Protein 3KXQ (pdb70)

InterPro domains:
  IPR000652 Triosephosphate isomerase [PF00121] (7-249)
  IPR000652 Triosephosphate isomerase [PS51440] (6-250)
  IPR000652 Triosephosphate isomerase [PTHR21139] (6-249)
  IPR000652 Triosephosphate isomerase [TIGR00419] (8-241)
  IPR000652 Triosephosphate isomerase [cd00311] (7-249)
  IPR013785 Aldolase-type TIM barrel [G3DSA:3.20.20.70] (1-253)
  IPR020861 Triosephosphate isomerase, active site [PS00171] (167-177)
  IPR022896 Triosephosphate isomerase, bacterial/eukaryotic [MF_00147_B] (5-250)
  IPR035990 Triosephosphate isomerase superfamily [SSF51351] (5-251)

Structure (mmCIF, N/CA/C/O backbone):
data_3KXQ
#
_entry.id   3KXQ
#
_cell.length_a   44.900
_cell.length_b   141.050
_cell.length_c   44.930
_cell.angle_alpha   90.00
_cell.angle_beta   109.68
_cell.angle_gamma   90.00
#
_symmetry.space_group_name_H-M   'P 1 21 1'
#
loop_
_entity.id
_entity.type
_entity.pdbx_description
1 polymer 'Triosephosphate isomerase'
2 non-polymer 'NITRATE ION'
3 non-polymer 1,2-ETHANEDIOL
4 water water
#
loop_
_atom_site.group_PDB
_atom_site.id
_atom_site.type_symbol
_atom_site.label_atom_id
_atom_site.label_alt_id
_atom_site.label_comp_id
_atom_site.label_asym_id
_atom_site.label_entity_id
_atom_site.label_seq_id
_atom_site.pdbx_PDB_ins_code
_atom_site.Cartn_x
_atom_site.Cartn_y
_atom_site.Cartn_z
_atom_site.occupancy
_atom_site.B_iso_or_equiv
_atom_site.auth_seq_id
_atom_site.auth_comp_id
_atom_site.auth_asym_id
_atom_site.auth_atom_id
_atom_site.pdbx_PDB_model_num
ATOM 1 N N . ILE A 1 26 ? 6.407 10.708 23.694 1.00 25.65 5 ILE A N 1
ATOM 2 C CA . ILE A 1 26 ? 6.723 11.957 24.472 1.00 24.49 5 ILE A CA 1
ATOM 3 C C . ILE A 1 26 ? 8.179 11.912 24.949 1.00 24.09 5 ILE A C 1
ATOM 4 O O . ILE A 1 26 ? 8.587 10.957 25.633 1.00 24.15 5 ILE A O 1
ATOM 9 N N . ARG A 1 27 ? 8.968 12.929 24.610 1.00 23.10 6 ARG A N 1
ATOM 10 C CA . ARG A 1 27 ? 10.371 12.929 25.058 1.00 22.75 6 ARG A CA 1
ATOM 11 C C . ARG A 1 27 ? 10.511 13.272 26.557 1.00 20.33 6 ARG A C 1
ATOM 12 O O . ARG A 1 27 ? 9.985 14.306 26.987 1.00 19.81 6 ARG A O 1
ATOM 20 N N . PRO A 1 28 ? 11.250 12.430 27.332 1.00 18.59 7 PRO A N 1
ATOM 21 C CA . PRO A 1 28 ? 11.367 12.671 28.764 1.00 17.00 7 PRO A CA 1
ATOM 22 C C . PRO A 1 28 ? 12.252 13.865 29.079 1.00 15.91 7 PRO A C 1
ATOM 23 O O . PRO A 1 28 ? 13.097 14.240 28.287 1.00 15.57 7 PRO A O 1
ATOM 27 N N . PHE A 1 29 ? 12.015 14.431 30.247 1.00 14.15 8 PHE A N 1
ATOM 28 C CA . PHE A 1 29 ? 12.570 15.716 30.610 1.00 13.09 8 PHE A CA 1
ATOM 29 C C . PHE A 1 29 ? 13.002 15.655 32.068 1.00 12.33 8 PHE A C 1
ATOM 30 O O . PHE A 1 29 ? 12.171 15.442 32.987 1.00 12.03 8 PHE A O 1
ATOM 38 N N . ILE A 1 30 ? 14.302 15.862 32.304 1.00 11.65 9 ILE A N 1
ATOM 39 C CA . ILE A 1 30 ? 14.856 15.862 33.638 1.00 11.72 9 ILE A CA 1
ATOM 40 C C . ILE A 1 30 ? 15.329 17.288 33.995 1.00 12.33 9 ILE A C 1
ATOM 41 O O . ILE A 1 30 ? 16.274 17.809 33.398 1.00 12.17 9 ILE A O 1
ATOM 46 N N . ALA A 1 31 ? 14.622 17.886 34.941 1.00 11.46 10 ALA A N 1
ATOM 47 C CA . ALA A 1 31 ? 14.857 19.273 35.394 1.00 11.58 10 ALA A CA 1
ATOM 48 C C . ALA A 1 31 ? 15.490 19.242 36.811 1.00 12.25 10 ALA A C 1
ATOM 49 O O . ALA A 1 31 ? 14.964 18.605 37.732 1.00 13.93 10 ALA A O 1
ATOM 51 N N . GLY A 1 32 ? 16.592 19.972 36.966 1.00 10.63 11 GLY A N 1
ATOM 52 C CA . GLY A 1 32 ? 17.193 20.237 38.234 1.00 10.69 11 GLY A CA 1
ATOM 53 C C . GLY A 1 32 ? 16.964 21.644 38.691 1.00 10.99 11 GLY A C 1
ATOM 54 O O . GLY A 1 32 ? 17.097 22.583 37.901 1.00 12.67 11 GLY A O 1
ATOM 55 N N . ASN A 1 33 ? 16.570 21.765 39.944 1.00 9.73 12 ASN A N 1
ATOM 56 C CA . ASN A 1 33 ? 16.317 23.049 40.571 1.00 9.86 12 ASN A CA 1
ATOM 57 C C . ASN A 1 33 ? 17.343 23.208 41.683 1.00 9.98 12 ASN A C 1
ATOM 58 O O . ASN A 1 33 ? 17.220 22.582 42.776 1.00 10.24 12 ASN A O 1
ATOM 63 N N . TRP A 1 34 ? 18.345 24.072 41.451 1.00 10.63 13 TRP A N 1
ATOM 64 C CA . TRP A 1 34 ? 19.397 24.325 42.427 1.00 9.25 13 TRP A CA 1
ATOM 65 C C . TRP A 1 34 ? 18.890 25.118 43.650 1.00 9.64 13 TRP A C 1
ATOM 66 O O . TRP A 1 34 ? 19.569 25.221 44.654 1.00 9.70 13 TRP A O 1
ATOM 77 N N . LYS A 1 35 ? 17.725 25.716 43.527 1.00 9.30 14 LYS A N 1
ATOM 78 C CA . LYS A 1 35 ? 17.145 26.581 44.562 1.00 9.54 14 LYS A CA 1
ATOM 79 C C . LYS A 1 35 ? 18.167 27.656 44.895 1.00 9.25 14 LYS A C 1
ATOM 80 O O . LYS A 1 35 ? 18.842 28.194 43.998 1.00 8.91 14 LYS A O 1
ATOM 86 N N . MET A 1 36 ? 18.285 28.020 46.171 1.00 9.60 15 MET A N 1
ATOM 87 C CA . MET A 1 36 ? 19.196 29.088 46.581 1.00 9.13 15 MET A CA 1
ATOM 88 C C . MET A 1 36 ? 20.573 28.487 46.926 1.00 9.27 15 MET A C 1
ATOM 89 O O . MET A 1 36 ? 21.063 28.565 48.047 1.00 10.09 15 MET A O 1
ATOM 94 N N . ASN A 1 37 ? 21.176 27.932 45.871 1.00 9.29 16 ASN A N 1
ATOM 95 C CA . ASN A 1 37 ? 22.537 27.404 45.874 1.00 8.29 16 ASN A CA 1
ATOM 96 C C . ASN A 1 37 ? 23.183 27.725 44.538 1.00 9.25 16 ASN A C 1
ATOM 97 O O . ASN A 1 37 ? 22.545 27.560 43.490 1.00 10.59 16 ASN A O 1
ATOM 102 N N . GLY A 1 38 ? 24.443 28.145 44.573 1.00 10.05 17 GLY A N 1
ATOM 103 C CA . GLY A 1 38 ? 25.220 28.292 43.346 1.00 10.32 17 GLY A CA 1
ATOM 104 C C . GLY A 1 38 ? 25.798 29.668 43.224 1.00 10.19 17 GLY A C 1
ATOM 105 O O . GLY A 1 38 ? 25.070 30.657 43.270 1.00 10.95 17 GLY A O 1
ATOM 106 N N . THR A 1 39 ? 27.121 29.710 43.067 1.00 10.13 18 THR A N 1
ATOM 107 C CA . THR A 1 39 ? 27.856 30.924 42.757 1.00 10.86 18 THR A CA 1
ATOM 108 C C . THR A 1 39 ? 28.830 30.644 41.615 1.00 10.10 18 THR A C 1
ATOM 109 O O . THR A 1 39 ? 28.852 29.543 41.075 1.00 8.92 18 THR A O 1
ATOM 113 N N . GLY A 1 40 ? 29.675 31.612 41.264 1.00 10.30 19 GLY A N 1
ATOM 114 C CA . GLY A 1 40 ? 30.754 31.356 40.288 1.00 10.54 19 GLY A CA 1
ATOM 115 C C . GLY A 1 40 ? 31.603 30.108 40.590 1.00 10.35 19 GLY A C 1
ATOM 116 O O . GLY A 1 40 ? 32.088 29.459 39.665 1.00 10.27 19 GLY A O 1
ATOM 117 N N . GLU A 1 41 ? 31.800 29.804 41.880 1.00 11.27 20 GLU A N 1
ATOM 118 C CA . GLU A 1 41 ? 32.562 28.636 42.301 1.00 11.94 20 GLU A CA 1
ATOM 119 C C . GLU A 1 41 ? 31.917 27.352 41.886 1.00 10.18 20 GLU A C 1
ATOM 120 O O . GLU A 1 41 ? 32.593 26.318 41.816 1.00 11.50 20 GLU A O 1
ATOM 126 N N . SER A 1 42 ? 30.626 27.409 41.548 1.00 8.81 21 SER A N 1
ATOM 127 C CA . SER A 1 42 ? 29.834 26.240 41.172 1.00 9.71 21 SER A CA 1
ATOM 128 C C . SER A 1 42 ? 29.818 25.926 39.671 1.00 9.05 21 SER A C 1
ATOM 129 O O . SER A 1 42 ? 29.256 24.943 39.232 1.00 8.63 21 SER A O 1
ATOM 132 N N . LEU A 1 43 ? 30.474 26.750 38.884 1.00 8.54 22 LEU A N 1
ATOM 133 C CA . LEU A 1 43 ? 30.443 26.587 37.443 1.00 9.42 22 LEU A CA 1
ATOM 134 C C . LEU A 1 43 ? 31.105 25.295 36.991 1.00 8.84 22 LEU A C 1
ATOM 135 O O . LEU A 1 43 ? 30.664 24.668 36.022 1.00 10.54 22 LEU A O 1
ATOM 140 N N . GLY A 1 44 ? 32.176 24.851 37.671 1.00 7.15 23 GLY A N 1
ATOM 141 C CA . GLY A 1 44 ? 32.734 23.539 37.381 1.00 7.76 23 GLY A CA 1
ATOM 142 C C . GLY A 1 44 ? 31.735 22.406 37.538 1.00 6.96 23 GLY A C 1
ATOM 143 O O . GLY A 1 44 ? 31.596 21.524 36.690 1.00 7.02 23 GLY A O 1
ATOM 144 N N . GLU A 1 45 ? 30.959 22.422 38.609 1.00 8.20 24 GLU A N 1
ATOM 145 C CA . GLU A 1 45 ? 30.008 21.349 38.798 1.00 8.45 24 GLU A CA 1
ATOM 146 C C . GLU A 1 45 ? 28.902 21.402 37.701 1.00 9.71 24 GLU A C 1
ATOM 147 O O . GLU A 1 45 ? 28.451 20.373 37.210 1.00 10.22 24 GLU A O 1
ATOM 153 N N . LEU A 1 46 ? 28.491 22.620 37.335 1.00 9.39 25 LEU A N 1
ATOM 154 C CA . LEU A 1 46 ? 27.485 22.793 36.276 1.00 9.67 25 LEU A CA 1
ATOM 155 C C . LEU A 1 46 ? 28.043 22.228 34.964 1.00 9.23 25 LEU A C 1
ATOM 156 O O . LEU A 1 46 ? 27.341 21.533 34.241 1.00 10.25 25 LEU A O 1
ATOM 161 N N . ARG A 1 47 ? 29.275 22.549 34.633 1.00 8.78 26 ARG A N 1
ATOM 162 C CA . ARG A 1 47 ? 29.894 21.953 33.467 1.00 8.14 26 ARG A CA 1
ATOM 163 C C . ARG A 1 47 ? 29.888 20.440 33.492 1.00 8.91 26 ARG A C 1
ATOM 164 O O . ARG A 1 47 ? 29.702 19.813 32.454 1.00 9.50 26 ARG A O 1
ATOM 172 N N . ALA A 1 48 ? 30.093 19.862 34.674 1.00 9.85 27 ALA A N 1
ATOM 173 C CA . ALA A 1 48 ? 30.179 18.397 34.829 1.00 9.89 27 ALA A CA 1
ATOM 174 C C . ALA A 1 48 ? 28.803 17.804 34.525 1.00 10.57 27 ALA A C 1
ATOM 175 O O . ALA A 1 48 ? 28.690 16.717 33.937 1.00 11.16 27 ALA A O 1
ATOM 177 N N . ILE A 1 49 ? 27.751 18.522 34.908 1.00 10.00 28 ILE A N 1
ATOM 178 C CA . ILE A 1 49 ? 26.387 18.066 34.568 1.00 10.92 28 ILE A CA 1
ATOM 179 C C . ILE A 1 49 ? 26.202 18.097 33.068 1.00 11.83 28 ILE A C 1
ATOM 180 O O . ILE A 1 49 ? 25.776 17.090 32.475 1.00 12.26 28 ILE A O 1
ATOM 185 N N . ALA A 1 50 ? 26.537 19.223 32.438 1.00 12.12 29 ALA A N 1
ATOM 186 C CA . ALA A 1 50 ? 26.413 19.376 30.988 1.00 12.59 29 ALA A CA 1
ATOM 187 C C . ALA A 1 50 ? 27.222 18.328 30.231 1.00 13.13 29 ALA A C 1
ATOM 188 O O . ALA A 1 50 ? 26.804 17.759 29.234 1.00 14.34 29 ALA A O 1
ATOM 190 N N . ALA A 1 51 ? 28.437 18.035 30.683 1.00 12.89 30 ALA A N 1
ATOM 191 C CA . ALA A 1 51 ? 29.276 17.096 29.958 1.00 14.47 30 ALA A CA 1
ATOM 192 C C . ALA A 1 51 ? 28.753 15.676 30.060 1.00 16.05 30 ALA A C 1
ATOM 193 O O . ALA A 1 51 ? 28.979 14.857 29.169 1.00 17.08 30 ALA A O 1
ATOM 195 N N . GLY A 1 52 ? 28.068 15.379 31.154 1.00 17.29 31 GLY A N 1
ATOM 196 C CA . GLY A 1 52 ? 27.522 14.044 31.374 1.00 20.19 31 GLY A CA 1
ATOM 197 C C . GLY A 1 52 ? 26.343 13.758 30.455 1.00 22.59 31 GLY A C 1
ATOM 198 O O . GLY A 1 52 ? 26.088 12.589 30.139 1.00 24.64 31 GLY A O 1
ATOM 199 N N . ILE A 1 53 ? 25.639 14.814 30.038 1.00 25.33 32 ILE A N 1
ATOM 200 C CA . ILE A 1 53 ? 24.482 14.750 29.113 1.00 27.86 32 ILE A CA 1
ATOM 201 C C . ILE A 1 53 ? 24.975 14.812 27.668 1.00 29.29 32 ILE A C 1
ATOM 202 O O . ILE A 1 53 ? 24.408 14.194 26.768 1.00 30.17 32 ILE A O 1
ATOM 207 N N . SER A 1 54 ? 26.037 15.577 27.472 1.00 30.77 33 SER A N 1
ATOM 208 C CA . SER A 1 54 ? 26.640 15.818 26.173 1.00 32.30 33 SER A CA 1
ATOM 209 C C . SER A 1 54 ? 27.228 14.550 25.577 1.00 32.63 33 SER A C 1
ATOM 210 O O . SER A 1 54 ? 27.027 14.270 24.394 1.00 33.98 33 SER A O 1
ATOM 213 N N . ARG A 1 59 ? 20.709 11.442 24.942 1.00 32.99 38 ARG A N 1
ATOM 214 C CA . ARG A 1 59 ? 20.123 11.092 23.640 1.00 32.22 38 ARG A CA 1
ATOM 215 C C . ARG A 1 59 ? 18.605 10.923 23.698 1.00 31.39 38 ARG A C 1
ATOM 216 O O . ARG A 1 59 ? 17.897 11.514 22.875 1.00 32.23 38 ARG A O 1
ATOM 218 N N . LEU A 1 60 ? 18.099 10.156 24.671 1.00 29.67 39 LEU A N 1
ATOM 219 C CA . LEU A 1 60 ? 16.664 9.849 24.740 1.00 28.05 39 LEU A CA 1
ATOM 220 C C . LEU A 1 60 ? 15.845 10.838 25.592 1.00 26.48 39 LEU A C 1
ATOM 221 O O . LEU A 1 60 ? 14.619 10.774 25.592 1.00 27.60 39 LEU A O 1
ATOM 223 N N . PHE A 1 61 ? 16.510 11.767 26.275 1.00 22.69 40 PHE A N 1
ATOM 224 C CA . PHE A 1 61 ? 15.831 12.696 27.198 1.00 20.20 40 PHE A CA 1
ATOM 225 C C . PHE A 1 61 ? 16.428 14.099 27.021 1.00 19.08 40 PHE A C 1
ATOM 226 O O . PHE A 1 61 ? 17.458 14.245 26.383 1.00 17.69 40 PHE A O 1
ATOM 234 N N . GLU A 1 62 ? 15.760 15.104 27.561 1.00 16.62 41 GLU A N 1
ATOM 235 C CA . GLU A 1 62 ? 16.268 16.462 27.647 1.00 16.25 41 GLU A CA 1
ATOM 236 C C . GLU A 1 62 ? 16.595 16.700 29.101 1.00 14.61 41 GLU A C 1
ATOM 237 O O . GLU A 1 62 ? 15.962 16.138 29.999 1.00 13.72 41 GLU A O 1
ATOM 243 N N . ALA A 1 63 ? 17.581 17.549 29.323 1.00 13.51 42 ALA A N 1
ATOM 244 C CA . ALA A 1 63 ? 17.960 17.939 30.677 1.00 12.53 42 ALA A CA 1
ATOM 245 C C . ALA A 1 63 ? 17.970 19.470 30.821 1.00 12.30 42 ALA A C 1
ATOM 246 O O . ALA A 1 63 ? 18.403 20.154 29.955 1.00 13.87 42 ALA A O 1
ATOM 248 N N . LEU A 1 64 ? 17.515 19.962 31.970 1.00 10.35 43 LEU A N 1
ATOM 249 C CA . LEU A 1 64 ? 17.484 21.386 32.289 1.00 9.90 43 LEU A CA 1
ATOM 250 C C . LEU A 1 64 ? 18.015 21.599 33.699 1.00 10.60 43 LEU A C 1
ATOM 251 O O . LEU A 1 64 ? 17.719 20.823 34.615 1.00 11.24 43 LEU A O 1
ATOM 256 N N . ILE A 1 65 ? 18.830 22.638 33.884 1.00 10.51 44 ILE A N 1
ATOM 257 C CA . ILE A 1 65 ? 19.252 23.071 35.217 1.00 9.72 44 ILE A CA 1
ATOM 258 C C . ILE A 1 65 ? 18.807 24.514 35.382 1.00 9.32 44 ILE A C 1
ATOM 259 O O . ILE A 1 65 ? 19.119 25.377 34.549 1.00 10.16 44 ILE A O 1
ATOM 264 N N . CYS A 1 66 ? 18.056 24.749 36.462 1.00 9.43 45 CYS A N 1
ATOM 265 C CA . CYS A 1 66 ? 17.567 26.096 36.837 1.00 10.17 45 CYS A CA 1
ATOM 266 C C . CYS A 1 66 ? 18.447 26.659 37.966 1.00 10.46 45 CYS A C 1
ATOM 267 O O . CYS A 1 66 ? 18.390 26.225 39.145 1.00 11.04 45 CYS A O 1
ATOM 270 N N . VAL A 1 67 ? 19.292 27.621 37.588 1.00 11.40 46 VAL A N 1
ATOM 271 C CA . VAL A 1 67 ? 20.289 28.214 38.508 1.00 10.23 46 VAL A CA 1
ATOM 272 C C . VAL A 1 67 ? 19.780 29.526 39.108 1.00 9.53 46 VAL A C 1
ATOM 273 O O . VAL A 1 67 ? 18.802 30.073 38.631 1.00 10.38 46 VAL A O 1
ATOM 277 N N . PRO A 1 68 ? 20.408 30.005 40.206 1.00 10.94 47 PRO A N 1
ATOM 278 C CA . PRO A 1 68 ? 19.977 31.324 40.696 1.00 11.68 47 PRO A CA 1
ATOM 279 C C . PRO A 1 68 ? 20.180 32.414 39.665 1.00 11.02 47 PRO A C 1
ATOM 280 O O . PRO A 1 68 ? 21.113 32.334 38.849 1.00 9.93 47 PRO A O 1
ATOM 284 N N . ALA A 1 69 ? 19.337 33.435 39.729 1.00 10.67 48 ALA A N 1
ATOM 285 C CA . ALA A 1 69 ? 19.353 34.498 38.731 1.00 10.19 48 ALA A CA 1
ATOM 286 C C . ALA A 1 69 ? 20.704 35.191 38.655 1.00 9.83 48 ALA A C 1
ATOM 287 O O . ALA A 1 69 ? 21.084 35.646 37.582 1.00 10.18 48 ALA A O 1
ATOM 289 N N . THR A 1 70 ? 21.413 35.282 39.777 1.00 9.95 49 THR A N 1
ATOM 290 C CA . THR A 1 70 ? 22.744 35.866 39.801 1.00 10.37 49 THR A CA 1
ATOM 291 C C . THR A 1 70 ? 23.774 35.127 38.925 1.00 9.79 49 THR A C 1
ATOM 292 O O . THR A 1 70 ? 24.744 35.731 38.513 1.00 10.61 49 THR A O 1
ATOM 296 N N . LEU A 1 71 ? 23.559 33.830 38.722 1.00 9.27 50 LEU A N 1
ATOM 297 C CA . LEU A 1 71 ? 24.498 32.946 38.030 1.00 9.57 50 LEU A CA 1
ATOM 298 C C . LEU A 1 71 ? 24.134 32.703 36.597 1.00 9.47 50 LEU A C 1
ATOM 299 O O . LEU A 1 71 ? 24.952 32.197 35.806 1.00 9.95 50 LEU A O 1
ATOM 304 N N . LEU A 1 72 ? 22.917 33.072 36.195 1.00 10.11 51 LEU A N 1
ATOM 305 C CA . LEU A 1 72 ? 22.422 32.688 34.878 1.00 10.37 51 LEU A CA 1
ATOM 306 C C . LEU A 1 72 ? 23.298 33.108 33.691 1.00 9.88 51 LEU A C 1
ATOM 307 O O . LEU A 1 72 ? 23.594 32.299 32.819 1.00 8.80 51 LEU A O 1
ATOM 312 N N . SER A 1 73 ? 23.713 34.374 33.649 1.00 9.70 52 SER A N 1
ATOM 313 C CA A SER A 1 73 ? 24.530 34.832 32.498 0.50 9.35 52 SER A CA 1
ATOM 314 C CA B SER A 1 73 ? 24.549 34.861 32.524 0.50 9.95 52 SER A CA 1
ATOM 315 C C . SER A 1 73 ? 25.864 34.099 32.393 1.00 9.93 52 SER A C 1
ATOM 316 O O . SER A 1 73 ? 26.281 33.765 31.297 1.00 9.42 52 SER A O 1
ATOM 321 N N . ARG A 1 74 ? 26.514 33.832 33.527 1.00 10.93 53 ARG A N 1
ATOM 322 C CA . ARG A 1 74 ? 27.786 33.122 33.541 1.00 10.09 53 ARG A CA 1
ATOM 323 C C . ARG A 1 74 ? 27.604 31.651 33.177 1.00 9.96 53 ARG A C 1
ATOM 324 O O . ARG A 1 74 ? 28.459 31.079 32.490 1.00 11.07 53 ARG A O 1
ATOM 332 N N . ALA A 1 75 ? 26.482 31.077 33.614 1.00 10.91 54 ALA A N 1
ATOM 333 C CA . ALA A 1 75 ? 26.100 29.728 33.191 1.00 10.99 54 ALA A CA 1
ATOM 334 C C . ALA A 1 75 ? 25.927 29.677 31.668 1.00 12.42 54 ALA A C 1
ATOM 335 O O . ALA A 1 75 ? 26.423 28.744 31.020 1.00 12.44 54 ALA A O 1
ATOM 337 N N . PHE A 1 76 ? 25.270 30.673 31.082 1.00 11.53 55 PHE A N 1
ATOM 338 C CA . PHE A 1 76 ? 25.060 30.683 29.640 1.00 12.94 55 PHE A CA 1
ATOM 339 C C . PHE A 1 76 ? 26.378 30.833 28.909 1.00 13.33 55 PHE A C 1
ATOM 340 O O . PHE A 1 76 ? 26.591 30.214 27.835 1.00 14.33 55 PHE A O 1
ATOM 348 N N . ASP A 1 77 ? 27.270 31.655 29.464 1.00 13.91 56 ASP A N 1
ATOM 349 C CA . ASP A 1 77 ? 28.601 31.892 28.857 1.00 16.36 56 ASP A CA 1
ATOM 350 C C . ASP A 1 77 ? 29.400 30.588 28.678 1.00 17.93 56 ASP A C 1
ATOM 351 O O . ASP A 1 77 ? 30.163 30.442 27.673 1.00 18.38 56 ASP A O 1
ATOM 356 N N . ILE A 1 78 ? 29.272 29.646 29.616 1.00 18.61 57 ILE A N 1
ATOM 357 C CA . ILE A 1 78 ? 30.007 28.395 29.531 1.00 21.82 57 ILE A CA 1
ATOM 358 C C . ILE A 1 78 ? 29.239 27.291 28.857 1.00 22.84 57 ILE A C 1
ATOM 359 O O . ILE A 1 78 ? 29.853 26.432 28.237 1.00 24.54 57 ILE A O 1
ATOM 364 N N . LEU A 1 79 ? 27.915 27.303 28.941 1.00 23.47 58 LEU A N 1
ATOM 365 C CA . LEU A 1 79 ? 27.077 26.172 28.485 1.00 25.60 58 LEU A CA 1
ATOM 366 C C . LEU A 1 79 ? 26.183 26.497 27.297 1.00 26.74 58 LEU A C 1
ATOM 367 O O . LEU A 1 79 ? 25.553 25.576 26.738 1.00 27.51 58 LEU A O 1
ATOM 372 N N . GLY A 1 80 ? 26.109 27.778 26.912 1.00 27.33 59 GLY A N 1
ATOM 373 C CA . GLY A 1 80 ? 25.108 28.267 25.959 1.00 28.53 59 GLY A CA 1
ATOM 374 C C . GLY A 1 80 ? 25.093 27.500 24.647 1.00 29.94 59 GLY A C 1
ATOM 375 O O . GLY A 1 80 ? 24.015 27.303 24.060 1.00 30.75 59 GLY A O 1
ATOM 376 N N . GLY A 1 81 ? 26.274 27.050 24.208 1.00 30.92 60 GLY A N 1
ATOM 377 C CA . GLY A 1 81 ? 26.412 26.210 22.999 1.00 32.28 60 GLY A CA 1
ATOM 378 C C . GLY A 1 81 ? 26.316 24.701 23.213 1.00 32.90 60 GLY A C 1
ATOM 379 O O . GLY A 1 81 ? 26.567 23.917 22.271 1.00 33.91 60 GLY A O 1
ATOM 380 N N . GLU A 1 82 ? 25.942 24.276 24.429 1.00 32.65 61 GLU A N 1
ATOM 381 C CA . GLU A 1 82 ? 25.877 22.839 24.777 1.00 31.90 61 GLU A CA 1
ATOM 382 C C . GLU A 1 82 ? 24.434 22.300 24.744 1.00 30.95 61 GLU A C 1
ATOM 383 O O . GLU A 1 82 ? 23.481 23.034 24.450 1.00 32.09 61 GLU A O 1
ATOM 385 N N . ASN A 1 83 ? 24.292 21.015 25.068 1.00 29.34 62 ASN A N 1
ATOM 386 C CA . ASN A 1 83 ? 23.022 20.318 25.004 1.00 27.92 62 ASN A CA 1
ATOM 387 C C . ASN A 1 83 ? 22.085 20.662 26.170 1.00 25.89 62 ASN A C 1
ATOM 388 O O . ASN A 1 83 ? 20.876 20.780 25.985 1.00 26.92 62 ASN A O 1
ATOM 393 N N . ILE A 1 84 ? 22.652 20.822 27.359 1.00 22.93 63 ILE A N 1
ATOM 394 C CA . ILE A 1 84 ? 21.890 21.201 28.555 1.00 21.04 63 ILE A CA 1
ATOM 395 C C . ILE A 1 84 ? 21.014 22.434 28.285 1.00 18.40 63 ILE A C 1
ATOM 396 O O . ILE A 1 84 ? 21.437 23.380 27.623 1.00 17.32 63 ILE A O 1
ATOM 401 N N . LEU A 1 85 ? 19.812 22.433 28.847 1.00 15.27 64 LEU A N 1
ATOM 402 C CA . LEU A 1 85 ? 18.965 23.621 28.860 1.00 14.12 64 LEU A CA 1
ATOM 403 C C . LEU A 1 85 ? 19.211 24.385 30.168 1.00 12.82 64 LEU A C 1
ATOM 404 O O . LEU A 1 85 ? 19.510 23.787 31.213 1.00 10.71 64 LEU A O 1
ATOM 409 N N . LEU A 1 86 ? 19.067 25.702 30.111 1.00 11.72 65 LEU A N 1
ATOM 410 C CA . LEU A 1 86 ? 19.266 26.550 31.279 1.00 12.93 65 LEU A CA 1
ATOM 411 C C . LEU A 1 86 ? 17.972 27.249 31.629 1.00 11.94 65 LEU A C 1
ATOM 412 O O . LEU A 1 86 ? 17.253 27.705 30.743 1.00 11.77 65 LEU A O 1
ATOM 417 N N . GLY A 1 87 ? 17.660 27.357 32.924 1.00 11.89 66 GLY A N 1
ATOM 418 C CA . GLY A 1 87 ? 16.444 28.004 33.368 1.00 12.89 66 GLY A CA 1
ATOM 419 C C . GLY A 1 87 ? 16.566 28.882 34.592 1.00 12.01 66 GLY A C 1
ATOM 420 O O . GLY A 1 87 ? 17.589 28.893 35.306 1.00 12.89 66 GLY A O 1
ATOM 421 N N . GLY A 1 88 ? 15.523 29.674 34.774 1.00 11.76 67 GLY A N 1
ATOM 422 C CA . GLY A 1 88 ? 15.342 30.429 35.972 1.00 10.52 67 GLY A CA 1
ATOM 423 C C . GLY A 1 88 ? 14.359 29.765 36.918 1.00 10.13 67 GLY A C 1
ATOM 424 O O . GLY A 1 88 ? 13.758 28.724 36.617 1.00 10.33 67 GLY A O 1
ATOM 425 N N . GLN A 1 89 ? 14.216 30.354 38.094 1.00 10.22 68 GLN A N 1
ATOM 426 C CA . GLN A 1 89 ? 13.435 29.749 39.208 1.00 9.95 68 GLN A CA 1
ATOM 427 C C . GLN A 1 89 ? 12.094 30.416 39.576 1.00 11.53 68 GLN A C 1
ATOM 428 O O . GLN A 1 89 ? 11.380 29.950 40.491 1.00 12.29 68 GLN A O 1
ATOM 434 N N . ASN A 1 90 ? 11.811 31.541 38.934 1.00 10.71 69 ASN A N 1
ATOM 435 C CA . ASN A 1 90 ? 10.628 32.370 39.148 1.00 10.75 69 ASN A CA 1
ATOM 436 C C . ASN A 1 90 ? 10.741 33.582 38.219 1.00 11.47 69 ASN A C 1
ATOM 437 O O . ASN A 1 90 ? 11.838 33.900 37.747 1.00 10.83 69 ASN A O 1
ATOM 442 N N . CYS A 1 91 ? 9.602 34.193 37.890 1.00 10.56 70 CYS A N 1
ATOM 443 C CA . CYS A 1 91 ? 9.615 35.494 37.218 1.00 9.29 70 CYS A CA 1
ATOM 444 C C . CYS A 1 91 ? 8.392 36.306 37.657 1.00 10.26 70 CYS A C 1
ATOM 445 O O . CYS A 1 91 ? 7.476 35.788 38.283 1.00 10.70 70 CYS A O 1
ATOM 448 N N . HIS A 1 92 ? 8.429 37.581 37.334 1.00 9.63 71 HIS A N 1
ATOM 449 C CA . HIS A 1 92 ? 7.359 38.508 37.697 1.00 10.37 71 HIS A CA 1
ATOM 450 C C . HIS A 1 92 ? 6.249 38.432 36.638 1.00 9.89 71 HIS A C 1
ATOM 451 O O . HIS A 1 92 ? 6.446 37.827 35.558 1.00 11.59 71 HIS A O 1
ATOM 458 N N . PHE A 1 93 ? 5.107 39.043 36.932 1.00 10.70 72 PHE A N 1
ATOM 459 C CA . PHE A 1 93 ? 3.988 39.139 35.971 1.00 11.04 72 PHE A CA 1
ATOM 460 C C . PHE A 1 93 ? 4.137 40.233 34.916 1.00 10.67 72 PHE A C 1
ATOM 461 O O . PHE A 1 93 ? 3.476 40.147 33.867 1.00 10.59 72 PHE A O 1
ATOM 469 N N . ASP A 1 94 ? 4.952 41.255 35.177 1.00 10.55 73 ASP A N 1
ATOM 470 C CA A ASP A 1 94 ? 5.077 42.418 34.275 0.50 10.19 73 ASP A CA 1
ATOM 471 C CA B ASP A 1 94 ? 5.062 42.393 34.234 0.50 11.09 73 ASP A CA 1
ATOM 472 C C . ASP A 1 94 ? 6.333 42.300 33.407 1.00 11.85 73 ASP A C 1
ATOM 473 O O . ASP A 1 94 ? 7.286 41.544 33.758 1.00 11.12 73 ASP A O 1
ATOM 482 N N . ASP A 1 95 ? 6.363 43.075 32.313 1.00 11.85 74 ASP A N 1
ATOM 483 C CA . ASP A 1 95 ? 7.517 43.094 31.434 1.00 12.62 74 ASP A CA 1
ATOM 484 C C . ASP A 1 95 ? 8.736 43.797 32.035 1.00 11.77 74 ASP A C 1
ATOM 485 O O . ASP A 1 95 ? 9.886 43.403 31.777 1.00 12.70 74 ASP A O 1
ATOM 490 N N . TYR A 1 96 ? 8.468 44.841 32.834 1.00 11.44 75 TYR A N 1
ATOM 491 C CA . TYR A 1 96 ? 9.475 45.689 33.463 1.00 11.01 75 TYR A CA 1
ATOM 492 C C . TYR A 1 96 ? 8.673 46.519 34.428 1.00 9.76 75 TYR A C 1
ATOM 493 O O . TYR A 1 96 ? 7.422 46.530 34.404 1.00 10.88 75 TYR A O 1
ATOM 502 N N . GLY A 1 97 ? 9.326 47.189 35.322 1.00 8.34 76 GLY A N 1
ATOM 503 C CA . GLY A 1 97 ? 8.623 48.180 36.113 1.00 9.15 76 GLY A CA 1
ATOM 504 C C . GLY A 1 97 ? 9.094 48.306 37.549 1.00 9.33 76 GLY A C 1
ATOM 505 O O . GLY A 1 97 ? 10.167 47.807 37.891 1.00 9.64 76 GLY A O 1
ATOM 506 N N . PRO A 1 98 ? 8.296 49.013 38.379 1.00 9.43 77 PRO A N 1
ATOM 507 C CA . PRO A 1 98 ? 8.707 49.388 39.731 1.00 8.82 77 PRO A CA 1
ATOM 508 C C . PRO A 1 98 ? 8.448 48.281 40.729 1.00 8.42 77 PRO A C 1
ATOM 509 O O . PRO A 1 98 ? 7.614 48.380 41.632 1.00 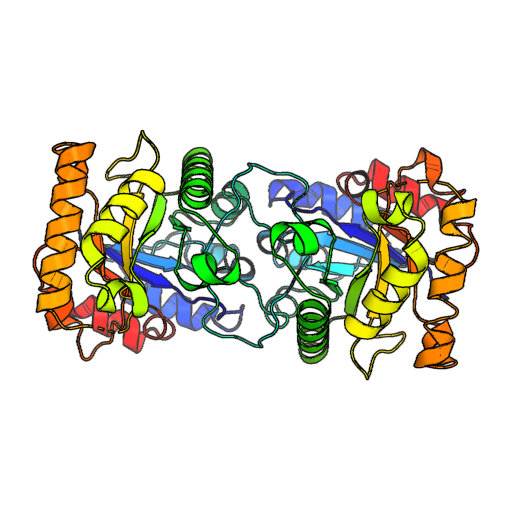8.19 77 PRO A O 1
ATOM 513 N N . TYR A 1 99 ? 9.262 47.244 40.566 1.00 8.30 78 TYR A N 1
ATOM 514 C CA . TYR A 1 99 ? 9.166 46.027 41.357 1.00 7.30 78 TYR A CA 1
ATOM 515 C C . TYR A 1 99 ? 10.516 45.614 41.922 1.00 7.75 78 TYR A C 1
ATOM 516 O O . TYR A 1 99 ? 11.184 44.723 41.414 1.00 8.23 78 TYR A O 1
ATOM 525 N N . THR A 1 100 ? 10.918 46.344 42.963 1.00 6.50 79 THR A N 1
ATOM 526 C CA . THR A 1 100 ? 12.228 46.143 43.610 1.00 6.07 79 THR A CA 1
ATOM 527 C C . THR A 1 100 ? 12.474 44.693 43.988 1.00 6.64 79 THR A C 1
ATOM 528 O O . THR A 1 100 ? 11.642 44.043 44.668 1.00 8.22 79 THR A O 1
ATOM 532 N N . GLY A 1 101 ? 13.625 44.174 43.577 1.00 8.23 80 GLY A N 1
ATOM 533 C CA . GLY A 1 101 ? 13.979 42.797 43.819 1.00 8.21 80 GLY A CA 1
ATOM 534 C C . GLY A 1 101 ? 13.335 41.729 42.972 1.00 9.51 80 GLY A C 1
ATOM 535 O O . GLY A 1 101 ? 13.611 40.554 43.183 1.00 10.90 80 GLY A O 1
ATOM 536 N N . ASP A 1 102 ? 12.536 42.095 41.972 1.00 8.78 81 ASP A N 1
ATOM 537 C CA . ASP A 1 102 ? 11.935 41.117 41.094 1.00 7.54 81 ASP A CA 1
ATOM 538 C C . ASP A 1 102 ? 12.635 41.089 39.733 1.00 8.17 81 ASP A C 1
ATOM 539 O O . ASP A 1 102 ? 13.198 42.083 39.290 1.00 9.06 81 ASP A O 1
ATOM 544 N N . ILE A 1 103 ? 12.511 39.936 39.097 1.00 8.51 82 ILE A N 1
ATOM 545 C CA . ILE A 1 103 ? 13.169 39.642 37.803 1.00 8.85 82 ILE A CA 1
ATOM 546 C C . ILE A 1 103 ? 12.072 39.362 36.801 1.00 9.67 82 ILE A C 1
ATOM 547 O O . ILE A 1 103 ? 11.177 38.535 37.042 1.00 9.97 82 ILE A O 1
ATOM 552 N N . SER A 1 104 ? 12.179 40.002 35.639 1.00 10.19 83 SER A N 1
ATOM 553 C CA . SER A 1 104 ? 11.229 39.796 34.585 1.00 9.21 83 SER A CA 1
ATOM 554 C C . SER A 1 104 ? 11.606 38.579 33.725 1.00 9.00 83 SER A C 1
ATOM 555 O O . SER A 1 104 ? 12.761 38.121 33.688 1.00 9.10 83 SER A O 1
ATOM 558 N N . ALA A 1 105 ? 10.608 38.052 33.037 1.00 8.23 84 ALA A N 1
ATOM 559 C CA . ALA A 1 105 ? 10.867 36.950 32.096 1.00 8.20 84 ALA A CA 1
ATOM 560 C C . ALA A 1 105 ? 11.812 37.368 30.975 1.00 8.62 84 ALA A C 1
ATOM 561 O O . ALA A 1 105 ? 12.607 36.576 30.498 1.00 9.40 84 ALA A O 1
ATOM 563 N N . PHE A 1 106 ? 11.750 38.641 30.589 1.00 8.71 85 PHE A N 1
ATOM 564 C CA . PHE A 1 106 ? 12.648 39.162 29.534 1.00 10.07 85 PHE A CA 1
ATOM 565 C C . PHE A 1 106 ? 14.086 39.189 30.047 1.00 8.89 85 PHE A C 1
ATOM 566 O O . PHE A 1 106 ? 15.003 38.985 29.319 1.00 10.99 85 PHE A O 1
ATOM 574 N N . MET A 1 107 ? 14.296 39.529 31.318 1.00 8.85 86 MET A N 1
ATOM 575 C CA . MET A 1 107 ? 15.626 39.466 31.891 1.00 8.23 86 MET A CA 1
ATOM 576 C C . MET A 1 107 ? 16.176 38.042 31.890 1.00 8.35 86 MET A C 1
ATOM 577 O O . MET A 1 107 ? 17.356 37.801 31.648 1.00 9.70 86 MET A O 1
ATOM 582 N N . LEU A 1 108 ? 15.341 37.092 32.246 1.00 9.05 87 LEU A N 1
ATOM 583 C CA . LEU A 1 108 ? 15.795 35.681 32.229 1.00 9.28 87 LEU A CA 1
ATOM 584 C C . LEU A 1 108 ? 16.187 35.296 30.809 1.00 10.62 87 LEU A C 1
ATOM 585 O O . LEU A 1 108 ? 17.231 34.699 30.585 1.00 9.82 87 LEU A O 1
ATOM 590 N N . LYS A 1 109 ? 15.316 35.560 29.837 1.00 9.11 88 LYS A N 1
ATOM 591 C CA A LYS A 1 109 ? 15.585 35.187 28.462 0.33 9.34 88 LYS A CA 1
ATOM 592 C CA B LYS A 1 109 ? 15.580 35.190 28.460 0.33 9.52 88 LYS A CA 1
ATOM 593 C CA C LYS A 1 109 ? 15.582 35.190 28.463 0.34 9.46 88 LYS A CA 1
ATOM 594 C C . LYS A 1 109 ? 16.878 35.838 27.981 1.00 9.03 88 LYS A C 1
ATOM 595 O O . LYS A 1 109 ? 17.737 35.187 27.335 1.00 9.95 88 LYS A O 1
ATOM 611 N N . GLU A 1 110 ? 17.029 37.116 28.240 1.00 9.02 89 GLU A N 1
ATOM 612 C CA . GLU A 1 110 ? 18.232 37.807 27.719 1.00 8.15 89 GLU A CA 1
ATOM 613 C C . GLU A 1 110 ? 19.524 37.351 28.386 1.00 9.13 89 GLU A C 1
ATOM 614 O O . GLU A 1 110 ? 20.586 37.412 27.757 1.00 10.59 89 GLU A O 1
ATOM 620 N N . ALA A 1 111 ? 19.440 36.859 29.611 1.00 8.84 90 ALA A N 1
ATOM 621 C CA . ALA A 1 111 ? 20.588 36.309 30.326 1.00 9.41 90 ALA A CA 1
ATOM 622 C C . ALA A 1 111 ? 20.914 34.883 29.876 1.00 10.72 90 ALA A C 1
ATOM 623 O O . ALA A 1 111 ? 22.032 34.414 30.150 1.00 13.69 90 ALA A O 1
ATOM 625 N N . GLY A 1 112 ? 19.968 34.243 29.172 1.00 10.04 91 GLY A N 1
ATOM 626 C CA . GLY A 1 112 ? 20.206 32.923 28.552 1.00 10.01 91 GLY A CA 1
ATOM 627 C C . GLY A 1 112 ? 19.333 31.773 28.958 1.00 10.78 91 GLY A C 1
ATOM 628 O O . GLY A 1 112 ? 19.539 30.639 28.509 1.00 12.02 91 GLY A O 1
ATOM 629 N N . ALA A 1 113 ? 18.304 32.052 29.759 1.00 10.59 92 ALA A N 1
ATOM 630 C CA . ALA A 1 113 ? 17.305 31.020 30.088 1.00 10.86 92 ALA A CA 1
ATOM 631 C C . ALA A 1 113 ? 16.376 30.732 28.957 1.00 11.06 92 ALA A C 1
ATOM 632 O O . ALA A 1 113 ? 16.005 31.627 28.209 1.00 11.35 92 ALA A O 1
ATOM 634 N N . SER A 1 114 ? 15.995 29.452 28.830 1.00 9.66 93 SER A N 1
ATOM 635 C CA . SER A 1 114 ? 14.890 29.037 27.958 1.00 9.49 93 SER A CA 1
ATOM 636 C C . SER A 1 114 ? 13.643 28.573 28.693 1.00 8.99 93 SER A C 1
ATOM 637 O O . SER A 1 114 ? 12.575 28.504 28.069 1.00 10.64 93 SER A O 1
ATOM 640 N N . HIS A 1 115 ? 13.758 28.332 29.986 1.00 10.45 94 HIS A N 1
ATOM 641 C CA . HIS A 1 115 ? 12.730 27.794 30.833 1.00 9.50 94 HIS A CA 1
ATOM 642 C C . HIS A 1 115 ? 12.703 28.572 32.140 1.00 10.47 94 HIS A C 1
ATOM 643 O O . HIS A 1 115 ? 13.728 29.144 32.534 1.00 9.19 94 HIS A O 1
ATOM 650 N N . VAL A 1 116 ? 11.553 28.540 32.811 1.00 9.86 95 VAL A N 1
ATOM 651 C CA . VAL A 1 116 ? 11.432 29.121 34.151 1.00 10.18 95 VAL A CA 1
ATOM 652 C C . VAL A 1 116 ? 10.447 28.315 34.984 1.00 10.61 95 VAL A C 1
ATOM 653 O O . VAL A 1 116 ? 9.340 27.954 34.521 1.00 9.29 95 VAL A O 1
ATOM 657 N N . ILE A 1 117 ? 10.875 27.961 36.182 1.00 10.48 96 ILE A N 1
ATOM 658 C CA . ILE A 1 117 ? 10.022 27.368 37.186 1.00 9.91 96 ILE A CA 1
ATOM 659 C C . ILE A 1 117 ? 9.079 28.437 37.768 1.00 9.45 96 ILE A C 1
ATOM 660 O O . ILE A 1 117 ? 9.490 29.533 38.143 1.00 10.64 96 ILE A O 1
ATOM 665 N N . ILE A 1 118 ? 7.792 28.119 37.791 1.00 10.41 97 ILE A N 1
ATOM 666 C CA . ILE A 1 118 ? 6.768 29.016 38.311 1.00 10.80 97 ILE A CA 1
ATOM 667 C C . ILE A 1 118 ? 5.816 28.265 39.243 1.00 9.81 97 ILE A C 1
ATOM 668 O O . ILE A 1 118 ? 5.416 27.147 38.971 1.00 10.01 97 ILE A O 1
ATOM 673 N N . GLY A 1 119 ? 5.501 28.858 40.380 1.00 9.82 98 GLY A N 1
ATOM 674 C CA . GLY A 1 119 ? 4.584 28.285 41.333 1.00 9.24 98 GLY A CA 1
ATOM 675 C C . GLY A 1 119 ? 5.128 27.160 42.159 1.00 8.67 98 GLY A C 1
ATOM 676 O O . GLY A 1 119 ? 4.358 26.357 42.734 1.00 9.61 98 GLY A O 1
ATOM 677 N N . HIS A 1 120 ? 6.440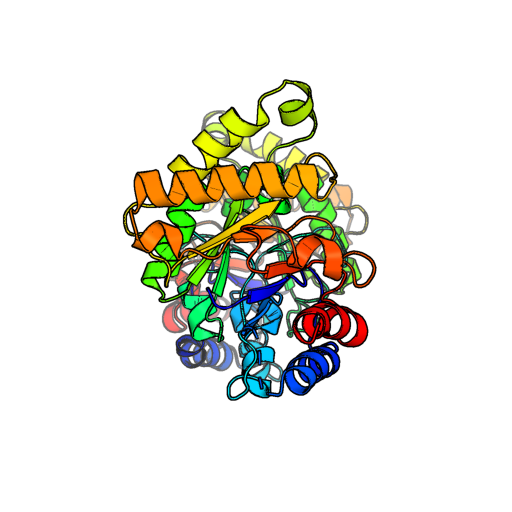 27.152 42.379 1.00 9.39 99 HIS A N 1
ATOM 678 C CA . HIS A 1 120 ? 7.018 26.163 43.264 1.00 9.30 99 HIS A CA 1
ATOM 679 C C . HIS A 1 120 ? 6.399 26.311 44.672 1.00 9.06 99 HIS A C 1
ATOM 680 O O . HIS A 1 120 ? 6.089 27.399 45.113 1.00 9.34 99 HIS A O 1
ATOM 687 N N . SER A 1 121 ? 6.184 25.181 45.330 1.00 9.28 100 SER A N 1
ATOM 688 C CA . SER A 1 121 ? 5.582 25.167 46.674 1.00 10.82 100 SER A CA 1
ATOM 689 C C . SER A 1 121 ? 6.317 26.074 47.678 1.00 10.89 100 SER A C 1
ATOM 690 O O . SER A 1 121 ? 5.689 26.613 48.591 1.00 10.93 100 SER A O 1
ATOM 693 N N . GLU A 1 122 ? 7.627 26.270 47.506 1.00 10.99 101 GLU A N 1
ATOM 694 C CA . GLU A 1 122 ? 8.388 27.133 48.420 1.00 11.18 101 GLU A CA 1
ATOM 695 C C . GLU A 1 122 ? 7.949 28.570 48.298 1.00 11.60 101 GLU A C 1
ATOM 696 O O . GLU A 1 122 ? 8.113 29.352 49.252 1.00 12.82 101 GLU A O 1
ATOM 702 N N . ARG A 1 123 ? 7.385 28.938 47.150 1.00 10.76 102 ARG A N 1
ATOM 703 C CA . ARG A 1 123 ? 6.936 30.307 46.928 1.00 10.15 102 ARG A CA 1
ATOM 704 C C . ARG A 1 123 ? 5.418 30.449 47.112 1.00 12.12 102 ARG A C 1
ATOM 705 O O . ARG A 1 123 ? 4.942 31.485 47.542 1.00 11.30 102 ARG A O 1
ATOM 713 N N . ARG A 1 124 ? 4.641 29.434 46.757 1.00 11.78 103 ARG A N 1
ATOM 714 C CA . ARG A 1 124 ? 3.191 29.543 46.907 1.00 13.04 103 ARG A CA 1
ATOM 715 C C . ARG A 1 124 ? 2.849 29.770 48.367 1.00 14.54 103 ARG A C 1
ATOM 716 O O . ARG A 1 124 ? 1.983 30.577 48.616 1.00 16.33 103 ARG A O 1
ATOM 724 N N . THR A 1 125 ? 3.548 29.056 49.258 1.00 16.98 104 THR A N 1
ATOM 725 C CA . THR A 1 125 ? 3.418 29.132 50.724 1.00 19.22 104 THR A CA 1
ATOM 726 C C . THR A 1 125 ? 3.976 30.480 51.243 1.00 18.84 104 THR A C 1
ATOM 727 O O . THR A 1 125 ? 3.250 31.383 51.628 1.00 21.42 104 THR A O 1
ATOM 731 N N . VAL A 1 126 ? 5.275 30.666 51.133 1.00 17.20 105 VAL A N 1
ATOM 732 C CA . VAL A 1 126 ? 5.901 31.835 51.736 1.00 15.38 105 VAL A CA 1
ATOM 733 C C . VAL A 1 126 ? 5.476 33.189 51.145 1.00 14.35 105 VAL A C 1
ATOM 734 O O . VAL A 1 126 ? 5.379 34.172 51.891 1.00 17.99 105 VAL A O 1
ATOM 738 N N . TYR A 1 127 ? 5.288 33.283 49.826 1.00 13.54 106 TYR A N 1
ATOM 739 C CA . TYR A 1 127 ? 4.953 34.531 49.126 1.00 12.67 106 TYR A CA 1
ATOM 740 C C . TYR A 1 127 ? 3.455 34.604 48.739 1.00 13.76 106 TYR A C 1
ATOM 741 O O . TYR A 1 127 ? 3.094 35.490 48.024 1.00 16.07 106 TYR A O 1
ATOM 750 N N . GLN A 1 128 ? 2.662 33.629 49.164 1.00 15.12 107 GLN A N 1
ATOM 751 C CA . GLN A 1 128 ? 1.193 33.612 48.887 1.00 15.83 107 GLN A CA 1
ATOM 752 C C . GLN A 1 128 ? 0.932 33.804 47.388 1.00 15.44 107 GLN A C 1
ATOM 753 O O . GLN A 1 128 ? 0.110 34.606 46.928 1.00 17.18 107 GLN A O 1
ATOM 759 N N . GLU A 1 129 ? 1.658 33.022 46.602 1.00 12.34 108 GLU A N 1
ATOM 760 C CA . GLU A 1 129 ? 1.427 33.031 45.171 1.00 12.13 108 GLU A CA 1
ATOM 761 C C . GLU A 1 129 ? 0.175 32.201 44.894 1.00 11.75 108 GLU A C 1
ATOM 762 O O . GLU A 1 129 ? 0.218 30.969 44.943 1.00 14.57 108 GLU A O 1
ATOM 768 N N . SER A 1 130 ? -0.924 32.866 44.624 1.00 11.10 109 SER A N 1
ATOM 769 C CA . SER A 1 130 ? -2.160 32.226 44.238 1.00 11.25 109 SER A CA 1
ATOM 770 C C . SER A 1 130 ? -2.101 31.611 42.848 1.00 10.62 109 SER A C 1
ATOM 771 O O . SER A 1 130 ? -1.212 31.904 42.088 1.00 10.08 109 SER A O 1
ATOM 774 N N . ASP A 1 131 ? -3.111 30.808 42.518 1.00 10.48 110 ASP A N 1
ATOM 775 C CA . ASP A 1 131 ? -3.215 30.319 41.144 1.00 11.52 110 ASP A CA 1
ATOM 776 C C . ASP A 1 131 ? -3.308 31.477 40.122 1.00 9.64 110 ASP A C 1
ATOM 777 O O . ASP A 1 131 ? -2.733 31.375 39.025 1.00 9.32 110 ASP A O 1
ATOM 782 N N . ALA A 1 132 ? -3.984 32.578 40.469 1.00 9.69 111 ALA A N 1
ATOM 783 C CA . ALA A 1 132 ? -4.120 33.723 39.587 1.00 10.26 111 ALA A CA 1
ATOM 784 C C . ALA A 1 132 ? -2.764 34.400 39.358 1.00 10.25 111 ALA A C 1
ATOM 785 O O . ALA A 1 132 ? -2.416 34.749 38.218 1.00 10.74 111 ALA A O 1
ATOM 787 N N . ILE A 1 133 ? -2.004 34.509 40.443 1.00 10.36 112 ILE A N 1
ATOM 788 C CA . ILE A 1 133 ? -0.614 35.065 40.411 1.00 10.35 112 ILE A CA 1
ATOM 789 C C . ILE A 1 133 ? 0.271 34.161 39.546 1.00 10.65 112 ILE A C 1
ATOM 790 O O . ILE A 1 133 ? 1.037 34.631 38.694 1.00 10.75 112 ILE A O 1
ATOM 795 N N . VAL A 1 134 ? 0.175 32.851 39.752 1.00 9.47 113 VAL A N 1
ATOM 796 C CA . VAL A 1 134 ? 0.930 31.914 38.904 1.00 9.41 113 VAL A CA 1
ATOM 797 C C . VAL A 1 134 ? 0.550 32.042 37.420 1.00 9.48 113 VAL A C 1
ATOM 798 O O . VAL A 1 134 ? 1.366 32.119 36.524 1.00 9.84 113 VAL A O 1
ATOM 802 N N . ARG A 1 135 ? -0.747 32.086 37.129 1.00 10.61 114 ARG A N 1
ATOM 803 C CA . ARG A 1 135 ? -1.171 32.271 35.746 1.00 9.98 114 ARG A CA 1
ATOM 804 C C . ARG A 1 135 ? -0.536 33.510 35.106 1.00 8.98 114 ARG A C 1
ATOM 805 O O . ARG A 1 135 ? -0.072 33.448 33.951 1.00 10.58 114 ARG A O 1
ATOM 813 N N . ALA A 1 136 ? -0.537 34.635 35.824 1.00 9.21 115 ALA A N 1
ATOM 814 C CA . ALA A 1 136 ? -0.001 35.881 35.273 1.00 10.26 115 ALA A CA 1
ATOM 815 C C . ALA A 1 136 ? 1.507 35.776 35.005 1.00 10.42 115 ALA A C 1
ATOM 816 O O . ALA A 1 136 ? 2.013 36.288 34.001 1.00 11.51 115 ALA A O 1
ATOM 818 N N . LYS A 1 137 ? 2.221 35.064 35.886 1.00 10.93 116 LYS A N 1
ATOM 819 C CA . LYS A 1 137 ? 3.635 34.787 35.684 1.00 10.58 116 LYS A CA 1
ATOM 820 C C . LYS A 1 137 ? 3.861 33.915 34.433 1.00 9.10 116 LYS A C 1
ATOM 821 O O . LYS A 1 137 ? 4.784 34.165 33.657 1.00 10.86 116 LYS A O 1
ATOM 827 N N . VAL A 1 138 ? 3.081 32.870 34.267 1.00 9.21 117 VAL A N 1
ATOM 828 C CA . VAL A 1 138 ? 3.189 32.024 33.061 1.00 9.51 117 VAL A CA 1
ATOM 829 C C . VAL A 1 138 ? 3.010 32.862 31.795 1.00 9.35 117 VAL A C 1
ATOM 830 O O . VAL A 1 138 ? 3.739 32.738 30.778 1.00 9.75 117 VAL A O 1
ATOM 834 N N . GLN A 1 139 ? 1.954 33.697 31.823 1.00 9.19 118 GLN A N 1
ATOM 835 C CA . GLN A 1 139 ? 1.709 34.609 30.699 1.00 9.92 118 GLN A CA 1
ATOM 836 C C . GLN A 1 139 ? 2.913 35.491 30.389 1.00 9.51 118 GLN A C 1
ATOM 837 O O . GLN A 1 139 ? 3.240 35.666 29.207 1.00 9.96 118 GLN A O 1
ATOM 843 N N . ALA A 1 140 ? 3.584 36.037 31.405 1.00 9.91 119 ALA A N 1
ATOM 844 C CA . ALA A 1 140 ? 4.830 36.826 31.184 1.00 8.77 119 ALA A CA 1
ATOM 845 C C . ALA A 1 140 ? 5.947 35.978 30.575 1.00 8.84 119 ALA A C 1
ATOM 846 O O . ALA A 1 140 ? 6.621 36.401 29.643 1.00 10.43 119 ALA A O 1
ATOM 848 N N . ALA A 1 141 ? 6.083 34.764 31.049 1.00 9.19 120 ALA A N 1
ATOM 849 C CA . ALA A 1 141 ? 7.073 33.835 30.534 1.00 10.42 120 ALA A CA 1
ATOM 850 C C . ALA A 1 141 ? 6.851 33.630 29.049 1.00 10.56 120 ALA A C 1
ATOM 851 O O . ALA A 1 141 ? 7.791 33.729 28.248 1.00 10.91 120 ALA A O 1
ATOM 853 N N . TRP A 1 142 ? 5.596 33.428 28.636 1.00 9.81 121 TRP A N 1
ATOM 854 C CA . TRP A 1 142 ? 5.340 33.245 27.202 1.00 9.68 121 TRP A CA 1
ATOM 855 C C . TRP A 1 142 ? 5.636 34.487 26.373 1.00 8.99 121 TRP A C 1
ATOM 856 O O . TRP A 1 142 ? 6.136 34.384 25.243 1.00 11.29 121 TRP A O 1
ATOM 867 N N . ARG A 1 143 ? 5.356 35.656 26.913 1.00 9.78 122 ARG A N 1
ATOM 868 C CA . ARG A 1 143 ? 5.617 36.878 26.181 1.00 9.08 122 ARG A CA 1
ATOM 869 C C . ARG A 1 143 ? 7.111 37.000 25.852 1.00 10.46 122 ARG A C 1
ATOM 870 O O . ARG A 1 143 ? 7.491 37.534 24.795 1.00 11.40 122 ARG A O 1
ATOM 878 N N . ALA A 1 144 ? 7.944 36.540 26.762 1.00 10.16 123 ALA A N 1
ATOM 879 C CA . ALA A 1 144 ? 9.386 36.571 26.618 1.00 10.21 123 ALA A CA 1
ATOM 880 C C . ALA A 1 144 ? 9.949 35.355 25.886 1.00 11.03 123 ALA A C 1
ATOM 881 O O . ALA A 1 144 ? 11.175 35.248 25.677 1.00 12.72 123 ALA A O 1
ATOM 883 N N . GLY A 1 145 ? 9.090 34.420 25.511 1.00 11.08 124 GLY A N 1
ATOM 884 C CA . GLY A 1 145 ? 9.529 33.236 24.787 1.00 12.42 124 GLY A CA 1
ATOM 885 C C . GLY A 1 145 ? 10.153 32.122 25.622 1.00 11.67 124 GLY A C 1
ATOM 886 O O . GLY A 1 145 ? 10.915 31.310 25.100 1.00 13.18 124 GLY A O 1
ATOM 887 N N . LEU A 1 146 ? 9.801 32.095 26.888 1.00 10.84 125 LEU A N 1
ATOM 888 C CA . LEU A 1 146 ? 10.207 31.063 27.846 1.00 10.87 125 LEU A CA 1
ATOM 889 C C . LEU A 1 146 ? 9.182 29.947 27.932 1.00 10.91 125 LEU A C 1
ATOM 890 O O . LEU A 1 146 ? 7.974 30.225 27.785 1.00 11.47 125 LEU A O 1
ATOM 895 N N . VAL A 1 147 ? 9.659 28.712 28.156 1.00 10.25 126 VAL A N 1
ATOM 896 C CA . VAL A 1 147 ? 8.785 27.610 28.534 1.00 10.57 126 VAL A CA 1
ATOM 897 C C . VAL A 1 147 ? 8.559 27.676 30.038 1.00 9.73 126 VAL A C 1
ATOM 898 O O . VAL A 1 147 ? 9.532 27.780 30.769 1.00 10.13 126 VAL A O 1
ATOM 902 N N . ALA A 1 148 ? 7.295 27.662 30.484 1.00 8.69 127 ALA A N 1
ATOM 903 C CA . ALA A 1 148 ? 6.928 27.719 31.903 1.00 9.41 127 ALA A CA 1
ATOM 904 C C . ALA A 1 148 ? 6.852 26.286 32.497 1.00 10.07 127 ALA A C 1
ATOM 905 O O . ALA A 1 148 ? 6.145 25.427 31.939 1.00 11.76 127 ALA A O 1
ATOM 907 N N . LEU A 1 149 ? 7.608 26.006 33.539 1.00 10.32 128 LEU A N 1
ATOM 908 C CA . LEU A 1 149 ? 7.586 24.712 34.227 1.00 10.20 128 LEU A CA 1
ATOM 909 C C . LEU A 1 149 ? 6.763 25.009 35.505 1.00 10.19 128 LEU A C 1
ATOM 910 O O . LEU A 1 149 ? 7.250 25.606 36.496 1.00 11.45 128 LEU A O 1
ATOM 915 N N . ILE A 1 150 ? 5.481 24.695 35.396 1.00 9.99 129 ILE A N 1
ATOM 916 C CA . ILE A 1 150 ? 4.467 25.050 36.384 1.00 9.06 129 ILE A CA 1
ATOM 917 C C . ILE A 1 150 ? 4.359 23.961 37.421 1.00 9.55 129 ILE A C 1
ATOM 918 O O . ILE A 1 150 ? 4.083 22.793 37.084 1.00 9.83 129 ILE A O 1
ATOM 923 N N . CYS A 1 151 ? 4.472 24.327 38.682 1.00 9.74 130 CYS A N 1
ATOM 924 C CA . CYS A 1 151 ? 4.353 23.366 39.770 1.00 10.36 130 CYS A CA 1
ATOM 925 C C . CYS A 1 151 ? 2.976 23.428 40.418 1.00 10.36 130 CYS A C 1
ATOM 926 O O . CYS A 1 151 ? 2.448 24.510 40.675 1.00 9.84 130 CYS A O 1
ATOM 929 N N . VAL A 1 152 ? 2.408 22.244 40.698 1.00 10.42 131 VAL A N 1
ATOM 930 C CA . VAL A 1 152 ? 1.199 22.085 41.469 1.00 10.44 131 VAL A CA 1
ATOM 931 C C . VAL A 1 152 ? 1.389 21.027 42.515 1.00 10.61 131 VAL A C 1
ATOM 932 O O . VAL A 1 152 ? 2.303 20.210 42.434 1.00 12.57 131 VAL A O 1
ATOM 936 N N . GLY A 1 153 ? 0.555 21.040 43.541 1.00 11.09 132 GLY A N 1
ATOM 937 C CA . GLY A 1 153 ? 0.633 19.986 44.553 1.00 10.68 132 GLY A CA 1
ATOM 938 C C . GLY A 1 153 ? -0.085 20.359 45.833 1.00 11.82 132 GLY A C 1
ATOM 939 O O . GLY A 1 153 ? -0.243 21.552 46.161 1.00 11.93 132 GLY A O 1
ATOM 940 N N . GLU A 1 154 ? -0.511 19.332 46.565 1.00 12.55 133 GLU A N 1
ATOM 941 C CA . GLU A 1 154 ? -1.313 19.513 47.782 1.00 13.46 133 GLU A CA 1
ATOM 942 C C . GLU A 1 154 ? -0.482 19.466 49.042 1.00 15.39 133 GLU A C 1
ATOM 943 O O . GLU A 1 154 ? 0.566 18.833 49.070 1.00 17.03 133 GLU A O 1
ATOM 949 N N . THR A 1 155 ? -0.981 20.115 50.092 1.00 15.53 134 THR A N 1
ATOM 950 C CA . THR A 1 155 ? -0.293 20.151 51.382 1.00 16.46 134 THR A CA 1
ATOM 951 C C . THR A 1 155 ? -0.565 18.828 52.136 1.00 17.31 134 THR A C 1
ATOM 952 O O . THR A 1 155 ? -1.401 18.001 51.729 1.00 18.01 134 THR A O 1
ATOM 956 N N . LEU A 1 156 ? 0.164 18.609 53.229 1.00 20.07 135 LEU A N 1
ATOM 957 C CA . LEU A 1 156 ? -0.105 17.455 54.097 1.00 21.38 135 LEU A CA 1
ATOM 958 C C . LEU A 1 156 ? -1.536 17.472 54.611 1.00 21.96 135 LEU A C 1
ATOM 959 O O . LEU A 1 156 ? -2.211 16.432 54.587 1.00 23.35 135 LEU A O 1
ATOM 964 N N . GLU A 1 157 ? -1.989 18.649 55.055 1.00 22.42 136 GLU A N 1
ATOM 965 C CA . GLU A 1 157 ? -3.338 18.812 55.599 1.00 21.98 136 GLU A CA 1
ATOM 966 C C . GLU A 1 157 ? -4.374 18.474 54.512 1.00 21.87 136 GLU A C 1
ATOM 967 O O . GLU A 1 157 ? -5.375 17.815 54.777 1.00 23.00 136 GLU A O 1
ATOM 969 N N . GLU A 1 158 ? -4.106 18.893 53.272 1.00 20.79 137 GLU A N 1
ATOM 970 C CA . GLU A 1 158 ? -5.000 18.580 52.164 1.00 20.08 137 GLU A CA 1
ATOM 971 C C . GLU A 1 158 ? -5.054 17.086 51.842 1.00 20.99 137 GLU A C 1
ATOM 972 O O . GLU A 1 158 ? -6.136 16.556 51.565 1.00 22.62 137 GLU A O 1
ATOM 978 N N . ARG A 1 159 ? -3.903 16.420 51.879 1.00 22.47 138 ARG A N 1
ATOM 979 C CA . ARG A 1 159 ? -3.795 14.968 51.663 1.00 23.92 138 ARG A CA 1
ATOM 980 C C . ARG A 1 159 ? -4.503 14.211 52.806 1.00 24.99 138 ARG A C 1
ATOM 981 O O . ARG A 1 159 ? -5.330 13.332 52.547 1.00 25.44 138 ARG A O 1
ATOM 989 N N . LYS A 1 160 ? -4.231 14.611 54.048 1.00 26.30 139 LYS A N 1
ATOM 990 C CA . LYS A 1 160 ? -4.887 14.015 55.242 1.00 27.00 139 LYS A CA 1
ATOM 991 C C . LYS A 1 160 ? -6.411 14.129 55.167 1.00 27.74 139 LYS A C 1
ATOM 992 O O . LYS A 1 160 ? -7.120 13.223 55.605 1.00 28.71 139 LYS A O 1
ATOM 994 N N . SER A 1 161 ? -6.904 15.227 54.593 1.00 27.73 140 SER A N 1
ATOM 995 C CA . SER A 1 161 ? -8.329 15.465 54.415 1.00 27.41 140 SER A CA 1
ATOM 996 C C . SER A 1 161 ? -8.925 14.821 53.154 1.00 26.68 140 SER A C 1
ATOM 997 O O . SER A 1 161 ? -10.086 15.087 52.851 1.00 27.34 140 SER A O 1
ATOM 1000 N N . ASN A 1 162 ? -8.158 14.009 52.424 1.00 25.81 141 ASN A N 1
ATOM 1001 C CA . ASN A 1 162 ? -8.616 13.381 51.162 1.00 26.02 141 ASN A CA 1
ATOM 1002 C C . ASN A 1 162 ? -9.075 14.386 50.090 1.00 24.45 141 ASN A C 1
ATOM 1003 O O . ASN A 1 162 ? -10.035 14.127 49.350 1.00 25.10 141 ASN A O 1
ATOM 1008 N N . LYS A 1 163 ? -8.385 15.528 50.017 1.00 21.95 142 LYS A N 1
ATOM 1009 C CA . LYS A 1 163 ? -8.709 16.598 49.061 1.00 20.51 142 LYS A CA 1
ATOM 1010 C C . LYS A 1 163 ? -7.715 16.713 47.904 1.00 18.95 142 LYS A C 1
ATOM 1011 O O . LYS A 1 163 ? -7.708 17.727 47.222 1.00 18.63 142 LYS A O 1
ATOM 1013 N N . VAL A 1 164 ? -6.855 15.725 47.692 1.00 18.46 143 VAL A N 1
ATOM 1014 C CA . VAL A 1 164 ? -5.791 15.850 46.676 1.00 18.44 143 VAL A CA 1
ATOM 1015 C C . VAL A 1 164 ? -6.320 16.190 45.290 1.00 17.30 143 VAL A C 1
ATOM 1016 O O . VAL A 1 164 ? -5.822 17.122 44.629 1.00 16.26 143 VAL A O 1
ATOM 1020 N N . LEU A 1 165 ? -7.364 15.473 44.877 1.00 17.79 144 LEU A N 1
ATOM 1021 C CA . LEU A 1 165 ? -7.908 15.643 43.539 1.00 17.74 144 LEU A CA 1
ATOM 1022 C C . LEU A 1 165 ? -8.645 16.949 43.418 1.00 16.14 144 LEU A C 1
ATOM 1023 O O . LEU A 1 165 ? -8.518 17.602 42.382 1.00 15.84 144 LEU A O 1
ATOM 1028 N N . ASP A 1 166 ? -9.348 17.354 44.468 1.00 14.84 145 ASP A N 1
ATOM 1029 C CA . ASP A 1 166 ? -10.032 18.659 44.482 1.00 15.96 145 ASP A CA 1
ATOM 1030 C C . ASP A 1 166 ? -9.009 19.808 44.355 1.00 14.44 145 ASP A C 1
ATOM 1031 O O . ASP A 1 166 ? -9.218 20.758 43.598 1.00 14.53 145 ASP A O 1
ATOM 1036 N N . VAL A 1 167 ? -7.903 19.713 45.092 1.00 12.58 146 VAL A N 1
ATOM 1037 C CA . VAL A 1 167 ? -6.884 20.750 45.060 1.00 12.48 146 VAL A CA 1
ATOM 1038 C C . VAL A 1 167 ? -6.259 20.798 43.674 1.00 10.94 146 VAL A C 1
ATOM 1039 O O . VAL A 1 167 ? -6.100 21.864 43.103 1.00 12.62 146 VAL A O 1
ATOM 1043 N N . LEU A 1 168 ? -5.865 19.647 43.142 1.00 10.33 147 LEU A N 1
ATOM 1044 C CA . LEU A 1 168 ? -5.258 19.636 41.803 1.00 10.11 147 LEU A CA 1
ATOM 1045 C C . LEU A 1 168 ? -6.229 20.167 40.716 1.00 10.62 147 LEU A C 1
ATOM 1046 O O . LEU A 1 168 ? -5.822 20.857 39.777 1.00 11.07 147 LEU A O 1
ATOM 1051 N N . THR A 1 169 ? -7.505 19.803 40.819 1.00 10.34 148 THR A N 1
ATOM 1052 C CA . THR A 1 169 ? -8.505 20.373 39.906 1.00 10.34 148 THR A CA 1
ATOM 1053 C C . THR A 1 169 ? -8.503 21.896 39.870 1.00 9.58 148 THR A C 1
ATOM 1054 O O . THR A 1 169 ? -8.463 22.493 38.806 1.00 9.72 148 THR A O 1
ATOM 1058 N N . ARG A 1 170 ? -8.508 22.505 41.038 1.00 10.28 149 ARG A N 1
ATOM 1059 C CA . ARG A 1 170 ? -8.471 23.941 41.168 1.00 10.39 149 ARG A CA 1
ATOM 1060 C C . ARG A 1 170 ? -7.143 24.496 40.698 1.00 10.76 149 ARG A C 1
ATOM 1061 O O . ARG A 1 170 ? -7.095 25.444 39.891 1.00 11.75 149 ARG A O 1
ATOM 1069 N N . GLN A 1 171 ? -6.042 23.939 41.190 1.00 9.89 150 GLN A N 1
ATOM 1070 C CA . GLN A 1 171 ? -4.739 24.487 40.821 1.00 8.25 150 GLN A CA 1
ATOM 1071 C C . GLN A 1 171 ? -4.461 24.385 39.337 1.00 9.19 150 GLN A C 1
ATOM 1072 O O . GLN A 1 171 ? -3.917 25.299 38.689 1.00 10.06 150 GLN A O 1
ATOM 1078 N N . LEU A 1 172 ? -4.766 23.236 38.767 1.00 8.65 151 LEU A N 1
ATOM 1079 C CA . LEU A 1 172 ? -4.500 23.056 37.323 1.00 8.60 151 LEU A CA 1
ATOM 1080 C C . LEU A 1 172 ? -5.348 24.033 36.459 1.00 9.90 151 LEU A C 1
ATOM 1081 O O . LEU A 1 172 ? -4.853 24.620 35.498 1.00 10.38 151 LEU A O 1
ATOM 1086 N N . GLU A 1 173 ? -6.615 24.215 36.812 1.00 9.43 152 GLU A N 1
ATOM 1087 C CA . GLU A 1 173 ? -7.479 25.135 36.071 1.00 9.03 152 GLU A CA 1
ATOM 1088 C C . GLU A 1 173 ? -6.920 26.562 36.222 1.00 10.32 152 GLU A C 1
ATOM 1089 O O . GLU A 1 173 ? -6.708 27.274 35.231 1.00 10.58 152 GLU A O 1
ATOM 1095 N N . GLY A 1 174 ? -6.702 26.980 37.452 1.00 9.86 153 GLY A N 1
ATOM 1096 C CA . GLY A 1 174 ? -6.392 28.377 37.709 1.00 10.54 153 GLY A CA 1
ATOM 1097 C C . GLY A 1 174 ? -4.993 28.795 37.303 1.00 9.78 153 GLY A C 1
ATOM 1098 O O . GLY A 1 174 ? -4.793 29.931 36.868 1.00 9.62 153 GLY A O 1
ATOM 1099 N N . SER A 1 175 ? -4.027 27.888 37.415 1.00 10.38 154 SER A N 1
ATOM 1100 C CA . SER A 1 175 ? -2.632 28.213 37.225 1.00 9.89 154 SER A CA 1
ATOM 1101 C C . SER A 1 175 ? -2.270 28.262 35.755 1.00 10.63 154 SER A C 1
ATOM 1102 O O . SER A 1 175 ? -1.320 28.924 35.403 1.00 11.21 154 SER A O 1
ATOM 1105 N N . LEU A 1 176 ? -2.989 27.508 34.908 1.00 9.65 155 LEU A N 1
ATOM 1106 C CA . LEU A 1 176 ? -2.662 27.422 33.484 1.00 8.87 155 LEU A CA 1
ATOM 1107 C C . LEU A 1 176 ? -3.479 28.439 32.699 1.00 10.39 155 LEU A C 1
ATOM 1108 O O . LEU A 1 176 ? -4.708 28.428 32.779 1.00 10.69 155 LEU A O 1
ATOM 1113 N N . PRO A 1 177 ? -2.829 29.332 31.980 1.00 10.39 156 PRO A N 1
ATOM 1114 C CA . PRO A 1 177 ? -3.615 30.233 31.118 1.00 10.44 156 PRO A CA 1
ATOM 1115 C C . PRO A 1 177 ? -4.206 29.509 29.893 1.00 12.29 156 PRO A C 1
ATOM 1116 O O . PRO A 1 177 ? -3.720 28.452 29.482 1.00 10.63 156 PRO A O 1
ATOM 1120 N N . ASP A 1 178 ? -5.243 30.084 29.308 1.00 13.07 157 ASP A N 1
ATOM 1121 C CA . ASP A 1 178 ? -5.677 29.702 28.023 1.00 13.81 157 ASP A CA 1
ATOM 1122 C C . ASP A 1 178 ? -4.471 29.929 27.115 1.00 13.90 157 ASP A C 1
ATOM 1123 O O . ASP A 1 178 ? -3.705 30.863 27.281 1.00 16.47 157 ASP A O 1
ATOM 1128 N N . GLY A 1 179 ? -4.335 29.087 26.147 1.00 14.51 158 GLY A N 1
ATOM 1129 C CA . GLY A 1 179 ? -3.186 29.224 25.248 1.00 12.50 158 GLY A CA 1
ATOM 1130 C C . GLY A 1 179 ? -2.043 28.296 25.552 1.00 13.39 158 GLY A C 1
ATOM 1131 O O . GLY A 1 179 ? -1.069 28.236 24.770 1.00 12.46 158 GLY A O 1
ATOM 1132 N N . ALA A 1 180 ? -2.168 27.471 26.579 1.00 11.01 159 ALA A N 1
ATOM 1133 C CA . ALA A 1 180 ? -1.107 26.517 26.890 1.00 11.36 159 ALA A CA 1
ATOM 1134 C C . ALA A 1 180 ? -1.007 25.469 25.801 1.00 11.96 159 ALA A C 1
ATOM 1135 O O . ALA A 1 180 ? -2.026 25.031 25.191 1.00 12.44 159 ALA A O 1
ATOM 1137 N N . THR A 1 181 ? 0.227 25.053 25.561 1.00 11.71 160 THR A N 1
ATOM 1138 C CA . THR A 1 181 ? 0.538 24.034 24.571 1.00 11.73 160 THR A CA 1
ATOM 1139 C C . THR A 1 181 ? 1.572 23.076 25.122 1.00 11.44 160 THR A C 1
ATOM 1140 O O . THR A 1 181 ? 2.236 23.377 26.162 1.00 12.71 160 THR A O 1
ATOM 1144 N N . ALA A 1 182 ? 1.839 21.978 24.387 1.00 11.66 161 ALA A N 1
ATOM 1145 C CA . ALA A 1 182 ? 2.889 21.061 24.824 1.00 12.08 161 ALA A CA 1
ATOM 1146 C C . ALA A 1 182 ? 4.293 21.651 24.684 1.00 12.05 161 ALA A C 1
ATOM 1147 O O . ALA A 1 182 ? 5.250 21.127 25.278 1.00 13.44 161 ALA A O 1
ATOM 1149 N N . GLU A 1 183 ? 4.404 22.750 23.918 1.00 12.72 162 GLU A N 1
ATOM 1150 C CA . GLU A 1 183 ? 5.656 23.442 23.683 1.00 14.33 162 GLU A CA 1
ATOM 1151 C C . GLU A 1 183 ? 5.933 24.524 24.713 1.00 13.37 162 GLU A C 1
ATOM 1152 O O . GLU A 1 183 ? 7.122 24.726 25.070 1.00 15.36 162 GLU A O 1
ATOM 1158 N N . ASN A 1 184 ? 4.883 25.154 25.274 1.00 10.93 163 ASN A N 1
ATOM 1159 C CA . ASN A 1 184 ? 5.106 26.325 26.108 1.00 10.25 163 ASN A CA 1
ATOM 1160 C C . ASN A 1 184 ? 4.911 26.130 27.617 1.00 9.06 163 ASN A C 1
ATOM 1161 O O . ASN A 1 184 ? 5.189 27.039 28.410 1.00 8.87 163 ASN A O 1
ATOM 1166 N N . ILE A 1 185 ? 4.475 24.934 28.011 1.00 9.87 164 ILE A N 1
ATOM 1167 C CA . ILE A 1 185 ? 4.424 24.533 29.423 1.00 9.37 164 ILE A CA 1
ATOM 1168 C C . ILE A 1 185 ? 4.926 23.089 29.629 1.00 10.14 164 ILE A C 1
ATOM 1169 O O . ILE A 1 185 ? 4.832 22.257 28.728 1.00 11.32 164 ILE A O 1
ATOM 1174 N N . ILE A 1 186 ? 5.357 22.834 30.873 1.00 10.24 165 ILE A N 1
ATOM 1175 C CA . ILE A 1 186 ? 5.662 21.526 31.444 1.00 8.71 165 ILE A CA 1
ATOM 1176 C C . ILE A 1 186 ? 5.040 21.618 32.823 1.00 8.78 165 ILE A C 1
ATOM 1177 O O . ILE A 1 186 ? 5.058 22.709 33.420 1.00 10.87 165 ILE A O 1
ATOM 1182 N N . ILE A 1 187 ? 4.453 20.542 33.296 1.00 8.51 166 ILE A N 1
ATOM 1183 C CA . ILE A 1 187 ? 3.833 20.526 34.650 1.00 10.18 166 ILE A CA 1
ATOM 1184 C C . ILE A 1 187 ? 4.682 19.651 35.555 1.00 10.10 166 ILE A C 1
ATOM 1185 O O . ILE A 1 187 ? 5.023 18.540 35.162 1.00 11.29 166 ILE A O 1
ATOM 1190 N N . ALA A 1 188 ? 4.937 20.104 36.784 1.00 10.79 167 ALA A N 1
ATOM 1191 C CA . ALA A 1 188 ? 5.550 19.276 37.820 1.00 9.28 167 ALA A CA 1
ATOM 1192 C C . ALA A 1 188 ? 4.579 19.110 38.988 1.00 9.43 167 ALA A C 1
ATOM 1193 O O . ALA A 1 188 ? 4.040 20.083 39.504 1.00 9.71 167 ALA A O 1
ATOM 1195 N N . TYR A 1 189 ? 4.321 17.864 39.352 1.00 9.80 168 TYR A N 1
ATOM 1196 C CA . TYR A 1 189 ? 3.536 17.529 40.529 1.00 11.03 168 TYR A CA 1
ATOM 1197 C C . TYR A 1 189 ? 4.472 17.397 41.730 1.00 12.47 168 TYR A C 1
ATOM 1198 O O . TYR A 1 189 ? 5.357 16.510 41.728 1.00 12.14 168 TYR A O 1
ATOM 1207 N N . GLU A 1 190 ? 4.251 18.260 42.734 1.00 14.09 169 GLU A N 1
ATOM 1208 C CA . GLU A 1 190 ? 4.918 18.234 44.068 1.00 16.10 169 GLU A CA 1
ATOM 1209 C C . GLU A 1 190 ? 4.059 17.663 45.192 1.00 18.15 169 GLU A C 1
ATOM 1210 O O . GLU A 1 190 ? 3.181 18.324 45.726 1.00 21.86 169 GLU A O 1
ATOM 1216 N N . PRO A 1 191 ? 4.303 16.451 45.597 1.00 22.69 170 PRO A N 1
ATOM 1217 C CA . PRO A 1 191 ? 3.577 16.093 46.815 1.00 24.83 170 PRO A CA 1
ATOM 1218 C C . PRO A 1 191 ? 4.193 16.912 48.005 1.00 27.85 170 PRO A C 1
ATOM 1219 O O . PRO A 1 191 ? 5.118 16.444 48.672 1.00 28.71 170 PRO A O 1
ATOM 1223 N N . VAL A 1 192 ? 3.706 18.149 48.214 1.00 29.51 171 VAL A N 1
ATOM 1224 C CA . VAL A 1 192 ? 4.162 19.009 49.334 1.00 31.14 171 VAL A CA 1
ATOM 1225 C C . VAL A 1 192 ? 4.020 18.164 50.614 1.00 32.33 171 VAL A C 1
ATOM 1226 O O . VAL A 1 192 ? 4.957 18.035 51.396 1.00 33.11 171 VAL A O 1
ATOM 1230 N N . TRP A 1 193 ? 2.862 17.540 50.807 1.00 34.01 172 TRP A N 1
ATOM 1231 C CA . TRP A 1 193 ? 2.723 16.639 51.945 1.00 35.44 172 TRP A CA 1
ATOM 1232 C C . TRP A 1 193 ? 4.026 15.859 52.139 1.00 35.56 172 TRP A C 1
ATOM 1233 O O . TRP A 1 193 ? 4.424 15.568 53.265 1.00 37.17 172 TRP A O 1
ATOM 1244 N N . THR A 1 202 ? 4.557 7.270 47.180 1.00 30.28 181 THR A N 1
ATOM 1245 C CA . THR A 1 202 ? 4.653 5.928 46.587 1.00 30.25 181 THR A CA 1
ATOM 1246 C C . THR A 1 202 ? 4.353 5.924 45.088 1.00 29.73 181 THR A C 1
ATOM 1247 O O . THR A 1 202 ? 3.717 6.826 44.568 1.00 29.14 181 THR A O 1
ATOM 1251 N N . SER A 1 203 ? 4.775 4.862 44.408 1.00 29.04 182 SER A N 1
ATOM 1252 C CA . SER A 1 203 ? 4.480 4.698 42.973 1.00 28.28 182 SER A CA 1
ATOM 1253 C C . SER A 1 203 ? 2.972 4.642 42.665 1.00 26.72 182 SER A C 1
ATOM 1254 O O . SER A 1 203 ? 2.546 5.052 41.571 1.00 25.66 182 SER A O 1
ATOM 1257 N N . ALA A 1 204 ? 2.169 4.087 43.587 1.00 25.33 183 ALA A N 1
ATOM 1258 C CA . ALA A 1 204 ? 0.717 4.039 43.410 1.00 23.99 183 ALA A CA 1
ATOM 1259 C C . ALA A 1 204 ? 0.118 5.439 43.522 1.00 23.41 183 ALA A C 1
ATOM 1260 O O . ALA A 1 204 ? -0.723 5.811 42.687 1.00 22.93 183 ALA A O 1
ATOM 1262 N N . ASP A 1 205 ? 0.528 6.191 44.547 1.00 22.01 184 ASP A N 1
ATOM 1263 C CA . ASP A 1 205 ? 0.146 7.618 44.654 1.00 21.44 184 ASP A CA 1
ATOM 1264 C C . ASP A 1 205 ? 0.477 8.354 43.339 1.00 19.55 184 ASP A C 1
ATOM 1265 O O . ASP A 1 205 ? -0.330 9.086 42.789 1.00 18.29 184 ASP A O 1
ATOM 1270 N N . VAL A 1 206 ? 1.699 8.180 42.866 1.00 16.80 185 VAL A N 1
ATOM 1271 C CA . VAL A 1 206 ? 2.176 8.916 41.702 1.00 16.66 185 VAL A CA 1
ATOM 1272 C C . VAL A 1 206 ? 1.433 8.498 40.441 1.00 15.25 185 VAL A C 1
ATOM 1273 O O . VAL A 1 206 ? 1.029 9.326 39.643 1.00 14.01 185 VAL A O 1
ATOM 1277 N N . ALA A 1 207 ? 1.215 7.195 40.247 1.00 13.67 186 ALA A N 1
ATOM 1278 C CA . ALA A 1 207 ? 0.493 6.758 39.046 1.00 12.47 186 ALA A CA 1
ATOM 1279 C C . ALA A 1 207 ? -0.903 7.357 39.008 1.00 12.60 186 ALA A C 1
ATOM 1280 O O . ALA A 1 207 ? -1.327 7.809 37.969 1.00 11.12 186 ALA A O 1
ATOM 1282 N N . GLU A 1 208 ? -1.609 7.348 40.144 1.00 13.18 187 GLU A N 1
ATOM 1283 C CA A GLU A 1 208 ? -2.984 7.856 40.221 0.50 13.30 187 GLU A CA 1
ATOM 1284 C CA B GLU A 1 208 ? -2.988 7.851 40.160 0.50 13.36 187 GLU A CA 1
ATOM 1285 C C . GLU A 1 208 ? -3.023 9.346 39.890 1.00 12.15 187 GLU A C 1
ATOM 1286 O O . GLU A 1 208 ? -3.823 9.784 39.070 1.00 12.06 187 GLU A O 1
ATOM 1297 N N . VAL A 1 209 ? -2.153 10.099 40.551 1.00 12.53 188 VAL A N 1
ATOM 1298 C CA . VAL A 1 209 ? -2.086 11.554 40.352 1.00 12.22 188 VAL A CA 1
ATOM 1299 C C . VAL A 1 209 ? -1.722 11.883 38.916 1.00 11.92 188 VAL A C 1
ATOM 1300 O O . VAL A 1 209 ? -2.339 12.735 38.278 1.00 11.62 188 VAL A O 1
ATOM 1304 N N . HIS A 1 210 ? -0.691 11.236 38.394 1.00 11.30 189 HIS A N 1
ATOM 1305 C CA . HIS A 1 210 ? -0.259 11.611 37.040 1.00 11.04 189 HIS A CA 1
ATOM 1306 C C . HIS A 1 210 ? -1.294 11.221 35.998 1.00 10.77 189 HIS A C 1
ATOM 1307 O O . HIS A 1 210 ? -1.508 11.936 35.017 1.00 11.21 189 HIS A O 1
ATOM 1314 N N . ALA A 1 211 ? -1.947 10.060 36.174 1.00 10.70 190 ALA A N 1
ATOM 1315 C CA . ALA A 1 211 ? -3.074 9.738 35.327 1.00 10.91 190 ALA A CA 1
ATOM 1316 C C . ALA A 1 211 ? -4.153 10.831 35.352 1.00 10.81 190 ALA A C 1
ATOM 1317 O O . ALA A 1 211 ? -4.711 11.196 34.314 1.00 10.93 190 ALA A O 1
ATOM 1319 N N . PHE A 1 212 ? -4.462 11.326 36.540 1.00 11.63 191 PHE A N 1
ATOM 1320 C CA . PHE A 1 212 ? -5.509 12.337 36.723 1.00 11.27 191 PHE A CA 1
ATOM 1321 C C . PHE A 1 212 ? -5.124 13.617 36.034 1.00 10.90 191 PHE A C 1
ATOM 1322 O O . PHE A 1 212 ? -5.927 14.208 35.321 1.00 11.30 191 PHE A O 1
ATOM 1330 N N . ILE A 1 213 ? -3.860 14.002 36.203 1.00 9.75 192 ILE A N 1
ATOM 1331 C CA . ILE A 1 213 ? -3.368 15.232 35.609 1.00 10.15 192 ILE A CA 1
ATOM 1332 C C . ILE A 1 213 ? -3.381 15.106 34.073 1.00 11.38 192 ILE A C 1
ATOM 1333 O O . ILE A 1 213 ? -3.794 16.034 33.344 1.00 11.56 192 ILE A O 1
ATOM 1338 N N . HIS A 1 214 ? -2.913 13.953 33.570 1.00 11.79 193 HIS A N 1
ATOM 1339 C CA . HIS A 1 214 ? -2.913 13.722 32.134 1.00 12.86 193 HIS A CA 1
ATOM 1340 C C . HIS A 1 214 ? -4.347 13.841 31.562 1.00 12.71 193 HIS A C 1
ATOM 1341 O O . HIS A 1 214 ? -4.554 14.467 30.560 1.00 12.60 193 HIS A O 1
ATOM 1348 N N . HIS A 1 215 ? -5.316 13.270 32.256 1.00 12.41 194 HIS A N 1
ATOM 1349 C CA A HIS A 1 215 ? -6.694 13.330 31.815 0.50 12.84 194 HIS A CA 1
ATOM 1350 C CA B HIS A 1 215 ? -6.700 13.337 31.816 0.50 13.06 194 HIS A CA 1
ATOM 1351 C C . HIS A 1 215 ? -7.197 14.780 31.827 1.00 12.21 194 HIS A C 1
ATOM 1352 O O . HIS A 1 215 ? -7.886 15.207 30.915 1.00 11.92 194 HIS A O 1
ATOM 1365 N N . LYS A 1 216 ? -6.862 15.541 32.860 1.00 11.74 195 LYS A N 1
ATOM 1366 C CA A LYS A 1 216 ? -7.259 16.948 32.881 0.50 11.43 195 LYS A CA 1
ATOM 1367 C CA B LYS A 1 216 ? -7.208 16.971 32.911 0.50 11.38 195 LYS A CA 1
ATOM 1368 C C . LYS A 1 216 ? -6.669 17.721 31.701 1.00 11.4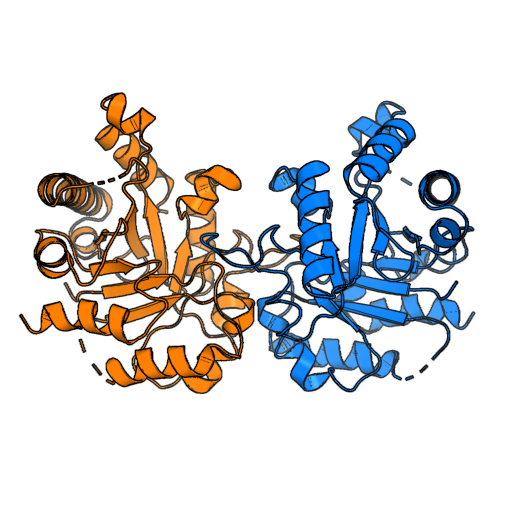0 195 LYS A C 1
ATOM 1369 O O . LYS A 1 216 ? -7.306 18.622 31.146 1.00 11.65 195 LYS A O 1
ATOM 1380 N N . MET A 1 217 ? -5.434 17.407 31.331 1.00 11.38 196 MET A N 1
ATOM 1381 C CA . MET A 1 217 ? -4.808 18.084 30.190 1.00 12.18 196 MET A CA 1
ATOM 1382 C C . MET A 1 217 ? -5.529 17.745 28.875 1.00 13.01 196 MET A C 1
ATOM 1383 O O . MET A 1 217 ? -5.758 18.616 28.057 1.00 13.18 196 MET A O 1
ATOM 1388 N N . HIS A 1 218 ? -5.860 16.478 28.656 1.00 13.14 197 HIS A N 1
ATOM 1389 C CA . HIS A 1 218 ? -6.656 16.119 27.498 1.00 15.19 197 HIS A CA 1
ATOM 1390 C C . HIS A 1 218 ? -8.034 16.808 27.542 1.00 14.75 197 HIS A C 1
ATOM 1391 O O . HIS A 1 218 ? -8.513 17.351 26.530 1.00 16.78 197 HIS A O 1
ATOM 1398 N N . SER A 1 219 ? -8.649 16.853 28.724 1.00 13.41 198 SER A N 1
ATOM 1399 C CA . SER A 1 219 ? -9.976 17.45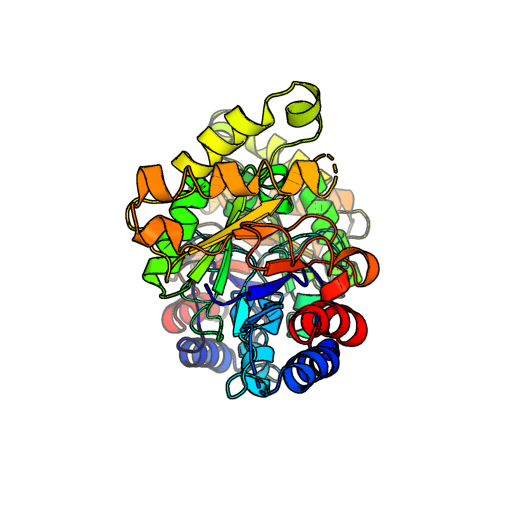2 28.838 1.00 13.58 198 SER A CA 1
ATOM 1400 C C . SER A 1 219 ? -9.974 18.924 28.404 1.00 13.00 198 SER A C 1
ATOM 1401 O O . SER A 1 219 ? -10.873 19.359 27.699 1.00 14.83 198 SER A O 1
ATOM 1404 N N . ARG A 1 220 ? -8.973 19.697 28.829 1.00 12.30 199 ARG A N 1
ATOM 1405 C CA . ARG A 1 220 ? -8.943 21.120 28.520 1.00 11.81 199 ARG A CA 1
ATOM 1406 C C . ARG A 1 220 ? -8.335 21.449 27.152 1.00 12.77 199 ARG A C 1
ATOM 1407 O O . ARG A 1 220 ? -8.824 22.343 26.465 1.00 13.69 199 ARG A O 1
ATOM 1415 N N . PHE A 1 221 ? -7.226 20.795 26.811 1.00 13.48 200 PHE A N 1
ATOM 1416 C CA . PHE A 1 221 ? -6.425 21.154 25.642 1.00 13.83 200 PHE A CA 1
ATOM 1417 C C . PHE A 1 221 ? -6.474 20.072 24.559 1.00 15.58 200 PHE A C 1
ATOM 1418 O O . PHE A 1 221 ? -5.807 20.222 23.549 1.00 17.86 200 PHE A O 1
ATOM 1426 N N . GLY A 1 222 ? -7.259 19.011 24.739 1.00 16.91 201 GLY A N 1
ATOM 1427 C CA . GLY A 1 222 ? -7.407 18.012 23.682 1.00 17.45 201 GLY A CA 1
ATOM 1428 C C . GLY A 1 222 ? -6.171 17.165 23.441 1.00 18.36 201 GLY A C 1
ATOM 1429 O O . GLY A 1 222 ? -5.406 16.887 24.353 1.00 17.37 201 GLY A O 1
ATOM 1430 N N . ASP A 1 223 ? -5.980 16.734 22.188 1.00 19.75 202 ASP A N 1
ATOM 1431 C CA . ASP A 1 223 ? -4.842 15.910 21.813 1.00 19.87 202 ASP A CA 1
ATOM 1432 C C . ASP A 1 223 ? -3.500 16.547 22.143 1.00 19.70 202 ASP A C 1
ATOM 1433 O O . ASP A 1 223 ? -2.573 15.852 22.583 1.00 19.74 202 ASP A O 1
ATOM 1438 N N . GLU A 1 224 ? -3.372 17.856 21.905 1.00 18.50 203 GLU A N 1
ATOM 1439 C CA . GLU A 1 224 ? -2.161 18.578 22.262 1.00 19.03 203 GLU A CA 1
ATOM 1440 C C . GLU A 1 224 ? -1.896 18.521 23.764 1.00 17.93 203 GLU A C 1
ATOM 1441 O O . GLU A 1 224 ? -0.758 18.486 24.213 1.00 16.78 203 GLU A O 1
ATOM 1443 N N . GLY A 1 225 ? -2.968 18.532 24.552 1.00 17.98 204 GLY A N 1
ATOM 1444 C CA . GLY A 1 225 ? -2.838 18.447 25.980 1.00 17.14 204 GLY A CA 1
ATOM 1445 C C . GLY A 1 225 ? -2.268 17.117 26.409 1.00 16.30 204 GLY A C 1
ATOM 1446 O O . GLY A 1 225 ? -1.570 17.068 27.399 1.00 15.44 204 GLY A O 1
ATOM 1447 N N . ALA A 1 226 ? -2.588 16.047 25.673 1.00 16.29 205 ALA A N 1
ATOM 1448 C CA . ALA A 1 226 ? -2.017 14.742 25.948 1.00 16.88 205 ALA A CA 1
ATOM 1449 C C . ALA A 1 226 ? -0.492 14.684 25.751 1.00 15.62 205 ALA A C 1
ATOM 1450 O O . ALA A 1 226 ? 0.168 13.751 26.218 1.00 17.56 205 ALA A O 1
ATOM 1452 N N . LYS A 1 227 ? 0.082 15.681 25.074 1.00 13.60 206 LYS A N 1
ATOM 1453 C CA . LYS A 1 227 ? 1.522 15.760 24.830 1.00 12.84 206 LYS A CA 1
ATOM 1454 C C . LYS A 1 227 ? 2.284 16.646 25.838 1.00 12.33 206 LYS A C 1
ATOM 1455 O O . LYS A 1 227 ? 3.502 16.771 25.789 1.00 12.31 206 LYS A O 1
ATOM 1461 N N . ILE A 1 228 ? 1.561 17.265 26.771 1.00 11.95 207 ILE A N 1
ATOM 1462 C CA . ILE A 1 228 ? 2.207 18.058 27.798 1.00 12.17 207 ILE A CA 1
ATOM 1463 C C . ILE A 1 228 ? 2.956 17.119 28.766 1.00 11.71 207 ILE A C 1
ATOM 1464 O O . ILE A 1 228 ? 2.385 16.146 29.267 1.00 12.89 207 ILE A O 1
ATOM 1469 N N . ARG A 1 229 ? 4.249 17.404 28.960 1.00 11.33 208 ARG A N 1
ATOM 1470 C CA A ARG A 1 229 ? 5.073 16.579 29.827 0.50 11.35 208 ARG A CA 1
ATOM 1471 C CA B ARG A 1 229 ? 5.117 16.614 29.844 0.50 11.12 208 ARG A CA 1
ATOM 1472 C C . ARG A 1 229 ? 4.687 16.858 31.285 1.00 10.80 208 ARG A C 1
ATOM 1473 O O . ARG A 1 229 ? 4.490 18.019 31.694 1.00 9.65 208 ARG A O 1
ATOM 1488 N N . LEU A 1 230 ? 4.573 15.785 32.030 1.00 10.06 209 LEU A N 1
ATOM 1489 C CA . LEU A 1 230 ? 4.268 15.752 33.433 1.00 9.17 209 LEU A CA 1
ATOM 1490 C C . LEU A 1 230 ? 5.457 15.179 34.229 1.00 10.02 209 LEU A C 1
ATOM 1491 O O . LEU A 1 230 ? 5.796 14.005 34.098 1.00 10.51 209 LEU A O 1
ATOM 1496 N N . LEU A 1 231 ? 6.050 16.010 35.079 1.00 10.42 210 LEU A N 1
ATOM 1497 C CA . LEU A 1 231 ? 7.239 15.627 35.813 1.00 10.36 210 LEU A CA 1
ATOM 1498 C C . LEU A 1 231 ? 6.854 15.301 37.247 1.00 10.70 210 LEU A C 1
ATOM 1499 O O . LEU A 1 231 ? 6.012 15.994 37.850 1.00 11.61 210 LEU A O 1
ATOM 1504 N N . TYR A 1 232 ? 7.475 14.275 37.828 1.00 10.81 211 TYR A N 1
ATOM 1505 C CA . TYR A 1 232 ? 7.295 14.053 39.268 1.00 10.69 211 TYR A CA 1
ATOM 1506 C C . TYR A 1 232 ? 8.302 14.871 40.044 1.00 11.65 211 TYR A C 1
ATOM 1507 O O . TYR A 1 232 ? 9.482 14.815 39.735 1.00 11.36 211 TYR A O 1
ATOM 1516 N N . GLY A 1 233 ? 7.861 15.627 41.047 1.00 12.37 212 GLY A N 1
ATOM 1517 C CA . GLY A 1 233 ? 8.780 16.522 41.724 1.00 16.24 212 GLY A CA 1
ATOM 1518 C C . GLY A 1 233 ? 8.802 16.451 43.227 1.00 19.18 212 GLY A C 1
ATOM 1519 O O . GLY A 1 233 ? 9.156 17.434 43.898 1.00 20.98 212 GLY A O 1
ATOM 1520 N N . GLY A 1 234 ? 8.417 15.322 43.758 1.00 22.21 213 GLY A N 1
ATOM 1521 C CA . GLY A 1 234 ? 8.721 14.982 45.156 1.00 24.70 213 GLY A CA 1
ATOM 1522 C C . GLY A 1 234 ? 10.166 14.561 45.262 1.00 26.90 213 GLY A C 1
ATOM 1523 O O . GLY A 1 234 ? 10.980 14.915 44.400 1.00 28.19 213 GLY A O 1
ATOM 1524 N N . SER A 1 235 ? 10.479 13.761 46.277 1.00 26.58 214 SER A N 1
ATOM 1525 C CA . SER A 1 235 ? 11.890 13.395 46.563 1.00 26.95 214 SER A CA 1
ATOM 1526 C C . SER A 1 235 ? 12.318 12.400 45.483 1.00 26.52 214 SER A C 1
ATOM 1527 O O . SER A 1 235 ? 11.810 11.261 45.382 1.00 27.19 214 SER A O 1
ATOM 1530 N N . VAL A 1 236 ? 13.166 12.882 44.582 1.00 25.75 215 VAL A N 1
ATOM 1531 C CA . VAL A 1 236 ? 13.731 12.024 43.567 1.00 24.87 215 VAL A CA 1
ATOM 1532 C C . VAL A 1 236 ? 15.225 11.937 43.862 1.00 24.06 215 VAL A C 1
ATOM 1533 O O . VAL A 1 236 ? 15.911 12.964 43.907 1.00 24.43 215 VAL A O 1
ATOM 1537 N N . LYS A 1 237 ? 15.678 10.703 44.069 1.00 22.46 216 LYS A N 1
ATOM 1538 C CA . LYS A 1 237 ? 17.050 10.364 44.391 1.00 23.04 216 LYS A CA 1
ATOM 1539 C C . LYS A 1 237 ? 17.505 9.236 43.464 1.00 22.54 216 LYS A C 1
ATOM 1540 O O . LYS A 1 237 ? 16.669 8.559 42.853 1.00 23.04 216 LYS A O 1
ATOM 1542 N N . PRO A 1 238 ? 18.832 9.042 43.334 1.00 22.21 217 PRO A N 1
ATOM 1543 C CA . PRO A 1 238 ? 19.307 7.896 42.563 1.00 21.98 217 PRO A CA 1
ATOM 1544 C C . PRO A 1 238 ? 18.654 6.566 42.959 1.00 22.20 217 PRO A C 1
ATOM 1545 O O . PRO A 1 238 ? 18.428 5.725 42.098 1.00 23.24 217 PRO A O 1
ATOM 1549 N N . SER A 1 239 ? 18.304 6.390 44.222 1.00 22.35 218 SER A N 1
ATOM 1550 C CA . SER A 1 239 ? 17.705 5.098 44.660 1.00 23.27 218 SER A CA 1
ATOM 1551 C C . SER A 1 239 ? 16.215 4.849 44.283 1.00 23.68 218 SER A C 1
ATOM 1552 O O . SER A 1 239 ? 15.765 3.690 44.244 1.00 24.04 218 SER A O 1
ATOM 1555 N N . ASN A 1 240 ? 15.450 5.909 44.005 1.00 23.71 219 ASN A N 1
ATOM 1556 C CA . ASN A 1 240 ? 14.028 5.722 43.602 1.00 23.61 219 ASN A CA 1
ATOM 1557 C C . ASN A 1 240 ? 13.720 6.039 42.135 1.00 22.97 219 ASN A C 1
ATOM 1558 O O . ASN A 1 240 ? 12.580 5.878 41.689 1.00 23.19 219 ASN A O 1
ATOM 1563 N N . ALA A 1 241 ? 14.741 6.418 41.368 1.00 22.61 220 ALA A N 1
ATOM 1564 C CA . ALA A 1 241 ? 14.518 6.999 40.056 1.00 21.59 220 ALA A CA 1
ATOM 1565 C C . ALA A 1 241 ? 13.939 6.006 39.049 1.00 20.60 220 ALA A C 1
ATOM 1566 O O . ALA A 1 241 ? 13.056 6.368 38.270 1.00 19.64 220 ALA A O 1
ATOM 1568 N N . PHE A 1 242 ? 14.394 4.763 39.051 1.00 20.19 221 PHE A N 1
ATOM 1569 C CA . PHE A 1 242 ? 13.899 3.828 38.026 1.00 19.48 221 PHE A CA 1
ATOM 1570 C C . PHE A 1 242 ? 12.408 3.582 38.180 1.00 18.88 221 PHE A C 1
ATOM 1571 O O . PHE A 1 242 ? 11.647 3.670 37.217 1.00 17.40 221 PHE A O 1
ATOM 1579 N N . GLU A 1 243 ? 12.000 3.285 39.404 1.00 19.13 222 GLU A N 1
ATOM 1580 C CA . GLU A 1 243 ? 10.612 3.034 39.717 1.00 19.44 222 GLU A CA 1
ATOM 1581 C C . GLU A 1 243 ? 9.731 4.246 39.361 1.00 17.74 222 GLU A C 1
ATOM 1582 O O . GLU A 1 243 ? 8.650 4.094 38.763 1.00 17.65 222 GLU A O 1
ATOM 1588 N N . LEU A 1 244 ? 10.198 5.440 39.729 1.00 16.87 223 LEU A N 1
ATOM 1589 C CA . LEU A 1 244 ? 9.409 6.666 39.485 1.00 15.88 223 LEU A CA 1
ATOM 1590 C C . LEU A 1 244 ? 9.334 6.995 37.999 1.00 14.13 223 LEU A C 1
ATOM 1591 O O . LEU A 1 244 ? 8.254 7.209 37.452 1.00 14.19 223 LEU A O 1
ATOM 1596 N N . LEU A 1 245 ? 10.465 7.007 37.323 1.00 14.03 224 LEU A N 1
ATOM 1597 C CA . LEU A 1 245 ? 10.507 7.445 35.937 1.00 14.24 224 LEU A CA 1
ATOM 1598 C C . LEU A 1 245 ? 9.889 6.439 34.972 1.00 14.19 224 LEU A C 1
ATOM 1599 O O . LEU A 1 245 ? 9.563 6.816 33.864 1.00 15.64 224 LEU A O 1
ATOM 1604 N N . SER A 1 246 ? 9.732 5.178 35.386 1.00 12.76 225 SER A N 1
ATOM 1605 C CA A SER A 1 246 ? 9.092 4.186 34.541 0.50 12.64 225 SER A CA 1
ATOM 1606 C CA B SER A 1 246 ? 9.088 4.162 34.568 0.50 13.47 225 SER A CA 1
ATOM 1607 C C . SER A 1 246 ? 7.569 4.134 34.794 1.00 12.80 225 SER A C 1
ATOM 1608 O O . SER A 1 246 ? 6.861 3.290 34.239 1.00 15.18 225 SER A O 1
ATOM 1613 N N . THR A 1 247 ? 7.058 4.999 35.650 1.00 12.55 226 THR A N 1
ATOM 1614 C CA . THR A 1 247 ? 5.636 5.039 35.939 1.00 11.98 226 THR A CA 1
ATOM 1615 C C . THR A 1 247 ? 4.853 5.669 34.792 1.00 11.23 226 THR A C 1
ATOM 1616 O O . THR A 1 247 ? 5.285 6.653 34.188 1.00 11.13 226 THR A O 1
ATOM 1620 N N . ALA A 1 248 ? 3.710 5.068 34.460 1.00 10.64 227 ALA A N 1
ATOM 1621 C CA . ALA A 1 248 ? 2.821 5.585 33.434 1.00 10.21 227 ALA A CA 1
ATOM 1622 C C . ALA A 1 248 ? 2.510 7.040 33.709 1.00 11.03 227 ALA A C 1
ATOM 1623 O O . ALA A 1 248 ? 2.194 7.429 34.840 1.00 11.50 227 ALA A O 1
ATOM 1625 N N . HIS A 1 249 ? 2.646 7.842 32.654 1.00 10.50 228 HIS A N 1
ATOM 1626 C CA . HIS A 1 249 ? 2.296 9.260 32.677 1.00 11.59 228 HIS A CA 1
ATOM 1627 C C . HIS A 1 249 ? 3.268 10.111 33.485 1.00 11.68 228 HIS A C 1
ATOM 1628 O O . HIS A 1 249 ? 2.978 11.286 33.750 1.00 11.44 228 HIS A O 1
ATOM 1635 N N . VAL A 1 250 ? 4.420 9.538 33.864 1.00 10.50 229 VAL A N 1
ATOM 1636 C CA . VAL A 1 250 ? 5.552 10.286 34.413 1.00 11.03 229 VAL A CA 1
ATOM 1637 C C . VAL A 1 250 ? 6.547 10.456 33.289 1.00 10.72 229 VAL A C 1
ATOM 1638 O O . VAL A 1 250 ? 7.139 9.459 32.821 1.00 12.85 229 VAL A O 1
ATOM 1642 N N . ASN A 1 251 ? 6.720 11.706 32.841 1.00 9.55 230 ASN A N 1
ATOM 1643 C CA . ASN A 1 251 ? 7.558 12.036 31.678 1.00 9.98 230 ASN A CA 1
ATOM 1644 C C . ASN A 1 251 ? 8.893 12.638 32.093 1.00 10.48 230 ASN A C 1
ATOM 1645 O O . ASN A 1 251 ? 9.608 13.180 31.249 1.00 12.50 230 ASN A O 1
ATOM 1650 N N . GLY A 1 252 ? 9.236 12.539 33.381 1.00 10.38 231 GLY A N 1
ATOM 1651 C CA . GLY A 1 252 ? 10.521 13.048 33.894 1.00 9.62 231 GLY A CA 1
ATOM 1652 C C . GLY A 1 252 ? 10.372 13.449 35.334 1.00 10.32 231 GLY A C 1
ATOM 1653 O O . GLY A 1 252 ? 9.436 13.009 36.022 1.00 9.83 231 GLY A O 1
ATOM 1654 N N . ALA A 1 253 ? 11.284 14.304 35.805 1.00 10.35 232 ALA A N 1
ATOM 1655 C CA . ALA A 1 253 ? 11.328 14.681 37.215 1.00 10.32 232 ALA A CA 1
ATOM 1656 C C . ALA A 1 253 ? 11.787 16.097 37.383 1.00 10.99 232 ALA A C 1
ATOM 1657 O O . ALA A 1 253 ? 12.483 16.656 36.528 1.00 11.15 232 ALA A O 1
ATOM 1659 N N . LEU A 1 254 ? 11.388 16.685 38.507 1.00 11.03 233 LEU A N 1
ATOM 1660 C CA . LEU A 1 254 ? 11.926 17.985 38.991 1.00 11.48 233 LEU A CA 1
ATOM 1661 C C . LEU A 1 254 ? 12.662 17.641 40.274 1.00 11.16 233 LEU A C 1
ATOM 1662 O O . LEU A 1 254 ? 12.043 17.202 41.266 1.00 12.58 233 LEU A O 1
ATOM 1667 N N . ILE A 1 255 ? 13.980 17.747 40.213 1.00 10.30 234 ILE A N 1
ATOM 1668 C CA . ILE A 1 255 ? 14.914 17.250 41.203 1.00 10.51 234 ILE A CA 1
ATOM 1669 C C . ILE A 1 255 ? 15.565 18.406 41.938 1.00 11.23 234 ILE A C 1
ATOM 1670 O O . ILE A 1 255 ? 16.076 19.332 41.300 1.00 11.38 234 ILE A O 1
ATOM 1675 N N . GLY A 1 256 ? 15.537 18.359 43.261 1.00 11.11 235 GLY A N 1
ATOM 1676 C CA . GLY A 1 256 ? 16.110 19.450 44.079 1.00 10.54 235 GLY A CA 1
ATOM 1677 C C . GLY A 1 256 ? 17.507 19.110 44.506 1.00 10.44 235 GLY A C 1
ATOM 1678 O O . GLY A 1 256 ? 18.473 19.328 43.772 1.00 10.71 235 GLY A O 1
ATOM 1679 N N . GLY A 1 257 ? 17.623 18.510 45.676 1.00 10.97 236 GLY A N 1
ATOM 1680 C CA . GLY A 1 257 ? 18.941 18.253 46.223 1.00 11.30 236 GLY A CA 1
ATOM 1681 C C . GLY A 1 257 ? 19.839 17.417 45.332 1.00 11.49 236 GLY A C 1
ATOM 1682 O O . GLY A 1 257 ? 21.044 17.636 45.265 1.00 12.65 236 GLY A O 1
ATOM 1683 N N . ALA A 1 258 ? 19.253 16.409 44.682 1.00 11.59 237 ALA A N 1
ATOM 1684 C CA . ALA A 1 258 ? 20.011 15.524 43.814 1.00 12.20 237 ALA A CA 1
ATOM 1685 C C . ALA A 1 258 ? 20.413 16.141 42.493 1.00 12.36 237 ALA A C 1
ATOM 1686 O O . ALA A 1 258 ? 20.987 15.447 41.632 1.00 14.38 237 ALA A O 1
ATOM 1688 N N . SER A 1 259 ? 20.126 17.430 42.293 1.00 11.30 238 SER A N 1
ATOM 1689 C CA . SER A 1 259 ? 20.641 18.158 41.118 1.00 11.59 238 SER A CA 1
ATOM 1690 C C . SER A 1 259 ? 21.864 19.004 41.398 1.00 11.42 238 SER A C 1
ATOM 1691 O O . SER A 1 259 ? 22.484 19.539 40.461 1.00 12.48 238 SER A O 1
ATOM 1694 N N . LEU A 1 260 ? 22.251 19.111 42.662 1.00 11.21 239 LEU A N 1
ATOM 1695 C CA . LEU A 1 260 ? 23.377 19.956 43.053 1.00 11.65 239 LEU A CA 1
ATOM 1696 C C . LEU A 1 260 ? 24.738 19.373 42.675 1.00 12.43 239 LEU A C 1
ATOM 1697 O O . LEU A 1 260 ? 25.691 20.105 42.500 1.00 12.61 239 LEU A O 1
ATOM 1702 N N . LYS A 1 261 ? 24.832 18.052 42.598 1.00 12.29 240 LYS A N 1
ATOM 1703 C CA . LYS A 1 261 ? 26.052 17.400 42.193 1.00 13.74 240 LYS A CA 1
ATOM 1704 C C . LYS A 1 261 ? 25.821 16.529 40.968 1.00 12.95 240 LYS A C 1
ATOM 1705 O O . LYS A 1 261 ? 24.856 15.762 40.922 1.00 11.31 240 LYS A O 1
ATOM 1711 N N . ALA A 1 262 ? 26.734 16.640 39.996 1.00 12.79 241 ALA A N 1
ATOM 1712 C CA . ALA A 1 262 ? 26.655 15.893 38.755 1.00 13.81 241 ALA A CA 1
ATOM 1713 C C . ALA A 1 262 ? 26.504 14.409 38.980 1.00 13.34 241 ALA A C 1
ATOM 1714 O O . ALA A 1 262 ? 25.712 13.759 38.300 1.00 14.79 241 ALA A O 1
ATOM 1716 N N . ILE A 1 263 ? 27.254 13.851 39.939 1.00 15.10 242 ILE A N 1
ATOM 1717 C CA . ILE A 1 263 ? 27.193 12.409 40.216 1.00 15.64 242 ILE A CA 1
ATOM 1718 C C . ILE A 1 263 ? 25.762 11.952 40.522 1.00 15.47 242 ILE A C 1
ATOM 1719 O O . ILE A 1 263 ? 25.323 10.910 40.040 1.00 16.35 242 ILE A O 1
ATOM 1724 N N . ASP A 1 264 ? 25.020 12.748 41.293 1.00 14.19 243 ASP A N 1
ATOM 1725 C CA . ASP A 1 264 ? 23.649 12.400 41.662 1.00 13.58 243 ASP A CA 1
ATOM 1726 C C . ASP A 1 264 ? 22.712 12.627 40.496 1.00 13.08 243 ASP A C 1
ATOM 1727 O O . ASP A 1 264 ? 21.888 11.772 40.153 1.00 12.54 243 ASP A O 1
ATOM 1732 N N . PHE A 1 265 ? 22.814 13.793 39.883 1.00 11.59 244 PHE A N 1
ATOM 1733 C CA . PHE A 1 265 ? 21.928 14.132 38.758 1.00 11.74 244 PHE A CA 1
ATOM 1734 C C . PHE A 1 265 ? 22.096 13.154 37.609 1.00 12.87 244 PHE A C 1
ATOM 1735 O O . PHE A 1 265 ? 21.118 12.653 37.054 1.00 12.45 244 PHE A O 1
ATOM 1743 N N . LEU A 1 266 ? 23.348 12.887 37.244 1.00 13.06 245 LEU A N 1
ATOM 1744 C CA . LEU A 1 266 ? 23.626 12.025 36.110 1.00 13.73 245 LEU A CA 1
ATOM 1745 C C . LEU A 1 266 ? 23.230 10.593 36.398 1.00 14.06 245 LEU A C 1
ATOM 1746 O O . LEU A 1 266 ? 22.824 9.865 35.480 1.00 13.98 245 LEU A O 1
ATOM 1751 N N . THR A 1 267 ? 23.302 10.174 37.660 1.00 14.04 246 THR A N 1
ATOM 1752 C CA . THR A 1 267 ? 22.846 8.809 38.014 1.00 15.20 246 THR A CA 1
ATOM 1753 C C . THR A 1 267 ? 21.338 8.659 37.757 1.00 15.27 246 THR A C 1
ATOM 1754 O O . THR A 1 267 ? 20.869 7.625 37.274 1.00 16.70 246 THR A O 1
ATOM 1758 N N . ILE A 1 268 ? 20.573 9.692 38.084 1.00 14.62 247 ILE A N 1
ATOM 1759 C CA . ILE A 1 268 ? 19.151 9.689 37.783 1.00 14.36 247 ILE A CA 1
ATOM 1760 C C . ILE A 1 268 ? 18.887 9.647 36.278 1.00 15.28 247 ILE A C 1
ATOM 1761 O O . ILE A 1 268 ? 18.016 8.904 35.798 1.00 14.65 247 ILE A O 1
ATOM 1766 N N . CYS A 1 269 ? 19.644 10.435 35.519 1.00 15.52 248 CYS A N 1
ATOM 1767 C CA . CYS A 1 269 ? 19.465 10.499 34.072 1.00 16.39 248 CYS A CA 1
ATOM 1768 C C . CYS A 1 269 ? 19.741 9.151 33.407 1.00 16.76 248 CYS A C 1
ATOM 1769 O O . CYS A 1 269 ? 19.109 8.831 32.390 1.00 16.89 248 CYS A O 1
ATOM 1772 N N . ASP A 1 270 ? 20.684 8.406 33.995 1.00 17.75 249 ASP A N 1
ATOM 1773 C CA . ASP A 1 270 ? 21.140 7.088 33.511 1.00 20.07 249 ASP A CA 1
ATOM 1774 C C . ASP A 1 270 ? 20.008 6.091 33.435 1.00 20.54 249 ASP A C 1
ATOM 1775 O O . ASP A 1 270 ? 20.154 5.076 32.753 1.00 19.94 249 ASP A O 1
ATOM 1780 N N . VAL A 1 271 ? 18.913 6.336 34.165 1.00 20.96 250 VAL A N 1
ATOM 1781 C CA . VAL A 1 271 ? 17.730 5.457 34.110 1.00 23.45 250 VAL A CA 1
ATOM 1782 C C . VAL A 1 271 ? 17.185 5.280 32.687 1.00 24.58 250 VAL A C 1
ATOM 1783 O O . VAL A 1 271 ? 16.648 4.213 32.356 1.00 25.28 250 VAL A O 1
ATOM 1787 N N . TYR A 1 272 ? 17.339 6.283 31.835 1.00 25.73 251 TYR A N 1
ATOM 1788 C CA . TYR A 1 272 ? 16.807 6.205 30.467 1.00 27.23 251 TYR A CA 1
ATOM 1789 C C . TYR A 1 272 ? 17.656 5.324 29.527 1.00 29.45 251 TYR A C 1
ATOM 1790 O O . TYR A 1 272 ? 17.198 4.932 28.444 1.00 31.46 251 TYR A O 1
ATOM 1799 N N . ARG A 1 273 ? 18.861 4.978 29.973 1.00 31.27 252 ARG A N 1
ATOM 1800 C CA . ARG A 1 273 ? 19.690 3.972 29.303 1.00 32.51 252 ARG A CA 1
ATOM 1801 C C . ARG A 1 273 ? 19.216 2.545 29.618 1.00 33.69 252 ARG A C 1
ATOM 1802 O O . ARG A 1 273 ? 19.601 1.601 28.925 1.00 34.45 252 ARG A O 1
ATOM 1804 N N . LYS A 1 274 ? 18.381 2.390 30.653 1.00 34.80 253 LYS A N 1
ATOM 1805 C CA . LYS A 1 274 ? 17.863 1.078 31.079 1.00 35.65 253 LYS A CA 1
ATOM 1806 C C . LYS A 1 274 ? 16.338 1.104 31.174 1.00 36.24 253 LYS A C 1
ATOM 1807 O O . LYS A 1 274 ? 15.641 0.220 30.645 1.00 36.59 253 LYS A O 1
ATOM 1809 N N . ILE B 1 26 ? 29.389 64.411 57.335 1.00 26.29 5 ILE B N 1
ATOM 1810 C CA . ILE B 1 26 ? 28.910 63.131 56.676 1.00 25.49 5 ILE B CA 1
ATOM 1811 C C . ILE B 1 26 ? 29.019 63.199 55.140 1.00 24.70 5 ILE B C 1
ATOM 1812 O O . ILE B 1 26 ? 28.510 64.132 54.524 1.00 24.39 5 ILE B O 1
ATOM 1817 N N . ARG B 1 27 ? 29.635 62.187 54.537 1.00 22.98 6 ARG B N 1
ATOM 1818 C CA . ARG B 1 27 ? 29.796 62.144 53.080 1.00 22.23 6 ARG B CA 1
ATOM 1819 C C . ARG B 1 27 ? 28.463 61.791 52.381 1.00 19.29 6 ARG B C 1
ATOM 1820 O O . ARG B 1 27 ? 27.868 60.769 52.697 1.00 18.14 6 ARG B O 1
ATOM 1828 N N . PRO B 1 28 ? 27.996 62.642 51.447 1.00 16.66 7 PRO B N 1
ATOM 1829 C CA . PRO B 1 28 ? 26.689 62.335 50.848 1.00 15.70 7 PRO B CA 1
ATOM 1830 C C . PRO B 1 28 ? 26.749 61.111 49.963 1.00 14.07 7 PRO B C 1
ATOM 1831 O O . PRO B 1 28 ? 27.814 60.745 49.454 1.00 15.36 7 PRO B O 1
ATOM 1835 N N . PHE B 1 29 ? 25.575 60.527 49.764 1.00 13.14 8 PHE B N 1
ATOM 1836 C CA . PHE B 1 29 ? 25.456 59.223 49.143 1.00 11.92 8 PHE B CA 1
ATOM 1837 C C . PHE B 1 29 ? 24.220 59.229 48.248 1.00 11.26 8 PHE B C 1
ATOM 1838 O O . PHE B 1 29 ? 23.097 59.378 48.708 1.00 10.96 8 PHE B O 1
ATOM 1846 N N . ILE B 1 30 ? 24.435 59.038 46.960 1.00 11.05 9 ILE B N 1
ATOM 1847 C CA . ILE B 1 30 ? 23.363 59.036 45.969 1.00 11.63 9 ILE B CA 1
ATOM 1848 C C . ILE B 1 30 ? 23.217 57.615 45.389 1.00 11.05 9 ILE B C 1
ATOM 1849 O O . ILE B 1 30 ? 24.120 57.103 44.726 1.00 11.58 9 ILE B O 1
ATOM 1854 N N . ALA B 1 31 ? 22.077 57.020 45.654 1.00 10.62 10 ALA B N 1
ATOM 1855 C CA . ALA B 1 31 ? 21.788 55.620 45.298 1.00 9.85 10 ALA B CA 1
ATOM 1856 C C . ALA B 1 31 ? 20.683 55.583 44.271 1.00 10.86 10 ALA B C 1
ATOM 1857 O O . ALA B 1 31 ? 19.676 56.273 44.441 1.00 12.13 10 ALA B O 1
ATOM 1859 N N . GLY B 1 32 ? 20.896 54.855 43.187 1.00 9.42 11 GLY B N 1
ATOM 1860 C CA . GLY B 1 32 ? 19.866 54.640 42.207 1.00 8.93 11 GLY B CA 1
ATOM 1861 C C . GLY B 1 32 ? 19.380 53.217 42.299 1.00 10.23 11 GLY B C 1
ATOM 1862 O O . GLY B 1 32 ? 20.194 52.273 42.385 1.00 11.93 11 GLY B O 1
ATOM 1863 N N . ASN B 1 33 ? 18.068 53.064 42.216 1.00 9.39 12 ASN B N 1
ATOM 1864 C CA . ASN B 1 33 ? 17.437 51.748 42.263 1.00 9.13 12 ASN B CA 1
ATOM 1865 C C . ASN B 1 33 ? 16.763 51.586 40.909 1.00 9.85 12 ASN B C 1
ATOM 1866 O O . ASN B 1 33 ? 15.698 52.173 40.647 1.00 10.25 12 ASN B O 1
ATOM 1871 N N . TRP B 1 34 ? 17.328 50.719 40.046 1.00 9.05 13 TRP B N 1
ATOM 1872 C CA . TRP B 1 34 ? 16.747 50.430 38.770 1.00 9.67 13 TRP B CA 1
ATOM 1873 C C . TRP B 1 34 ? 15.449 49.632 38.821 1.00 9.90 13 TRP B C 1
ATOM 1874 O O . TRP B 1 34 ? 14.699 49.588 37.869 1.00 9.51 13 TRP B O 1
ATOM 1885 N N . LYS B 1 35 ? 15.184 49.014 39.982 1.00 9.26 14 LYS B N 1
ATOM 1886 C CA . LYS B 1 35 ? 13.989 48.178 40.184 1.00 8.58 14 LYS B CA 1
ATOM 1887 C C . LYS B 1 35 ? 14.001 47.099 39.091 1.00 9.34 14 LYS B C 1
ATOM 1888 O O . LYS B 1 35 ? 15.079 46.605 38.748 1.00 8.91 14 LYS B O 1
ATOM 1894 N N . MET B 1 36 ? 12.847 46.795 38.503 1.00 8.80 15 MET B N 1
ATOM 1895 C CA . MET B 1 36 ? 12.787 45.693 37.524 1.00 7.63 15 MET B CA 1
ATOM 1896 C C . MET B 1 36 ? 12.969 46.293 36.130 1.00 8.27 15 MET B C 1
ATOM 1897 O O . MET B 1 36 ? 12.103 46.276 35.302 1.00 9.39 15 MET B O 1
ATOM 1902 N N . ASN B 1 37 ? 14.146 46.834 35.942 1.00 8.37 16 ASN B N 1
ATOM 1903 C CA . ASN B 1 37 ? 14.631 47.410 34.688 1.00 8.09 16 ASN B CA 1
ATOM 1904 C C . ASN B 1 37 ? 16.098 47.082 34.515 1.00 8.71 16 ASN B C 1
ATOM 1905 O O . ASN B 1 37 ? 16.876 47.245 35.440 1.00 10.12 16 ASN B O 1
ATOM 1910 N N . GLY B 1 38 ? 16.467 46.646 33.306 1.00 9.64 17 GLY B N 1
ATOM 1911 C CA . GLY B 1 38 ? 17.869 46.489 32.962 1.00 10.08 17 GLY B CA 1
ATOM 1912 C C . GLY B 1 38 ? 18.185 45.110 32.468 1.00 9.43 17 GLY B C 1
ATOM 1913 O O . GLY B 1 38 ? 17.873 44.110 33.113 1.00 10.46 17 GLY B O 1
ATOM 1914 N N . THR B 1 39 ? 18.845 45.056 31.327 1.00 9.49 18 THR B N 1
ATOM 1915 C CA . THR B 1 39 ? 19.372 43.836 30.745 1.00 10.48 18 THR B CA 1
ATOM 1916 C C . THR B 1 39 ? 20.761 44.138 30.190 1.00 10.08 18 THR B C 1
ATOM 1917 O O . THR B 1 39 ? 21.280 45.238 30.354 1.00 10.28 18 THR B O 1
ATOM 1921 N N . GLY B 1 40 ? 21.374 43.188 29.496 1.00 10.58 19 GLY B N 1
ATOM 1922 C CA . GLY B 1 40 ? 22.658 43.466 28.884 1.00 10.98 19 GLY B CA 1
ATOM 1923 C C . GLY B 1 40 ? 22.632 44.651 27.925 1.00 10.93 19 GLY B C 1
ATOM 1924 O O . GLY B 1 40 ? 23.632 45.318 27.699 1.00 11.04 19 GLY B O 1
ATOM 1925 N N . GLU B 1 41 ? 21.474 44.923 27.333 1.00 10.41 20 GLU B N 1
ATOM 1926 C CA A GLU B 1 41 ? 21.328 46.079 26.442 0.50 11.14 20 GLU B CA 1
ATOM 1927 C CA B GLU B 1 41 ? 21.354 46.068 26.430 0.50 11.35 20 GLU B CA 1
ATOM 1928 C C . GLU B 1 41 ? 21.508 47.396 27.177 1.00 10.74 20 GLU B C 1
ATOM 1929 O O . GLU B 1 41 ? 21.716 48.422 26.545 1.00 11.67 20 GLU B O 1
ATOM 1940 N N . SER B 1 42 ? 21.393 47.372 28.506 1.00 9.28 21 SER B N 1
ATOM 1941 C CA . SER B 1 42 ? 21.466 48.565 29.341 1.00 9.74 21 SER B CA 1
ATOM 1942 C C . SER B 1 42 ? 22.869 48.865 29.816 1.00 9.27 21 SER B C 1
ATOM 1943 O O . SER B 1 42 ? 23.079 49.857 30.561 1.00 9.41 21 SER B O 1
ATOM 1946 N N . LEU B 1 43 ? 23.837 48.019 29.464 1.00 8.27 22 LEU B N 1
ATOM 1947 C CA . LEU B 1 43 ? 25.169 48.205 30.029 1.00 8.23 22 LEU B CA 1
ATOM 1948 C C . LEU B 1 43 ? 25.812 49.535 29.592 1.00 8.82 22 LEU B C 1
ATOM 1949 O O . LEU B 1 43 ? 26.574 50.149 30.333 1.00 8.15 22 LEU B O 1
ATOM 1954 N N . GLY B 1 44 ? 25.552 49.948 28.352 1.00 8.19 23 GLY B N 1
ATOM 1955 C CA . GLY B 1 44 ? 25.990 51.264 27.883 1.00 7.96 23 GLY B CA 1
ATOM 1956 C C . GLY B 1 44 ? 25.530 52.393 28.781 1.00 8.59 23 GLY B C 1
ATOM 1957 O O . GLY B 1 44 ? 26.312 53.267 29.216 1.00 8.11 23 GLY B O 1
ATOM 1958 N N . GLU B 1 45 ? 24.251 52.350 29.124 1.00 9.67 24 GLU B N 1
ATOM 1959 C CA . GLU B 1 45 ? 23.696 53.385 29.983 1.00 9.89 24 GLU B CA 1
ATOM 1960 C C . GLU B 1 45 ? 24.350 53.349 31.372 1.00 9.22 24 GLU B C 1
ATOM 1961 O O . GLU B 1 45 ? 24.626 54.380 31.959 1.00 8.97 24 GLU B O 1
ATOM 1967 N N . LEU B 1 46 ? 24.579 52.139 31.885 1.00 8.81 25 LEU B N 1
ATOM 1968 C CA . LEU B 1 46 ? 25.253 51.991 33.159 1.00 9.97 25 LEU B CA 1
ATOM 1969 C C . LEU B 1 46 ? 26.646 52.538 33.101 1.00 9.66 25 LEU B C 1
ATOM 1970 O O . LEU B 1 46 ? 27.064 53.293 33.994 1.00 10.50 25 LEU B O 1
ATOM 1975 N N . ARG B 1 47 ? 27.369 52.293 32.009 1.00 9.55 26 ARG B N 1
ATOM 1976 C CA . ARG B 1 47 ? 28.712 52.882 31.867 1.00 9.58 26 ARG B CA 1
ATOM 1977 C C . ARG B 1 47 ? 28.701 54.402 31.851 1.00 8.85 26 ARG B C 1
ATOM 1978 O O . ARG B 1 47 ? 29.610 55.057 32.337 1.00 10.14 26 ARG B O 1
ATOM 1986 N N . ALA B 1 48 ? 27.672 54.951 31.239 1.00 9.18 27 ALA B N 1
ATOM 1987 C CA . ALA B 1 48 ? 27.519 56.404 31.138 1.00 9.78 27 ALA B CA 1
ATOM 1988 C C . ALA B 1 48 ? 27.312 57.008 32.525 1.00 10.66 27 ALA B C 1
ATOM 1989 O O . ALA B 1 48 ? 27.854 58.079 32.843 1.00 12.32 27 ALA B O 1
ATOM 1991 N N . ILE B 1 49 ? 26.541 56.334 33.359 1.00 10.08 28 ILE B N 1
ATOM 1992 C CA . ILE B 1 49 ? 26.395 56.776 34.768 1.00 10.61 28 ILE B CA 1
ATOM 1993 C C . ILE B 1 49 ? 27.755 56.745 35.452 1.00 10.99 28 ILE B C 1
ATOM 1994 O O . ILE B 1 49 ? 28.186 57.728 36.026 1.00 11.67 28 ILE B O 1
ATOM 1999 N N . ALA B 1 50 ? 28.478 55.634 35.339 1.00 10.91 29 ALA B N 1
ATOM 2000 C CA . ALA B 1 50 ? 29.806 55.510 35.955 1.00 11.85 29 ALA B CA 1
ATOM 2001 C C . ALA B 1 50 ? 30.817 56.549 35.469 1.00 13.61 29 ALA B C 1
ATOM 2002 O O . ALA B 1 50 ? 31.644 57.098 36.225 1.00 14.18 29 ALA B O 1
ATOM 2004 N N . ALA B 1 51 ? 30.791 56.834 34.174 1.00 13.25 30 ALA B N 1
ATOM 2005 C CA . ALA B 1 51 ? 31.810 57.706 33.612 1.00 14.43 30 ALA B CA 1
ATOM 2006 C C . ALA B 1 51 ? 31.545 59.141 34.032 1.00 16.08 30 ALA B C 1
ATOM 2007 O O . ALA B 1 51 ? 32.483 59.935 34.208 1.00 16.68 30 ALA B O 1
ATOM 2009 N N . GLY B 1 52 ? 30.267 59.444 34.254 1.00 17.31 31 GLY B N 1
ATOM 2010 C CA . GLY B 1 52 ? 29.852 60.739 34.788 1.00 19.17 31 GLY B CA 1
ATOM 2011 C C . GLY B 1 52 ? 30.338 60.963 36.210 1.00 21.67 31 GLY B C 1
ATOM 2012 O O . GLY B 1 52 ? 30.590 62.117 36.576 1.00 24.06 31 GLY B O 1
ATOM 2013 N N . ILE B 1 53 ? 30.497 59.887 36.991 1.00 24.63 32 ILE B N 1
ATOM 2014 C CA . ILE B 1 53 ? 31.078 59.955 38.357 1.00 27.24 32 ILE B CA 1
ATOM 2015 C C . ILE B 1 53 ? 32.617 60.103 38.290 1.00 28.92 32 ILE B C 1
ATOM 2016 O O . ILE B 1 53 ? 33.200 60.986 38.926 1.00 30.03 32 ILE B O 1
ATOM 2021 N N . SER B 1 54 ? 33.275 59.276 37.485 1.00 29.85 33 SER B N 1
ATOM 2022 C CA . SER B 1 54 ? 34.726 59.396 37.283 1.00 31.19 33 SER B CA 1
ATOM 2023 C C . SER B 1 54 ? 35.139 60.791 36.831 1.00 31.52 33 SER B C 1
ATOM 2024 O O . SER B 1 54 ? 36.105 61.343 37.352 1.00 32.56 33 SER B O 1
ATOM 2027 N N . PHE B 1 61 ? 30.665 63.316 46.932 1.00 19.16 40 PHE B N 1
ATOM 2028 C CA . PHE B 1 61 ? 29.621 62.317 47.193 1.00 18.07 40 PHE B CA 1
ATOM 2029 C C . PHE B 1 61 ? 30.039 60.919 46.699 1.00 17.74 40 PHE B C 1
ATOM 2030 O O . PHE B 1 61 ? 30.970 60.803 45.894 1.00 18.26 40 PHE B O 1
ATOM 2038 N N . GLU B 1 62 ? 29.363 59.880 47.185 1.00 16.66 41 GLU B N 1
ATOM 2039 C CA . GLU B 1 62 ? 29.494 58.497 46.692 1.00 15.69 41 GLU B CA 1
ATOM 2040 C C . GLU B 1 62 ? 28.245 58.214 45.886 1.00 13.80 41 GLU B C 1
ATOM 2041 O O . GLU B 1 62 ? 27.171 58.739 46.201 1.00 13.82 41 GLU B O 1
ATOM 2047 N N . ALA B 1 63 ? 28.382 57.325 44.911 1.00 12.91 42 ALA B N 1
ATOM 2048 C CA . ALA B 1 63 ? 27.228 56.908 44.091 1.00 11.05 42 ALA B CA 1
ATOM 2049 C C . ALA B 1 63 ? 27.144 55.394 44.002 1.00 12.10 42 ALA B C 1
ATOM 2050 O O . ALA B 1 63 ? 28.156 54.716 43.873 1.00 13.73 42 ALA B O 1
ATOM 2052 N N . LEU B 1 64 ? 25.917 54.911 43.980 1.00 10.72 43 LEU B N 1
ATOM 2053 C CA . LEU B 1 64 ? 25.589 53.483 43.956 1.00 9.22 43 LEU B CA 1
ATOM 2054 C C . LEU B 1 64 ? 24.503 53.246 42.967 1.00 10.19 43 LEU B C 1
ATOM 2055 O O . LEU B 1 64 ? 23.558 53.996 42.938 1.00 10.79 43 LEU B O 1
ATOM 2060 N N . ILE B 1 65 ? 24.607 52.186 42.148 1.00 10.46 44 ILE B N 1
ATOM 2061 C CA . ILE B 1 65 ? 23.474 51.773 41.327 1.00 9.90 44 ILE B CA 1
ATOM 2062 C C . ILE B 1 65 ? 23.154 50.334 41.685 1.00 10.33 44 ILE B C 1
ATOM 2063 O O . ILE B 1 65 ? 24.052 49.460 41.732 1.00 10.57 44 ILE B O 1
ATOM 2068 N N . CYS B 1 66 ? 21.859 50.090 41.927 1.00 11.04 45 CYS B N 1
ATOM 2069 C CA . CYS B 1 66 ? 21.363 48.787 42.332 1.00 10.86 45 CYS B CA 1
ATOM 2070 C C . CYS B 1 66 ? 20.611 48.192 41.145 1.00 10.61 45 CYS B C 1
ATOM 2071 O O . CYS B 1 66 ? 19.499 48.639 40.767 1.00 8.65 45 CYS B O 1
ATOM 2074 N N . VAL B 1 67 ? 21.217 47.175 40.534 1.00 10.86 46 VAL B N 1
ATOM 2075 C CA . VAL B 1 67 ? 20.737 46.579 39.261 1.00 10.50 46 VAL B CA 1
ATOM 2076 C C . VAL B 1 67 ? 20.038 45.267 39.564 1.00 8.87 46 VAL B C 1
ATOM 2077 O O . VAL B 1 67 ? 20.195 44.729 40.658 1.00 9.94 46 VAL B O 1
ATOM 2081 N N . PRO B 1 68 ? 19.192 44.790 38.649 1.00 10.47 47 PRO B N 1
ATOM 2082 C CA . PRO B 1 68 ? 18.612 43.450 38.839 1.00 10.45 47 PRO B CA 1
ATOM 2083 C C . PRO B 1 68 ? 19.659 42.367 38.996 1.00 9.34 47 PRO B C 1
ATOM 2084 O O . PRO B 1 68 ? 20.775 42.436 38.426 1.00 10.78 47 PRO B O 1
ATOM 2088 N N . ALA B 1 69 ? 19.289 41.336 39.738 1.00 10.31 48 ALA B N 1
ATOM 2089 C CA . ALA B 1 69 ? 20.244 40.278 40.058 1.00 9.94 48 ALA B CA 1
ATOM 2090 C C . ALA B 1 69 ? 20.789 39.602 38.819 1.00 9.71 48 ALA B C 1
ATOM 2091 O O . ALA B 1 69 ? 21.942 39.167 38.805 1.00 10.07 48 ALA B O 1
ATOM 2093 N N . THR B 1 70 ? 19.972 39.522 37.777 1.00 9.02 49 THR B N 1
ATOM 2094 C CA . THR B 1 70 ? 20.412 38.943 36.508 1.00 9.08 49 THR B CA 1
ATOM 2095 C C . THR B 1 70 ? 21.557 39.680 35.845 1.00 9.23 49 THR B C 1
ATOM 2096 O O . THR B 1 70 ? 22.266 39.098 35.026 1.00 10.37 49 THR B O 1
ATOM 2100 N N . LEU B 1 71 ? 21.714 40.968 36.137 1.00 9.77 50 LEU B N 1
ATOM 2101 C CA . LEU B 1 71 ? 22.659 41.856 35.440 1.00 9.64 50 LEU B CA 1
ATOM 2102 C C . LEU B 1 71 ? 23.917 42.110 36.253 1.00 9.54 50 LEU B C 1
ATOM 2103 O O . LEU B 1 71 ? 24.905 42.656 35.744 1.00 10.97 50 LEU B O 1
ATOM 2108 N N . LEU B 1 72 ? 23.898 41.773 37.546 1.00 10.13 51 LEU B N 1
ATOM 2109 C CA . LEU B 1 72 ? 24.965 42.145 38.489 1.00 10.69 51 LEU B CA 1
ATOM 2110 C C . LEU B 1 72 ? 26.361 41.734 38.062 1.00 10.18 51 LEU B C 1
ATOM 2111 O O . LEU B 1 72 ? 27.265 42.544 38.094 1.00 10.32 51 LEU B O 1
ATOM 2116 N N . SER B 1 73 ? 26.559 40.467 37.685 1.00 9.57 52 SER B N 1
ATOM 2117 C CA A SER B 1 73 ? 27.888 39.998 37.280 0.50 9.97 52 SER B CA 1
ATOM 2118 C CA B SER B 1 73 ? 27.902 40.012 37.301 0.50 9.43 52 SER B CA 1
ATOM 2119 C C . SER B 1 73 ? 28.439 40.758 36.074 1.00 9.80 52 SER B C 1
ATOM 2120 O O . SER B 1 73 ? 29.613 41.079 36.024 1.00 9.58 52 SER B O 1
ATOM 2125 N N . ARG B 1 74 ? 27.574 41.008 35.094 1.00 10.28 53 ARG B N 1
ATOM 2126 C CA . ARG B 1 74 ? 27.962 41.729 33.861 1.00 9.57 53 ARG B CA 1
ATOM 2127 C C . ARG B 1 74 ? 28.242 43.203 34.145 1.00 9.94 53 ARG B C 1
ATOM 2128 O O . ARG B 1 74 ? 29.166 43.817 33.550 1.00 11.04 53 ARG B O 1
ATOM 2136 N N . ALA B 1 75 ? 27.502 43.740 35.094 1.00 9.38 54 ALA B N 1
ATOM 2137 C CA . ALA B 1 75 ? 27.726 45.134 35.532 1.00 9.37 54 ALA B CA 1
ATOM 2138 C C . ALA B 1 75 ? 29.121 45.190 36.202 1.00 11.13 54 ALA B C 1
ATOM 2139 O O . ALA B 1 75 ? 29.893 46.113 35.970 1.00 11.58 54 ALA B O 1
ATOM 2141 N N . PHE B 1 76 ? 29.427 44.202 37.041 1.00 10.18 55 PHE B N 1
ATOM 2142 C CA . PHE B 1 76 ? 30.727 44.198 37.752 1.00 11.76 55 PHE B CA 1
ATOM 2143 C C . PHE B 1 76 ? 31.862 44.093 36.746 1.00 12.87 55 PHE B C 1
ATOM 2144 O O . PHE B 1 76 ? 32.933 44.708 36.952 1.00 15.30 55 PHE B O 1
ATOM 2152 N N . ASP B 1 77 ? 31.646 43.319 35.690 1.00 13.94 56 ASP B N 1
ATOM 2153 C CA . ASP B 1 77 ? 32.678 43.065 34.687 1.00 17.27 56 ASP B CA 1
ATOM 2154 C C . ASP B 1 77 ? 33.098 44.351 34.016 1.00 18.14 56 ASP B C 1
ATOM 2155 O O . ASP B 1 77 ? 34.286 44.507 33.669 1.00 19.56 56 ASP B O 1
ATOM 2160 N N . ILE B 1 78 ? 32.163 45.273 33.797 1.00 19.34 57 ILE B N 1
ATOM 2161 C CA . ILE B 1 78 ? 32.502 46.536 33.142 1.00 22.62 57 ILE B CA 1
ATOM 2162 C C . ILE B 1 78 ? 32.851 47.658 34.097 1.00 23.53 57 ILE B C 1
ATOM 2163 O O . ILE B 1 78 ? 33.566 48.573 33.699 1.00 24.55 57 ILE B O 1
ATOM 2168 N N . LEU B 1 79 ? 32.369 47.597 35.341 1.00 23.88 58 LEU B N 1
ATOM 2169 C CA . LEU B 1 79 ? 32.493 48.696 36.306 1.00 25.27 58 LEU B CA 1
ATOM 2170 C C . LEU B 1 79 ? 33.374 48.394 37.511 1.00 26.92 58 LEU B C 1
ATOM 2171 O O . LEU B 1 79 ? 33.805 49.328 38.200 1.00 27.93 58 LEU B O 1
ATOM 2173 N N . GLY B 1 80 ? 33.642 47.111 37.772 1.00 27.84 59 GLY B N 1
ATOM 2174 C CA . GLY B 1 80 ? 34.328 46.644 38.989 1.00 29.02 59 GLY B CA 1
ATOM 2175 C C . GLY B 1 80 ? 35.476 47.491 39.521 1.00 30.54 59 GLY B C 1
ATOM 2176 O O . GLY B 1 80 ? 35.615 47.654 40.736 1.00 31.16 59 GLY B O 1
ATOM 2177 N N . GLY B 1 81 ? 36.303 48.030 38.625 1.00 32.26 60 GLY B N 1
ATOM 2178 C CA . GLY B 1 81 ? 37.400 48.948 39.032 1.00 32.65 60 GLY B CA 1
ATOM 2179 C C . GLY B 1 81 ? 36.977 50.382 39.390 1.00 33.36 60 GLY B C 1
ATOM 2180 O O . GLY B 1 81 ? 37.625 51.077 40.207 1.00 34.26 60 GLY B O 1
ATOM 2181 N N . GLU B 1 82 ? 35.880 50.837 38.786 1.00 32.11 61 GLU B N 1
ATOM 2182 C CA . GLU B 1 82 ? 35.574 52.262 38.714 1.00 31.31 61 GLU B CA 1
ATOM 2183 C C . GLU B 1 82 ? 34.981 52.771 40.028 1.00 30.76 61 GLU B C 1
ATOM 2184 O O . GLU B 1 82 ? 34.802 52.009 40.991 1.00 32.13 61 GLU B O 1
ATOM 2186 N N . ASN B 1 83 ? 34.680 54.068 40.053 1.00 29.49 62 ASN B N 1
ATOM 2187 C CA . ASN B 1 83 ? 34.316 54.759 41.262 1.00 28.94 62 ASN B CA 1
ATOM 2188 C C . ASN B 1 83 ? 32.933 54.336 41.773 1.00 26.55 62 ASN B C 1
ATOM 2189 O O . ASN B 1 83 ? 32.715 54.205 42.985 1.00 28.62 62 ASN B O 1
ATOM 2194 N N . ILE B 1 84 ? 32.020 54.085 40.848 1.00 23.01 63 ILE B N 1
ATOM 2195 C CA . ILE B 1 84 ? 30.635 53.810 41.188 1.00 20.00 63 ILE B CA 1
ATOM 2196 C C . ILE B 1 84 ? 30.545 52.515 42.057 1.00 17.08 63 ILE B C 1
ATOM 2197 O O . ILE B 1 84 ? 31.286 51.549 41.838 1.00 17.16 63 ILE B O 1
ATOM 2202 N N . LEU B 1 85 ? 29.628 52.498 43.023 1.00 12.76 64 LEU B N 1
ATOM 2203 C CA . LEU B 1 85 ? 29.320 51.305 43.777 1.00 12.07 64 LEU B CA 1
ATOM 2204 C C . LEU B 1 85 ? 28.203 50.530 43.105 1.00 11.00 64 LEU B C 1
ATOM 2205 O O . LEU B 1 85 ? 27.344 51.126 42.455 1.00 10.62 64 LEU B O 1
ATOM 2210 N N . LEU B 1 86 ? 28.237 49.198 43.244 1.00 11.31 65 LEU B N 1
ATOM 2211 C CA A LEU B 1 86 ? 27.212 48.331 42.629 0.50 11.28 65 LEU B CA 1
ATOM 2212 C CA B LEU B 1 86 ? 27.263 48.314 42.639 0.50 11.24 65 LEU B CA 1
ATOM 2213 C C . LEU B 1 86 ? 26.470 47.630 43.749 1.00 11.49 65 LEU B C 1
ATOM 2214 O O . LEU B 1 86 ? 27.064 47.147 44.715 1.00 11.17 65 LEU B O 1
ATOM 2223 N N . GLY B 1 87 ? 25.170 47.521 43.584 1.00 11.03 66 GLY B N 1
ATOM 2224 C CA . GLY B 1 87 ? 24.299 46.894 44.562 1.00 11.45 66 GLY B CA 1
ATOM 2225 C C . GLY B 1 87 ? 23.226 45.994 44.026 1.00 11.81 66 GLY B C 1
ATOM 2226 O O . GLY B 1 87 ? 22.929 45.971 42.833 1.00 11.53 66 GLY B O 1
ATOM 2227 N N . GLY B 1 88 ? 22.661 45.220 44.945 1.00 11.56 67 GLY B N 1
ATOM 2228 C CA . GLY B 1 88 ? 21.483 44.424 44.719 1.00 11.55 67 GLY B CA 1
ATOM 2229 C C . GLY B 1 88 ? 20.235 45.036 45.353 1.00 11.22 67 GLY B C 1
ATOM 2230 O O . GLY B 1 88 ? 20.308 46.096 46.019 1.00 11.92 67 GLY B O 1
ATOM 2231 N N . GLN B 1 89 ? 19.087 44.421 45.067 1.00 11.31 68 GLN B N 1
ATOM 2232 C CA . GLN B 1 89 ? 17.799 45.009 45.425 1.00 11.15 68 GLN B CA 1
ATOM 2233 C C . GLN B 1 89 ? 16.990 44.342 46.539 1.00 12.65 68 GLN B C 1
ATOM 2234 O O . GLN B 1 89 ? 15.913 44.841 46.923 1.00 12.85 68 GLN B O 1
ATOM 2240 N N . ASN B 1 90 ? 17.496 43.222 47.033 1.00 10.46 69 ASN B N 1
ATOM 2241 C CA . ASN B 1 90 ? 16.884 42.400 48.096 1.00 10.33 69 ASN B CA 1
ATOM 2242 C C . ASN B 1 90 ? 17.800 41.196 48.307 1.00 9.79 69 ASN B C 1
ATOM 2243 O O . ASN B 1 90 ? 18.622 40.891 47.418 1.00 9.64 69 ASN B O 1
ATOM 2248 N N . CYS B 1 91 ? 17.697 40.537 49.461 1.00 8.65 70 CYS B N 1
ATOM 2249 C CA . CYS B 1 91 ? 18.339 39.258 49.697 1.00 9.02 70 CYS B CA 1
ATOM 2250 C C . CYS B 1 91 ? 17.528 38.469 50.689 1.00 10.50 70 CYS B C 1
ATOM 2251 O O . CYS B 1 91 ? 16.676 39.003 51.381 1.00 9.96 70 CYS B O 1
ATOM 2254 N N . HIS B 1 92 ? 17.803 37.179 50.738 1.00 8.55 71 HIS B N 1
ATOM 2255 C CA . HIS B 1 92 ? 17.167 36.255 51.646 1.00 9.42 71 HIS B CA 1
ATOM 2256 C C . HIS B 1 92 ? 17.804 36.352 53.042 1.00 10.22 71 HIS B C 1
ATOM 2257 O O . HIS B 1 92 ? 18.858 36.961 53.218 1.00 11.08 71 HIS B O 1
ATOM 2264 N N . PHE B 1 93 ? 17.158 35.715 54.024 1.00 11.58 72 PHE B N 1
ATOM 2265 C CA . PHE B 1 93 ? 17.672 35.668 55.386 1.00 13.02 72 PHE B CA 1
ATOM 2266 C C . PHE B 1 93 ? 18.720 34.578 55.624 1.00 11.99 72 PHE B C 1
ATOM 2267 O O . PHE B 1 93 ? 19.494 34.686 56.587 1.00 11.33 72 PHE B O 1
ATOM 2275 N N . ASP B 1 94 ? 18.737 33.536 54.791 1.00 11.21 73 ASP B N 1
ATOM 2276 C CA A ASP B 1 94 ? 19.652 32.389 54.967 0.50 10.70 73 ASP B CA 1
ATOM 2277 C CA B ASP B 1 94 ? 19.682 32.427 54.977 0.50 11.28 73 ASP B CA 1
ATOM 2278 C C . ASP B 1 94 ? 20.872 32.488 54.043 1.00 11.91 73 ASP B C 1
ATOM 2279 O O . ASP B 1 94 ? 20.881 33.224 53.045 1.00 11.92 73 ASP B O 1
ATOM 2288 N N . ASP B 1 95 ? 21.927 31.765 54.404 1.00 11.53 74 ASP B N 1
ATOM 2289 C CA . ASP B 1 95 ? 23.110 31.775 53.599 1.00 11.75 74 ASP B CA 1
ATOM 2290 C C . ASP B 1 95 ? 22.965 31.033 52.266 1.00 12.02 74 ASP B C 1
ATOM 2291 O O . ASP B 1 95 ? 23.601 31.403 51.265 1.00 12.27 74 ASP B O 1
ATOM 2296 N N . TYR B 1 96 ? 22.122 29.994 52.280 1.00 11.82 75 TYR B N 1
ATOM 2297 C CA . TYR B 1 96 ? 21.891 29.099 51.127 1.00 11.45 75 TYR B CA 1
ATOM 2298 C C . TYR B 1 96 ? 20.722 28.235 51.551 1.00 9.59 75 TYR B C 1
ATOM 2299 O O . TYR B 1 96 ? 20.327 28.243 52.724 1.00 10.56 75 TYR B O 1
ATOM 2308 N N . GLY B 1 97 ? 20.087 27.548 50.618 1.00 9.60 76 GLY B N 1
ATOM 2309 C CA . GLY B 1 97 ? 19.137 26.543 50.990 1.00 8.80 76 GLY B CA 1
ATOM 2310 C C . GLY B 1 97 ? 17.945 26.426 50.051 1.00 9.68 76 GLY B C 1
ATOM 2311 O O . GLY B 1 97 ? 17.972 26.918 48.940 1.00 8.84 76 GLY B O 1
ATOM 2312 N N . PRO B 1 98 ? 16.910 25.761 50.516 1.00 8.64 77 PRO B N 1
ATOM 2313 C CA . PRO B 1 98 ? 15.784 25.354 49.661 1.00 8.43 77 PRO B CA 1
ATOM 2314 C C . PRO B 1 98 ? 14.747 26.460 49.543 1.00 8.94 77 PRO B C 1
ATOM 2315 O O . PRO B 1 98 ? 13.654 26.374 50.108 1.00 9.57 77 PRO B O 1
ATOM 2319 N N . TYR B 1 99 ? 15.138 27.499 48.819 1.00 8.08 78 TYR B N 1
ATOM 2320 C CA . TYR B 1 99 ? 14.309 28.711 48.697 1.00 7.79 78 TYR B CA 1
ATOM 2321 C C . TYR B 1 99 ? 14.277 29.109 47.236 1.00 7.86 78 TYR B C 1
ATOM 2322 O O . TYR B 1 99 ? 14.992 30.003 46.770 1.00 7.85 78 TYR B O 1
ATOM 2331 N N . THR B 1 100 ? 13.413 28.411 46.496 1.00 8.17 79 THR B N 1
ATOM 2332 C CA . THR B 1 100 ? 13.305 28.597 45.054 1.00 7.77 79 THR B CA 1
ATOM 2333 C C . THR B 1 100 ? 13.030 30.043 44.679 1.00 7.95 79 THR B C 1
ATOM 2334 O O . THR B 1 100 ? 12.121 30.705 45.248 1.00 8.18 79 THR B O 1
ATOM 2338 N N . GLY B 1 101 ? 13.830 30.594 43.772 1.00 7.89 80 GLY B N 1
ATOM 2339 C CA . GLY B 1 101 ? 13.696 31.951 43.376 1.00 8.94 80 GLY B CA 1
ATOM 2340 C C . GLY B 1 101 ? 14.219 33.027 44.241 1.00 10.01 80 GLY B C 1
ATOM 2341 O O . GLY B 1 101 ? 14.052 34.210 43.916 1.00 11.29 80 GLY B O 1
ATOM 2342 N N . ASP B 1 102 ? 14.923 32.634 45.312 1.00 9.70 81 ASP B N 1
ATOM 2343 C CA . ASP B 1 102 ? 15.566 33.615 46.195 1.00 9.58 81 ASP B CA 1
ATOM 2344 C C . ASP B 1 102 ? 17.073 33.663 46.045 1.00 9.86 81 ASP B C 1
ATOM 2345 O O . ASP B 1 102 ? 17.701 32.688 45.640 1.00 9.71 81 ASP B O 1
ATOM 2350 N N . ILE B 1 103 ? 17.613 34.834 46.333 1.00 9.52 82 ILE B N 1
ATOM 2351 C CA . ILE B 1 103 ? 19.057 35.142 46.157 1.00 9.52 82 ILE B CA 1
ATOM 2352 C C . ILE B 1 103 ? 19.664 35.441 47.506 1.00 9.49 82 ILE B C 1
ATOM 2353 O O . ILE B 1 103 ? 19.115 36.241 48.282 1.00 9.91 82 ILE B O 1
ATOM 2358 N N . SER B 1 104 ? 20.787 34.780 47.814 1.00 9.60 83 SER B N 1
ATOM 2359 C CA . SER B 1 104 ? 21.477 35.018 49.083 1.00 9.91 83 SER B CA 1
ATOM 2360 C C . SER B 1 104 ? 22.365 36.261 49.004 1.00 8.87 83 SER B C 1
ATOM 2361 O O . SER B 1 104 ? 22.837 36.674 47.923 1.00 9.15 83 SER B O 1
ATOM 2364 N N . ALA B 1 105 ? 22.654 36.791 50.172 1.00 9.62 84 ALA B N 1
ATOM 2365 C CA . ALA B 1 105 ? 23.654 37.885 50.298 1.00 8.96 84 ALA B CA 1
ATOM 2366 C C . ALA B 1 105 ? 25.010 37.452 49.776 1.00 10.14 84 ALA B C 1
ATOM 2367 O O . ALA B 1 105 ? 25.708 38.218 49.112 1.00 10.47 84 ALA B O 1
ATOM 2369 N N . PHE B 1 106 ? 25.385 36.195 50.035 1.00 9.46 85 PHE B N 1
ATOM 2370 C CA . PHE B 1 106 ? 26.627 35.645 49.453 1.00 10.38 85 PHE B CA 1
ATOM 2371 C C . PHE B 1 106 ? 26.638 35.603 47.945 1.00 10.12 85 PHE B C 1
ATOM 2372 O O . PHE B 1 106 ? 27.642 35.893 47.327 1.00 11.18 85 PHE B O 1
ATOM 2380 N N . MET B 1 107 ? 25.489 35.307 47.329 1.00 8.74 86 MET B N 1
ATOM 2381 C CA . MET B 1 107 ? 25.418 35.355 45.883 1.00 8.48 86 MET B CA 1
ATOM 2382 C C . MET B 1 107 ? 25.607 36.778 45.347 1.00 8.55 86 MET B C 1
ATOM 2383 O O . MET B 1 107 ? 26.280 36.988 44.320 1.00 9.50 86 MET B O 1
ATOM 2388 N N . LEU B 1 108 ? 25.026 37.739 46.006 1.00 9.39 87 LEU B N 1
ATOM 2389 C CA . LEU B 1 108 ? 25.181 39.125 45.599 1.00 9.34 87 LEU B CA 1
ATOM 2390 C C . LEU B 1 108 ? 26.641 39.558 45.711 1.00 9.91 87 LEU B C 1
ATOM 2391 O O . LEU B 1 108 ? 27.213 40.145 44.767 1.00 9.44 87 LEU B O 1
ATOM 2396 N N . LYS B 1 109 ? 27.249 39.298 46.857 1.00 9.84 88 LYS B N 1
ATOM 2397 C CA . LYS B 1 109 ? 28.653 39.620 47.092 1.00 9.45 88 LYS B CA 1
ATOM 2398 C C . LYS B 1 109 ? 29.544 38.973 46.017 1.00 9.26 88 LYS B C 1
ATOM 2399 O O . LYS B 1 109 ? 30.377 39.658 45.389 1.00 9.02 88 LYS B O 1
ATOM 2405 N N . GLU B 1 110 ? 29.380 37.688 45.766 1.00 8.49 89 GLU B N 1
ATOM 2406 C CA . GLU B 1 110 ? 30.230 37.008 44.801 1.00 7.61 89 GLU B CA 1
ATOM 2407 C C . GLU B 1 110 ? 30.031 37.490 43.362 1.00 9.04 89 GLU B C 1
ATOM 2408 O O . GLU B 1 110 ? 30.952 37.426 42.526 1.00 10.39 89 GLU B O 1
ATOM 2414 N N . ALA B 1 111 ? 28.816 37.923 43.037 1.00 9.47 90 ALA B N 1
ATOM 2415 C CA . ALA B 1 111 ? 28.556 38.530 41.712 1.00 9.87 90 ALA B CA 1
ATOM 2416 C C . ALA B 1 111 ? 29.085 39.958 41.563 1.00 11.48 90 ALA B C 1
ATOM 2417 O O . ALA B 1 111 ? 29.170 40.457 40.425 1.00 13.98 90 ALA B O 1
ATOM 2419 N N . GLY B 1 112 ? 29.472 40.600 42.657 1.00 11.29 91 GLY B N 1
ATOM 2420 C CA . GLY B 1 112 ? 30.047 41.942 42.576 1.00 11.49 91 GLY B CA 1
ATOM 2421 C C . GLY B 1 112 ? 29.371 43.058 43.314 1.00 10.97 91 GLY B C 1
ATOM 2422 O O . GLY B 1 112 ? 29.870 44.208 43.231 1.00 13.41 91 GLY B O 1
ATOM 2423 N N . ALA B 1 113 ? 28.290 42.775 44.068 1.00 10.37 92 ALA B N 1
ATOM 2424 C CA . ALA B 1 113 ? 27.653 43.829 44.901 1.00 8.36 92 ALA B CA 1
ATOM 2425 C C . ALA B 1 113 ? 28.428 44.149 46.182 1.00 11.04 92 ALA B C 1
ATOM 2426 O O . ALA B 1 113 ? 28.997 43.285 46.762 1.00 10.97 92 ALA B O 1
ATOM 2428 N N . SER B 1 114 ? 28.431 45.422 46.585 1.00 10.27 93 SER B N 1
ATOM 2429 C CA . SER B 1 114 ? 28.887 45.851 47.877 1.00 10.57 93 SER B CA 1
ATOM 2430 C C . SER B 1 114 ? 27.744 46.273 48.802 1.00 10.29 93 SER B C 1
ATOM 2431 O O . SER B 1 114 ? 27.952 46.352 50.021 1.00 10.78 93 SER B O 1
ATOM 2434 N N . HIS B 1 115 ? 26.563 46.521 48.221 1.00 10.30 94 HIS B N 1
ATOM 2435 C CA . HIS B 1 115 ? 25.409 47.059 48.930 1.00 9.56 94 HIS B CA 1
ATOM 2436 C C . HIS B 1 115 ? 24.163 46.290 48.495 1.00 9.35 94 HIS B C 1
ATOM 2437 O O . HIS B 1 115 ? 24.142 45.698 47.413 1.00 10.09 94 HIS B O 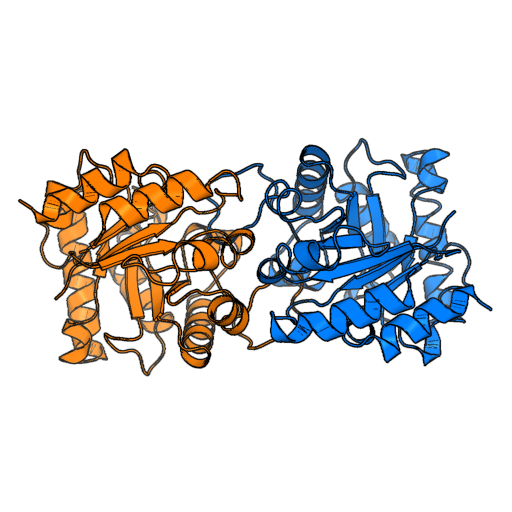1
ATOM 2444 N N . VAL B 1 116 ? 23.153 46.302 49.355 1.00 9.24 95 VAL B N 1
ATOM 2445 C CA . VAL B 1 116 ? 21.844 45.712 49.008 1.00 9.33 95 VAL B CA 1
ATOM 2446 C C . VAL B 1 116 ? 20.734 46.519 49.636 1.00 9.69 95 VAL B C 1
ATOM 2447 O O . VAL B 1 116 ? 20.809 46.844 50.847 1.00 10.53 95 VAL B O 1
ATOM 2451 N N . ILE B 1 117 ? 19.707 46.820 48.839 1.00 8.66 96 ILE B N 1
ATOM 2452 C CA . ILE B 1 117 ? 18.488 47.452 49.344 1.00 9.76 96 ILE B CA 1
ATOM 2453 C C . ILE B 1 117 ? 17.682 46.368 50.062 1.00 8.65 96 ILE B C 1
ATOM 2454 O O . ILE B 1 117 ? 17.431 45.288 49.521 1.00 9.37 96 ILE B O 1
ATOM 2459 N N . ILE B 1 118 ? 17.200 46.697 51.234 1.00 9.77 97 ILE B N 1
ATOM 2460 C CA . ILE B 1 118 ? 16.375 45.745 52.031 1.00 10.27 97 ILE B CA 1
ATOM 2461 C C . ILE B 1 118 ? 15.178 46.488 52.627 1.00 10.02 97 ILE B C 1
ATOM 2462 O O . ILE B 1 118 ? 15.307 47.625 53.093 1.00 10.39 97 ILE B O 1
ATOM 2467 N N . GLY B 1 119 ? 13.990 45.877 52.506 1.00 8.89 98 GLY B N 1
ATOM 2468 C CA . GLY B 1 119 ? 12.748 46.437 53.078 1.00 10.31 98 GLY B CA 1
ATOM 2469 C C . GLY B 1 119 ? 12.111 47.548 52.269 1.00 9.67 98 GLY B C 1
ATOM 2470 O O . GLY B 1 119 ? 11.361 48.346 52.809 1.00 10.09 98 GLY B O 1
ATOM 2471 N N . HIS B 1 120 ? 12.413 47.592 50.982 1.00 9.96 99 HIS B N 1
ATOM 2472 C CA . HIS B 1 120 ? 11.766 48.557 50.118 1.00 8.95 99 HIS B CA 1
ATOM 2473 C C . HIS B 1 120 ? 10.235 48.399 50.241 1.00 9.44 99 HIS B C 1
ATOM 2474 O O . HIS B 1 120 ? 9.724 47.281 50.385 1.00 9.84 99 HIS B O 1
ATOM 2481 N N . SER B 1 121 ? 9.539 49.533 50.199 1.00 8.85 100 SER B N 1
ATOM 2482 C CA . SER B 1 121 ? 8.071 49.527 50.260 1.00 8.76 100 SER B CA 1
ATOM 2483 C C . SER B 1 121 ? 7.374 48.604 49.239 1.00 8.86 100 SER B C 1
ATOM 2484 O O . SER B 1 121 ? 6.319 48.074 49.533 1.00 11.20 100 SER B O 1
ATOM 2487 N N . GLU B 1 122 ? 7.943 48.457 48.042 1.00 8.81 101 GLU B N 1
ATOM 2488 C CA . GLU B 1 122 ? 7.363 47.558 47.018 1.00 10.01 101 GLU B CA 1
ATOM 2489 C C . GLU B 1 122 ? 7.369 46.104 47.491 1.00 10.58 101 GLU B C 1
ATOM 2490 O O . GLU B 1 122 ? 6.606 45.304 46.995 1.00 12.35 101 GLU B O 1
ATOM 2496 N N . ARG B 1 123 ? 8.298 45.757 48.377 1.00 10.57 102 ARG B N 1
ATOM 2497 C CA . ARG B 1 123 ? 8.345 44.412 48.932 1.00 9.97 102 ARG B CA 1
ATOM 2498 C C . ARG B 1 123 ? 7.641 44.260 50.277 1.00 12.02 102 ARG B C 1
ATOM 2499 O O . ARG B 1 123 ? 7.127 43.220 50.571 1.00 11.63 102 ARG B O 1
ATOM 2507 N N . ARG B 1 124 ? 7.634 45.280 51.127 1.00 11.10 103 ARG B N 1
ATOM 2508 C CA . ARG B 1 124 ? 7.052 45.129 52.495 1.00 12.54 103 ARG B CA 1
ATOM 2509 C C . ARG B 1 124 ? 5.588 44.718 52.416 1.00 14.44 103 ARG B C 1
ATOM 2510 O O . ARG B 1 124 ? 5.167 43.877 53.213 1.00 16.82 103 ARG B O 1
ATOM 2518 N N . THR B 1 125 ? 4.906 45.360 51.477 1.00 17.72 104 THR B N 1
ATOM 2519 C CA . THR B 1 125 ? 3.508 45.275 51.056 1.00 20.22 104 THR B CA 1
ATOM 2520 C C . THR B 1 125 ? 3.231 43.906 50.383 1.00 20.04 104 THR B C 1
ATOM 2521 O O . THR B 1 125 ? 2.652 42.983 50.953 1.00 22.41 104 THR B O 1
ATOM 2525 N N . VAL B 1 126 ? 3.803 43.749 49.198 1.00 18.47 105 VAL B N 1
ATOM 2526 C CA . VAL B 1 126 ? 3.514 42.598 48.369 1.00 17.03 105 VAL B CA 1
ATOM 2527 C C . VAL B 1 126 ? 4.010 41.288 48.944 1.00 15.56 105 VAL B C 1
ATOM 2528 O O . VAL B 1 126 ? 3.324 40.247 48.768 1.00 18.66 105 VAL B O 1
ATOM 2532 N N . TYR B 1 127 ? 5.185 41.274 49.597 1.00 14.82 106 TYR B N 1
ATOM 2533 C CA . TYR B 1 127 ? 5.817 40.060 50.092 1.00 14.73 106 TYR B CA 1
ATOM 2534 C C . TYR B 1 127 ? 5.698 39.936 51.639 1.00 15.53 106 TYR B C 1
ATOM 2535 O O . TYR B 1 127 ? 6.313 39.082 52.235 1.00 18.09 106 TYR B O 1
ATOM 2544 N N . GLN B 1 128 ? 4.932 40.821 52.217 1.00 16.26 107 GLN B N 1
ATOM 2545 C CA . GLN B 1 128 ? 4.705 40.815 53.685 1.00 17.00 107 GLN B CA 1
ATOM 2546 C C . GLN B 1 128 ? 6.032 40.704 54.460 1.00 15.38 107 GLN B C 1
ATOM 2547 O O . GLN B 1 128 ? 6.264 39.861 55.357 1.00 17.25 107 GLN B O 1
ATOM 2553 N N . GLU B 1 129 ? 6.969 41.579 54.096 1.00 13.04 108 GLU B N 1
ATOM 2554 C CA . GLU B 1 129 ? 8.215 41.624 54.793 1.00 11.86 108 GLU B CA 1
ATOM 2555 C C . GLU B 1 129 ? 8.032 42.487 56.042 1.00 12.35 108 GLU B C 1
ATOM 2556 O O . GLU B 1 129 ? 7.975 43.697 55.960 1.00 15.27 108 GLU B O 1
ATOM 2562 N N . SER B 1 130 ? 7.882 41.837 57.176 1.00 11.66 109 SER B N 1
ATOM 2563 C CA . SER B 1 130 ? 7.778 42.496 58.465 1.00 10.97 109 SER B CA 1
ATOM 2564 C C . SER B 1 130 ? 9.097 43.054 58.918 1.00 10.54 109 SER B C 1
ATOM 2565 O O . SER B 1 130 ? 10.104 42.781 58.350 1.00 10.45 109 SER B O 1
ATOM 2568 N N . ASP B 1 131 ? 9.083 43.864 59.976 1.00 10.46 110 ASP B N 1
ATOM 2569 C CA . ASP B 1 131 ? 10.368 44.371 60.457 1.00 10.75 110 ASP B CA 1
ATOM 2570 C C . ASP B 1 131 ? 11.310 43.234 60.895 1.00 10.15 110 ASP B C 1
ATOM 2571 O O . ASP B 1 131 ? 12.529 43.384 60.753 1.00 9.77 110 ASP B O 1
ATOM 2576 N N . ALA B 1 132 ? 10.784 42.138 61.452 1.00 10.79 111 ALA B N 1
ATOM 2577 C CA . ALA B 1 132 ? 11.601 41.033 61.872 1.00 10.56 111 ALA B CA 1
ATOM 2578 C C . ALA B 1 132 ? 12.204 40.354 60.661 1.00 10.27 111 ALA B C 1
ATOM 2579 O O . ALA B 1 132 ? 13.364 40.001 60.719 1.00 9.85 111 ALA B O 1
ATOM 2581 N N . ILE B 1 133 ? 11.429 40.205 59.600 1.00 9.88 112 ILE B N 1
ATOM 2582 C CA . ILE B 1 133 ? 11.960 39.688 58.298 1.00 10.45 112 ILE B CA 1
ATOM 2583 C C . ILE B 1 133 ? 13.066 40.581 57.758 1.00 10.61 112 ILE B C 1
ATOM 2584 O O . ILE B 1 133 ? 14.118 40.095 57.361 1.00 10.34 112 ILE B O 1
ATOM 2589 N N . VAL B 1 134 ? 12.876 41.900 57.842 1.00 8.85 113 VAL B N 1
ATOM 2590 C CA . VAL B 1 134 ? 13.859 42.843 57.357 1.00 9.26 113 VAL B CA 1
ATOM 2591 C C . VAL B 1 134 ? 15.155 42.754 58.166 1.00 9.33 113 VAL B C 1
ATOM 2592 O O . VAL B 1 134 ? 16.235 42.698 57.634 1.00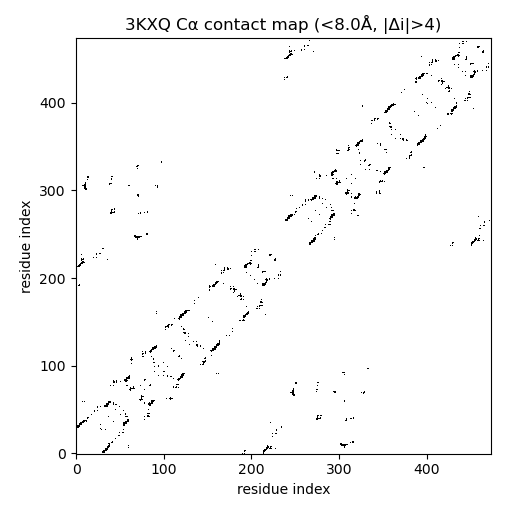 10.49 113 VAL B O 1
ATOM 2596 N N . ARG B 1 135 ? 15.019 42.695 59.492 1.00 9.16 114 ARG B N 1
ATOM 2597 C CA . ARG B 1 135 ? 16.181 42.557 60.357 1.00 9.33 114 ARG B CA 1
ATOM 2598 C C . ARG B 1 135 ? 16.997 41.304 59.988 1.00 10.23 114 ARG B C 1
ATOM 2599 O O . ARG B 1 135 ? 18.216 41.354 59.985 1.00 10.09 114 ARG B O 1
ATOM 2607 N N . ALA B 1 136 ? 16.315 40.173 59.774 1.00 9.56 115 ALA B N 1
ATOM 2608 C CA . ALA B 1 136 ? 16.984 38.927 59.416 1.00 9.74 115 ALA B CA 1
ATOM 2609 C C . ALA B 1 136 ? 17.734 39.045 58.078 1.00 9.03 115 ALA B C 1
ATOM 2610 O O . ALA B 1 136 ? 18.824 38.515 57.904 1.00 10.25 115 ALA B O 1
ATOM 2612 N N . LYS B 1 137 ? 17.142 39.765 57.133 1.00 8.84 116 LYS B N 1
ATOM 2613 C CA . LYS B 1 137 ? 17.791 40.015 55.843 1.00 8.99 116 LYS B CA 1
ATOM 2614 C C . LYS B 1 137 ? 19.062 40.873 56.064 1.00 9.70 116 LYS B C 1
ATOM 2615 O O . LYS B 1 137 ? 20.060 40.632 55.410 1.00 9.65 116 LYS B O 1
ATOM 2621 N N . VAL B 1 138 ? 18.980 41.918 56.896 1.00 9.56 117 VAL B N 1
ATOM 2622 C CA . VAL B 1 138 ? 20.122 42.770 57.205 1.00 9.24 117 VAL B CA 1
ATOM 2623 C C . VAL B 1 138 ? 21.246 41.939 57.807 1.00 8.87 117 VAL B C 1
ATOM 2624 O O . VAL B 1 138 ? 22.416 42.101 57.429 1.00 9.03 117 VAL B O 1
ATOM 2628 N N . GLN B 1 139 ? 20.897 41.050 58.737 1.00 8.32 118 GLN B N 1
ATOM 2629 C CA . GLN B 1 139 ? 21.919 40.203 59.387 1.00 9.50 118 GLN B CA 1
ATOM 2630 C C . GLN B 1 139 ? 22.618 39.351 58.325 1.00 9.32 118 GLN B C 1
ATOM 2631 O O . GLN B 1 139 ? 23.835 39.164 58.401 1.00 8.59 118 GLN B O 1
ATOM 2637 N N . ALA B 1 140 ? 21.873 38.794 57.370 1.00 9.54 119 ALA B N 1
ATOM 2638 C CA . ALA B 1 140 ? 22.498 38.016 56.263 1.00 9.00 119 ALA B CA 1
ATOM 2639 C C . ALA B 1 140 ? 23.412 38.876 55.431 1.00 8.85 119 ALA B C 1
ATOM 2640 O O . ALA B 1 140 ? 24.535 38.443 55.062 1.00 10.53 119 ALA B O 1
ATOM 2642 N N . ALA B 1 141 ? 22.948 40.081 55.085 1.00 8.58 120 ALA B N 1
ATOM 2643 C CA . ALA B 1 141 ? 23.789 41.028 54.317 1.00 9.10 120 ALA B CA 1
ATOM 2644 C C . ALA B 1 141 ? 25.149 41.231 55.012 1.00 9.44 120 ALA B C 1
ATOM 2645 O O . ALA B 1 141 ? 26.214 41.110 54.396 1.00 9.69 120 ALA B O 1
ATOM 2647 N N . TRP B 1 142 ? 25.117 41.488 56.306 1.00 9.91 121 TRP B N 1
ATOM 2648 C CA . TRP B 1 142 ? 26.385 41.647 57.065 1.00 9.53 121 TRP B CA 1
ATOM 2649 C C . TRP B 1 142 ? 27.256 40.385 57.104 1.00 9.36 121 TRP B C 1
ATOM 2650 O O . TRP B 1 142 ? 28.472 40.492 57.041 1.00 11.45 121 TRP B O 1
ATOM 2661 N N . ARG B 1 143 ? 26.666 39.209 57.235 1.00 10.77 122 ARG B N 1
ATOM 2662 C CA . ARG B 1 143 ? 27.460 37.985 57.195 1.00 9.50 122 ARG B CA 1
ATOM 2663 C C . ARG B 1 143 ? 28.265 37.889 55.906 1.00 9.49 122 ARG B C 1
ATOM 2664 O O . ARG B 1 143 ? 29.351 37.351 55.899 1.00 10.76 122 ARG B O 1
ATOM 2672 N N . ALA B 1 144 ? 27.675 38.376 54.825 1.00 8.55 123 ALA B N 1
ATOM 2673 C CA . ALA B 1 144 ? 28.296 38.340 53.506 1.00 9.12 123 ALA B CA 1
ATOM 2674 C C . ALA B 1 144 ? 29.182 39.524 53.228 1.00 10.27 123 ALA B C 1
ATOM 2675 O O . ALA B 1 144 ? 29.834 39.569 52.186 1.00 12.36 123 ALA B O 1
ATOM 2677 N N . GLY B 1 145 ? 29.223 40.500 54.126 1.00 10.14 124 GLY B N 1
ATOM 2678 C CA . GLY B 1 145 ? 30.063 41.680 53.930 1.00 10.92 124 GLY B CA 1
ATOM 2679 C C . GLY B 1 145 ? 29.441 42.800 53.124 1.00 11.24 124 GLY B C 1
ATOM 2680 O O . GLY B 1 145 ? 30.170 43.632 52.573 1.00 13.72 124 GLY B O 1
ATOM 2681 N N . LEU B 1 146 ? 28.118 42.768 52.991 1.00 10.07 125 LEU B N 1
ATOM 2682 C CA . LEU B 1 146 ? 27.393 43.846 52.327 1.00 10.01 125 LEU B CA 1
ATOM 2683 C C . LEU B 1 146 ? 26.969 44.925 53.286 1.00 9.76 125 LEU B C 1
ATOM 2684 O O . LEU B 1 146 ? 26.659 44.652 54.434 1.00 10.59 125 LEU B O 1
ATOM 2689 N N . VAL B 1 147 ? 26.878 46.139 52.761 1.00 9.36 126 VAL B N 1
ATOM 2690 C CA . VAL B 1 147 ? 26.250 47.262 53.457 1.00 9.57 126 VAL B CA 1
ATOM 2691 C C . VAL B 1 147 ? 24.749 47.182 53.116 1.00 10.06 126 VAL B C 1
ATOM 2692 O O . VAL B 1 147 ? 24.375 47.082 51.955 1.00 11.67 126 VAL B O 1
ATOM 2696 N N . ALA B 1 148 ? 23.891 47.223 54.143 1.00 9.17 127 ALA B N 1
ATOM 2697 C CA . ALA B 1 148 ? 22.427 47.168 53.983 1.00 9.62 127 ALA B CA 1
ATOM 2698 C C . ALA B 1 148 ? 21.859 48.567 53.883 1.00 11.76 127 ALA B C 1
ATOM 2699 O O . ALA B 1 148 ? 22.050 49.400 54.803 1.00 10.67 127 ALA B O 1
ATOM 2701 N N . LEU B 1 149 ? 21.148 48.831 52.801 1.00 10.44 128 LEU B N 1
ATOM 2702 C CA . LEU B 1 149 ? 20.458 50.100 52.626 1.00 10.63 128 LEU B CA 1
ATOM 2703 C C . LEU B 1 149 ? 18.989 49.823 52.983 1.00 10.98 128 LEU B C 1
ATOM 2704 O O . LEU B 1 149 ? 18.223 49.217 52.196 1.00 11.43 128 LEU B O 1
ATOM 2709 N N . ILE B 1 150 ? 18.642 50.142 54.233 1.00 10.18 129 ILE B N 1
ATOM 2710 C CA . ILE B 1 150 ? 17.394 49.768 54.872 1.00 9.94 129 ILE B CA 1
ATOM 2711 C C . ILE B 1 150 ? 16.348 50.858 54.617 1.00 9.40 129 ILE B C 1
ATOM 2712 O O . ILE B 1 150 ? 16.553 52.046 54.960 1.00 10.43 129 ILE B O 1
ATOM 2717 N N . CYS B 1 151 ? 15.203 50.454 54.062 1.00 9.13 130 CYS B N 1
ATOM 2718 C CA . CYS B 1 151 ? 14.124 51.382 53.787 1.00 9.86 130 CYS B CA 1
ATOM 2719 C C . CYS B 1 151 ? 13.038 51.307 54.853 1.00 10.07 130 CYS B C 1
ATOM 2720 O O . CYS B 1 151 ? 12.660 50.211 55.330 1.00 10.24 130 CYS B O 1
ATOM 2723 N N . VAL B 1 152 ? 12.552 52.487 55.245 1.00 10.44 131 VAL B N 1
ATOM 2724 C CA . VAL B 1 152 ? 11.408 52.605 56.168 1.00 10.93 131 VAL B CA 1
ATOM 2725 C C . VAL B 1 152 ? 10.457 53.658 55.609 1.00 10.98 131 VAL B C 1
ATOM 2726 O O . VAL B 1 152 ? 10.825 54.469 54.718 1.00 11.10 131 VAL B O 1
ATOM 2730 N N . GLY B 1 153 ? 9.252 53.704 56.147 1.00 9.81 132 GLY B N 1
ATOM 2731 C CA . GLY B 1 153 ? 8.259 54.673 55.697 1.00 11.45 132 GLY B CA 1
ATOM 2732 C C . GLY B 1 153 ? 6.814 54.286 55.940 1.00 11.60 132 GLY B C 1
ATOM 2733 O O . GLY B 1 153 ? 6.450 53.088 55.940 1.00 11.88 132 GLY B O 1
ATOM 2734 N N . GLU B 1 154 ? 5.997 55.316 56.146 1.00 12.01 133 GLU B N 1
ATOM 2735 C CA . GLU B 1 154 ? 4.585 55.134 56.470 1.00 11.34 133 GLU B CA 1
ATOM 2736 C C . GLU B 1 154 ? 3.637 55.284 55.289 1.00 12.28 133 GLU B C 1
ATOM 2737 O O . GLU B 1 154 ? 3.904 55.998 54.316 1.00 13.05 133 GLU B O 1
ATOM 2743 N N . THR B 1 155 ? 2.537 54.554 55.379 1.00 12.83 134 THR B N 1
ATOM 2744 C CA . THR B 1 155 ? 1.506 54.568 54.340 1.00 13.43 134 THR B CA 1
ATOM 2745 C C . THR B 1 155 ? 0.611 55.791 54.457 1.00 14.48 134 THR B C 1
ATOM 2746 O O . THR B 1 155 ? 0.641 56.532 55.471 1.00 14.32 134 THR B O 1
ATOM 2750 N N . LEU B 1 156 ? -0.210 55.987 53.420 1.00 16.41 135 LEU B N 1
ATOM 2751 C CA . LEU B 1 156 ? -1.202 57.051 53.386 1.00 18.12 135 LEU B CA 1
ATOM 2752 C C . LEU B 1 156 ? -2.153 56.973 54.579 1.00 17.15 135 LEU B C 1
ATOM 2753 O O . LEU B 1 156 ? -2.334 57.977 55.291 1.00 18.11 135 LEU B O 1
ATOM 2758 N N . GLU B 1 157 ? -2.721 55.785 54.829 1.00 17.87 136 GLU B N 1
ATOM 2759 C CA . GLU B 1 157 ? -3.638 55.564 55.968 1.00 18.04 136 GLU B CA 1
ATOM 2760 C C . GLU B 1 157 ? -2.930 55.829 57.303 1.00 18.23 136 GLU B C 1
ATOM 2761 O O . GLU B 1 157 ? -3.519 56.368 58.229 1.00 18.30 136 GLU B O 1
ATOM 2763 N N . GLU B 1 158 ? -1.647 55.466 57.387 1.00 17.70 137 GLU B N 1
ATOM 2764 C CA . GLU B 1 158 ? -0.892 55.687 58.622 1.00 18.32 137 GLU B CA 1
ATOM 2765 C C . GLU B 1 158 ? -0.673 57.164 58.860 1.00 19.16 137 GLU B C 1
ATOM 2766 O O . GLU B 1 158 ? -0.836 57.638 59.994 1.00 20.69 137 GLU B O 1
ATOM 2772 N N . ARG B 1 159 ? -0.348 57.907 57.814 1.00 19.21 138 ARG B N 1
ATOM 2773 C CA . ARG B 1 159 ? -0.101 59.335 57.986 1.00 20.74 138 ARG B CA 1
ATOM 2774 C C . ARG B 1 159 ? -1.406 60.049 58.278 1.00 21.36 138 ARG B C 1
ATOM 2775 O O . ARG B 1 159 ? -1.460 60.941 59.141 1.00 21.45 138 ARG B O 1
ATOM 2783 N N . LYS B 1 160 ? -2.457 59.631 57.573 1.00 23.08 139 LYS B N 1
ATOM 2784 C CA . LYS B 1 160 ? -3.799 60.210 57.792 1.00 24.14 139 LYS B CA 1
ATOM 2785 C C . LYS B 1 160 ? -4.298 59.944 59.235 1.00 24.64 139 LYS B C 1
ATOM 2786 O O . LYS B 1 160 ? -4.993 60.772 59.821 1.00 25.37 139 LYS B O 1
ATOM 2788 N N . SER B 1 161 ? -3.913 58.806 59.811 1.00 25.02 140 SER B N 1
ATOM 2789 C CA . SER B 1 161 ? -4.217 58.451 61.198 1.00 25.80 140 SER B CA 1
ATOM 2790 C C . SER B 1 161 ? -3.363 59.196 62.238 1.00 25.49 140 SER B C 1
ATOM 2791 O O . SER B 1 161 ? -3.478 58.932 63.428 1.00 26.61 140 SER B O 1
ATOM 2794 N N . ASN B 1 162 ? -2.509 60.113 61.797 1.00 24.79 141 ASN B N 1
ATOM 2795 C CA . ASN B 1 162 ? -1.533 60.742 62.682 1.00 25.33 141 ASN B CA 1
ATOM 2796 C C . ASN B 1 162 ? -0.569 59.746 63.390 1.00 24.32 141 ASN B C 1
ATOM 2797 O O . ASN B 1 162 ? -0.217 59.910 64.574 1.00 24.86 141 ASN B O 1
ATOM 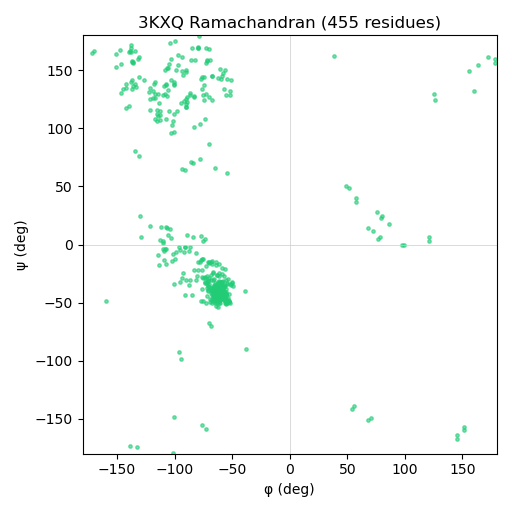2802 N N . LYS B 1 163 ? -0.128 58.726 62.642 1.00 21.81 142 LYS B N 1
ATOM 2803 C CA . LYS B 1 163 ? 0.765 57.693 63.185 1.00 21.01 142 LYS B CA 1
ATOM 2804 C C . LYS B 1 163 ? 2.197 57.720 62.603 1.00 17.78 142 LYS B C 1
ATOM 2805 O O . LYS B 1 163 ? 2.957 56.789 62.780 1.00 16.75 142 LYS B O 1
ATOM 2811 N N . VAL B 1 164 ? 2.598 58.785 61.950 1.00 16.43 143 VAL B N 1
ATOM 2812 C CA . VAL B 1 164 ? 3.890 58.804 61.261 1.00 16.12 143 VAL B CA 1
ATOM 2813 C C . VAL B 1 164 ? 5.036 58.463 62.226 1.00 16.59 143 VAL B C 1
ATOM 2814 O O . VAL B 1 164 ? 5.862 57.588 61.949 1.00 14.05 143 VAL B O 1
ATOM 2818 N N . LEU B 1 165 ? 5.095 59.156 63.362 1.00 16.53 144 LEU B N 1
ATOM 2819 C CA . LEU B 1 165 ? 6.242 58.936 64.266 1.00 16.49 144 LEU B CA 1
ATOM 2820 C C . LEU B 1 165 ? 6.114 57.602 64.985 1.00 14.95 144 LEU B C 1
ATOM 2821 O O . LEU B 1 165 ? 7.120 56.965 65.249 1.00 14.89 144 LEU B O 1
ATOM 2826 N N . ASP B 1 166 ? 4.898 57.150 65.276 1.00 13.95 145 ASP B N 1
ATOM 2827 C CA . ASP B 1 166 ? 4.694 55.818 65.878 1.00 15.29 145 ASP B CA 1
ATOM 2828 C C . ASP B 1 166 ? 5.190 54.713 64.911 1.00 14.11 145 ASP B C 1
ATOM 2829 O O . ASP B 1 166 ? 5.834 53.741 65.327 1.00 13.51 145 ASP B O 1
ATOM 2834 N N . VAL B 1 167 ? 4.883 54.853 63.620 1.00 13.12 146 VAL B N 1
ATOM 2835 C CA . VAL B 1 167 ? 5.305 53.846 62.636 1.00 12.89 146 VAL B CA 1
ATOM 2836 C C . VAL B 1 167 ? 6.817 53.825 62.503 1.00 12.36 146 VAL B C 1
ATOM 2837 O O . VAL B 1 167 ? 7.420 52.756 62.506 1.00 12.16 146 VAL B O 1
ATOM 2841 N N . LEU B 1 168 ? 7.431 55.014 62.358 1.00 10.89 147 LEU B N 1
ATOM 2842 C CA . LEU B 1 168 ? 8.871 55.094 62.215 1.00 10.17 147 LEU B CA 1
ATOM 2843 C C . LEU B 1 168 ? 9.561 54.579 63.458 1.00 10.12 147 LEU B C 1
ATOM 2844 O O . LEU B 1 168 ? 10.577 53.913 63.377 1.00 10.05 147 LEU B O 1
ATOM 2849 N N . THR B 1 169 ? 9.035 54.891 64.652 1.00 9.85 148 THR B N 1
ATOM 2850 C CA . THR B 1 169 ? 9.629 54.362 65.898 1.00 9.87 148 THR B CA 1
ATOM 2851 C C . THR B 1 169 ? 9.682 52.827 65.866 1.00 8.84 148 THR B C 1
ATOM 2852 O O . THR B 1 169 ? 10.700 52.250 66.159 1.00 9.80 148 THR B O 1
ATOM 2856 N N . ARG B 1 170 ? 8.588 52.206 65.487 1.00 8.66 149 ARG B N 1
ATOM 2857 C CA . ARG B 1 170 ? 8.507 50.757 65.425 1.00 9.56 149 ARG B CA 1
ATOM 2858 C C . ARG B 1 170 ? 9.405 50.178 64.321 1.00 10.50 149 ARG B C 1
ATOM 2859 O O . ARG B 1 170 ? 10.145 49.206 64.540 1.00 11.11 149 ARG B O 1
ATOM 2867 N N . GLN B 1 171 ? 9.314 50.745 63.126 1.00 9.66 150 GLN B N 1
ATOM 2868 C CA . GLN B 1 171 ? 10.080 50.222 61.994 1.00 9.01 150 GLN B CA 1
ATOM 2869 C C . GLN B 1 171 ? 11.579 50.354 62.244 1.00 9.70 150 GLN B C 1
ATOM 2870 O O . GLN B 1 171 ? 12.351 49.448 61.948 1.00 11.50 150 GLN B O 1
ATOM 2876 N N . LEU B 1 172 ? 12.020 51.505 62.752 1.00 7.68 151 LEU B N 1
ATOM 2877 C CA . LEU B 1 172 ? 13.466 51.675 62.996 1.00 8.68 151 LEU B CA 1
ATOM 2878 C C . LEU B 1 172 ? 14.003 50.712 64.053 1.00 10.88 151 LEU B C 1
ATOM 2879 O O . LEU B 1 172 ? 15.091 50.153 63.917 1.00 12.08 151 LEU B O 1
ATOM 2884 N N . GLU B 1 173 ? 13.256 50.546 65.129 1.00 9.13 152 GLU B N 1
ATOM 2885 C CA . GLU B 1 173 ? 13.666 49.622 66.170 1.00 9.01 152 GLU B CA 1
ATOM 2886 C C . GLU B 1 173 ? 13.727 48.194 65.620 1.00 8.93 152 GLU B C 1
ATOM 2887 O O . GLU B 1 173 ? 14.753 47.495 65.762 1.00 10.24 152 GLU B O 1
ATOM 2893 N N . GLY B 1 174 ? 12.617 47.771 65.016 1.00 9.21 153 GLY B N 1
ATOM 2894 C CA . GLY B 1 174 ? 12.474 46.372 64.596 1.00 9.74 153 GLY B CA 1
ATOM 2895 C C . GLY B 1 174 ? 13.320 45.982 63.398 1.00 10.27 153 GLY B C 1
ATOM 2896 O O . GLY B 1 174 ? 13.818 44.865 63.362 1.00 9.98 153 GLY B O 1
ATOM 2897 N N . SER B 1 175 ? 13.562 46.893 62.476 1.00 10.20 154 SER B N 1
ATOM 2898 C CA . SER B 1 175 ? 14.251 46.560 61.218 1.00 10.28 154 SER B CA 1
ATOM 2899 C C . SER B 1 175 ? 15.769 46.507 61.406 1.00 10.43 154 SER B C 1
ATOM 2900 O O . SER B 1 175 ? 16.444 45.855 60.630 1.00 10.78 154 SER B O 1
ATOM 2903 N N . LEU B 1 176 ? 16.291 47.293 62.323 1.00 9.63 155 LEU B N 1
ATOM 2904 C CA . LEU B 1 176 ? 17.720 47.411 62.530 1.00 9.89 155 LEU B CA 1
ATOM 2905 C C . LEU B 1 176 ? 18.157 46.383 63.558 1.00 10.57 155 LEU B C 1
ATOM 2906 O O . LEU B 1 176 ? 17.713 46.438 64.710 1.00 10.46 155 LEU B O 1
ATOM 2911 N N . PRO B 1 177 ? 19.071 45.485 63.181 1.00 10.39 156 PRO B N 1
ATOM 2912 C CA . PRO B 1 177 ? 19.640 44.599 64.208 1.00 11.13 156 PRO B CA 1
ATOM 2913 C C . PRO B 1 177 ? 20.595 45.342 65.139 1.00 11.32 156 PRO B C 1
ATOM 2914 O O . PRO B 1 177 ? 21.144 46.401 64.826 1.00 11.61 156 PRO B O 1
ATOM 2918 N N . ASP B 1 178 ? 20.778 44.763 66.316 1.00 13.22 157 ASP B N 1
ATOM 2919 C CA . ASP B 1 178 ? 21.842 45.180 67.180 1.00 13.71 157 ASP B CA 1
ATOM 2920 C C . ASP B 1 178 ? 23.099 44.983 66.335 1.00 15.16 157 ASP B C 1
ATOM 2921 O O . ASP B 1 178 ? 23.235 44.037 65.556 1.00 17.89 157 ASP B O 1
ATOM 2926 N N . GLY B 1 179 ? 24.047 45.818 66.554 1.00 15.58 158 GLY B N 1
ATOM 2927 C CA . GLY B 1 179 ? 25.310 45.686 65.794 1.00 13.77 158 GLY B CA 1
ATOM 2928 C C . GLY B 1 179 ? 25.383 46.611 64.605 1.00 14.61 158 GLY B C 1
ATOM 2929 O O . GLY B 1 179 ? 26.421 46.632 63.895 1.00 13.78 158 GLY B O 1
ATOM 2930 N N . ALA B 1 180 ? 24.340 47.413 64.375 1.00 12.96 159 ALA B N 1
ATOM 2931 C CA . ALA B 1 180 ? 24.420 48.371 63.279 1.00 11.85 159 ALA B CA 1
ATOM 2932 C C . ALA B 1 180 ? 25.439 49.451 63.546 1.00 12.44 159 ALA B C 1
ATOM 2933 O O . ALA B 1 180 ? 25.665 49.862 64.691 1.00 12.85 159 ALA B O 1
ATOM 2935 N N . THR B 1 181 ? 26.103 49.875 62.462 1.00 11.61 160 THR B N 1
ATOM 2936 C CA . THR B 1 181 ? 27.129 50.917 62.500 1.00 12.70 160 THR B CA 1
ATOM 2937 C C . THR B 1 181 ? 26.946 51.843 61.314 1.00 12.85 160 THR B C 1
ATOM 2938 O O . THR B 1 181 ? 26.201 51.523 60.364 1.00 12.03 160 THR B O 1
ATOM 2942 N N . ALA B 1 182 ? 27.649 52.980 61.314 1.00 13.14 161 ALA B N 1
ATOM 2943 C CA . ALA B 1 182 ? 27.588 53.857 60.163 1.00 12.90 161 ALA B CA 1
ATOM 2944 C C . ALA B 1 182 ? 28.250 53.270 58.921 1.00 12.83 161 ALA B C 1
ATOM 2945 O O . ALA B 1 182 ? 28.041 53.743 57.788 1.00 13.64 161 ALA B O 1
ATOM 2947 N N . GLU B 1 183 ? 29.043 52.223 59.120 1.00 12.43 162 GLU B N 1
ATOM 2948 C CA . GLU B 1 183 ? 29.677 51.522 58.016 1.00 12.77 162 GLU B CA 1
ATOM 2949 C C . GLU B 1 183 ? 28.829 50.429 57.388 1.00 12.99 162 GLU B C 1
ATOM 2950 O O . GLU B 1 183 ? 28.983 50.209 56.165 1.00 15.01 162 GLU B O 1
ATOM 2956 N N . ASN B 1 184 ? 27.944 49.772 58.160 1.00 10.86 163 ASN B N 1
ATOM 2957 C CA . ASN B 1 184 ? 27.255 48.598 57.655 1.00 10.28 163 ASN B CA 1
ATOM 2958 C C . ASN B 1 184 ? 25.770 48.792 57.354 1.00 8.98 163 ASN B C 1
ATOM 2959 O O . ASN B 1 184 ? 25.134 47.887 56.869 1.00 9.50 163 ASN B O 1
ATOM 2964 N N . ILE B 1 185 ? 25.236 49.973 57.651 1.00 9.37 164 ILE B N 1
ATOM 2965 C CA . ILE B 1 185 ? 23.868 50.331 57.209 1.00 8.75 164 ILE B CA 1
ATOM 2966 C C . ILE B 1 185 ? 23.846 51.775 56.688 1.00 9.90 164 ILE B C 1
ATOM 2967 O O . ILE B 1 185 ? 24.678 52.593 57.054 1.00 10.69 164 ILE B O 1
ATOM 2972 N N . ILE B 1 186 ? 22.829 52.029 55.863 1.00 9.36 165 ILE B N 1
ATOM 2973 C CA . ILE B 1 186 ? 22.409 53.320 55.370 1.00 9.32 165 ILE B CA 1
ATOM 2974 C C . ILE B 1 186 ? 20.886 53.229 55.468 1.00 9.59 165 ILE B C 1
ATOM 2975 O O . ILE B 1 186 ? 20.318 52.139 55.227 1.00 10.96 165 ILE B O 1
ATOM 2980 N N . ILE B 1 187 ? 20.199 54.298 55.880 1.00 9.88 166 ILE B N 1
ATOM 2981 C CA . ILE B 1 187 ? 18.722 54.298 55.971 1.00 9.98 166 ILE B CA 1
ATOM 2982 C C . ILE B 1 187 ? 18.120 55.155 54.867 1.00 10.97 166 ILE B C 1
ATOM 2983 O O . ILE B 1 187 ? 18.615 56.237 54.634 1.00 11.00 166 ILE B O 1
ATOM 2988 N N . ALA B 1 188 ? 17.040 54.703 54.221 1.00 10.02 167 ALA B N 1
ATOM 2989 C CA . ALA B 1 188 ? 16.256 55.494 53.276 1.00 11.02 167 ALA B CA 1
ATOM 2990 C C . ALA B 1 188 ? 14.826 55.640 53.784 1.00 11.30 167 ALA B C 1
ATOM 2991 O O . ALA B 1 188 ? 14.173 54.677 54.132 1.00 10.16 167 ALA B O 1
ATOM 2993 N N . TYR B 1 189 ? 14.379 56.875 53.875 1.00 10.29 168 TYR B N 1
ATOM 2994 C CA . TYR B 1 189 ? 13.012 57.194 54.221 1.00 10.44 168 TYR B CA 1
ATOM 2995 C C . TYR B 1 189 ? 12.192 57.276 52.926 1.00 10.71 168 TYR B C 1
ATOM 2996 O O . TYR B 1 189 ? 12.475 58.109 52.080 1.00 11.46 168 TYR B O 1
ATOM 3005 N N . GLU B 1 190 ? 11.182 56.408 52.799 1.00 11.54 169 GLU B N 1
ATOM 3006 C CA . GLU B 1 190 ? 10.178 56.437 51.710 1.00 12.83 169 GLU B CA 1
ATOM 3007 C C . GLU B 1 190 ? 8.829 56.965 52.199 1.00 13.37 169 GLU B C 1
ATOM 3008 O O . GLU B 1 190 ? 8.176 56.343 53.057 1.00 15.44 169 GLU B O 1
ATOM 3014 N N . PRO B 1 191 ? 8.374 58.114 51.710 1.00 14.17 170 PRO B N 1
ATOM 3015 C CA . PRO B 1 191 ? 6.990 58.588 52.051 1.00 14.48 170 PRO B CA 1
ATOM 3016 C C . PRO B 1 191 ? 5.983 57.812 51.196 1.00 17.24 170 PRO B C 1
ATOM 3017 O O . PRO B 1 191 ? 5.454 58.338 50.184 1.00 17.96 170 PRO B O 1
ATOM 3021 N N . VAL B 1 192 ? 5.779 56.528 51.563 1.00 17.75 171 VAL B N 1
ATOM 3022 C CA . VAL B 1 192 ? 4.835 55.669 50.843 1.00 18.61 171 VAL B CA 1
ATOM 3023 C C . VAL B 1 192 ? 3.479 56.390 50.662 1.00 19.25 171 VAL B C 1
ATOM 3024 O O . VAL B 1 192 ? 2.825 56.229 49.639 1.00 21.49 171 VAL B O 1
ATOM 3028 N N . TRP B 1 193 ? 3.069 57.189 51.649 1.00 18.75 172 TRP B N 1
ATOM 3029 C CA . TRP B 1 193 ? 1.822 58.003 51.602 1.00 20.28 172 TRP B CA 1
ATOM 3030 C C . TRP B 1 193 ? 1.695 58.962 50.414 1.00 21.30 172 TRP B C 1
ATOM 3031 O O . TRP B 1 193 ? 0.577 59.403 50.095 1.00 22.67 172 TRP B O 1
ATOM 3042 N N . ALA B 1 194 ? 2.821 59.312 49.795 1.00 22.68 173 ALA B N 1
ATOM 3043 C CA . ALA B 1 194 ? 2.845 60.284 48.684 1.00 23.56 173 ALA B CA 1
ATOM 3044 C C . ALA B 1 194 ? 2.933 59.569 47.320 1.00 24.07 173 ALA B C 1
ATOM 3045 O O . ALA B 1 194 ? 2.865 58.336 47.265 1.00 25.81 173 ALA B O 1
ATOM 3047 N N . ALA B 1 201 ? 5.151 65.008 49.130 1.00 22.99 180 ALA B N 1
ATOM 3048 C CA . ALA B 1 201 ? 5.959 65.346 50.310 1.00 21.98 180 ALA B CA 1
ATOM 3049 C C . ALA B 1 201 ? 6.672 66.663 50.084 1.00 21.43 180 ALA B C 1
ATOM 3050 O O . ALA B 1 201 ? 7.274 66.889 49.028 1.00 23.75 180 ALA B O 1
ATOM 3052 N N . THR B 1 202 ? 6.585 67.529 51.064 1.00 18.53 181 THR B N 1
ATOM 3053 C CA . THR B 1 202 ? 7.301 68.801 51.015 1.00 17.94 181 THR B CA 1
ATOM 3054 C C . THR B 1 202 ? 8.644 68.680 51.714 1.00 16.64 181 THR B C 1
ATOM 3055 O O . THR B 1 202 ? 8.865 67.765 52.522 1.00 16.43 181 THR B O 1
ATOM 3059 N N . SER B 1 203 ? 9.549 69.609 51.431 1.00 16.57 182 SER B N 1
ATOM 3060 C CA . SER B 1 203 ? 10.829 69.600 52.127 1.00 15.88 182 SER B CA 1
ATOM 3061 C C . SER B 1 203 ? 10.684 69.836 53.656 1.00 15.62 182 SER B C 1
ATOM 3062 O O . SER B 1 203 ? 11.538 69.368 54.428 1.00 15.97 182 SER B O 1
ATOM 3065 N N . ALA B 1 204 ? 9.632 70.516 54.101 1.00 14.59 183 ALA B N 1
ATOM 3066 C CA . ALA B 1 204 ? 9.328 70.591 55.544 1.00 13.77 183 ALA B CA 1
ATOM 3067 C C . ALA B 1 204 ? 8.970 69.223 56.121 1.00 13.81 183 ALA B C 1
ATOM 3068 O O . ALA B 1 204 ? 9.355 68.917 57.244 1.00 13.65 183 ALA B O 1
ATOM 3070 N N . ASP B 1 205 ? 8.153 68.480 55.390 1.00 13.23 184 ASP B N 1
ATOM 3071 C CA . ASP B 1 205 ? 7.775 67.108 55.779 1.00 14.27 184 ASP B CA 1
ATOM 3072 C C . ASP B 1 205 ? 9.060 66.298 55.919 1.00 13.87 184 ASP B C 1
ATOM 3073 O O . ASP B 1 205 ? 9.251 65.535 56.872 1.00 14.54 184 ASP B O 1
ATOM 3078 N N . VAL B 1 206 ? 9.929 66.408 54.915 1.00 12.98 185 VAL B N 1
ATOM 3079 C CA . VAL B 1 206 ? 11.177 65.641 54.905 1.00 11.98 185 VAL B CA 1
ATOM 3080 C C . VAL B 1 206 ? 12.107 66.057 56.049 1.00 12.36 185 VAL B C 1
ATOM 3081 O O . VAL B 1 206 ? 12.684 65.202 56.735 1.00 13.34 185 VAL B O 1
ATOM 3085 N N . ALA B 1 207 ? 12.246 67.358 56.292 1.00 11.43 186 ALA B N 1
ATOM 3086 C CA . ALA B 1 207 ? 13.099 67.827 57.359 1.00 10.74 186 ALA B CA 1
ATOM 3087 C C . ALA B 1 207 ? 12.642 67.233 58.702 1.00 12.19 186 ALA B C 1
ATOM 3088 O O . ALA B 1 207 ? 13.463 66.801 59.476 1.00 11.85 186 ALA B O 1
ATOM 3090 N N . GLU B 1 208 ? 11.329 67.212 58.935 1.00 12.69 187 GLU B N 1
ATOM 3091 C CA . GLU B 1 208 ? 10.761 66.745 60.212 1.00 14.36 187 GLU B CA 1
ATOM 3092 C C . GLU B 1 208 ? 11.116 65.269 60.413 1.00 13.39 187 GLU B C 1
ATOM 3093 O O . GLU B 1 208 ? 11.553 64.862 61.490 1.00 13.40 187 GLU B O 1
ATOM 3099 N N . VAL B 1 209 ? 10.922 64.493 59.370 1.00 12.39 188 VAL B N 1
ATOM 3100 C CA . VAL B 1 209 ? 11.165 63.050 59.464 1.00 12.78 188 VAL B CA 1
ATOM 3101 C C . VAL B 1 209 ? 12.637 62.746 59.641 1.00 12.45 188 VAL B C 1
ATOM 3102 O O . VAL B 1 209 ? 13.033 61.917 60.476 1.00 12.22 188 VAL B O 1
ATOM 3106 N N . HIS B 1 210 ? 13.475 63.385 58.814 1.00 10.74 189 HIS B N 1
ATOM 3107 C CA . HIS B 1 210 ? 14.896 63.116 58.914 1.00 10.99 189 HIS B CA 1
ATOM 3108 C C . HIS B 1 210 ? 15.482 63.535 60.246 1.00 12.14 189 HIS B C 1
ATOM 3109 O O . HIS B 1 210 ? 16.360 62.874 60.797 1.00 11.66 189 HIS B O 1
ATOM 3116 N N . ALA B 1 211 ? 15.012 64.646 60.803 1.00 11.56 190 ALA B N 1
ATOM 3117 C CA . ALA B 1 211 ? 15.481 65.022 62.116 1.00 12.40 190 ALA B CA 1
ATOM 3118 C C . ALA B 1 211 ? 15.105 63.956 63.150 1.00 10.83 190 ALA B C 1
ATOM 3119 O O . ALA B 1 211 ? 15.910 63.606 64.010 1.00 12.25 190 ALA B O 1
ATOM 3121 N N . PHE B 1 212 ? 13.873 63.466 63.058 1.00 10.88 191 PHE B N 1
ATOM 3122 C CA . PHE B 1 212 ? 13.363 62.416 63.972 1.00 10.93 191 PHE B CA 1
ATOM 3123 C C . PHE B 1 212 ? 14.221 61.161 63.851 1.00 11.48 191 PHE B C 1
ATOM 3124 O O . PHE B 1 212 ? 14.646 60.593 64.852 1.00 11.58 191 PHE B O 1
ATOM 3132 N N . ILE B 1 213 ? 14.498 60.737 62.627 1.00 9.95 192 ILE B N 1
ATOM 3133 C CA . ILE B 1 213 ? 15.275 59.516 62.433 1.00 9.55 192 ILE B CA 1
ATOM 3134 C C . ILE B 1 213 ? 16.706 59.692 62.960 1.00 10.42 192 ILE B C 1
ATOM 3135 O O . ILE B 1 213 ? 17.260 58.809 63.564 1.00 10.58 192 ILE B O 1
ATOM 3140 N N . HIS B 1 214 ? 17.313 60.840 62.658 1.00 10.07 193 HIS B N 1
ATOM 3141 C CA . HIS B 1 214 ? 18.649 61.148 63.139 1.00 11.55 193 HIS B CA 1
ATOM 3142 C C . HIS B 1 214 ? 18.695 61.067 64.678 1.00 12.28 193 HIS B C 1
ATOM 3143 O O . HIS B 1 214 ? 19.598 60.443 65.226 1.00 11.83 193 HIS B O 1
ATOM 3150 N N . HIS B 1 215 ? 17.711 61.656 65.352 1.00 12.54 194 HIS B N 1
ATOM 3151 C CA . HIS B 1 215 ? 17.676 61.582 66.830 1.00 12.96 194 HIS B CA 1
ATOM 3152 C C . HIS B 1 215 ? 17.551 60.112 67.289 1.00 12.39 194 HIS B C 1
ATOM 3153 O O . HIS B 1 215 ? 18.215 59.686 68.244 1.00 12.75 194 HIS B O 1
ATOM 3160 N N . LYS B 1 216 ? 16.712 59.335 66.613 1.00 11.25 195 LYS B N 1
ATOM 3161 C CA . LYS B 1 216 ? 16.596 57.912 66.924 1.00 10.83 195 LYS B CA 1
ATOM 3162 C C . LYS B 1 216 ? 17.929 57.155 66.818 1.00 10.21 195 LYS B C 1
ATOM 3163 O O . LYS B 1 216 ? 18.210 56.247 67.578 1.00 10.95 195 LYS B O 1
ATOM 3169 N N . MET B 1 217 ? 18.730 57.476 65.809 1.00 10.24 196 MET B N 1
ATOM 3170 C CA . MET B 1 217 ? 19.968 56.788 65.624 1.00 11.23 196 MET B CA 1
ATOM 3171 C C . MET B 1 217 ? 20.955 57.157 66.696 1.00 11.96 196 MET B C 1
ATOM 3172 O O . MET B 1 217 ? 21.634 56.282 67.199 1.00 12.16 196 MET B O 1
ATOM 3177 N N . HIS B 1 218 ? 20.977 58.435 67.093 1.00 13.21 197 HIS B N 1
ATOM 3178 C CA . HIS B 1 218 ? 21.782 58.835 68.224 1.00 13.78 197 HIS B CA 1
ATOM 3179 C C . HIS B 1 218 ? 21.309 58.154 69.539 1.00 13.13 197 HIS B C 1
ATOM 3180 O O . HIS B 1 218 ? 22.126 57.689 70.323 1.00 14.48 197 HIS B O 1
ATOM 3187 N N . SER B 1 219 ? 19.992 58.055 69.729 1.00 12.66 198 SER B N 1
ATOM 3188 C CA . SER B 1 219 ? 19.427 57.469 70.947 1.00 12.21 198 SER B CA 1
ATOM 3189 C C . SER B 1 219 ? 19.862 56.003 71.102 1.00 12.16 198 SER B C 1
ATOM 3190 O O . SER B 1 219 ? 20.151 55.579 72.216 1.00 14.77 198 SER B O 1
ATOM 3193 N N . ARG B 1 220 ? 19.887 55.241 69.997 1.00 10.60 199 ARG B N 1
ATOM 3194 C CA . ARG B 1 220 ? 20.164 53.809 70.067 1.00 11.31 199 ARG B CA 1
ATOM 3195 C C . ARG B 1 220 ? 21.645 53.519 69.925 1.00 12.28 199 ARG B C 1
ATOM 3196 O O . ARG B 1 220 ? 22.148 52.630 70.581 1.00 13.56 199 ARG B O 1
ATOM 3204 N N . PHE B 1 221 ? 22.304 54.192 68.985 1.00 13.08 200 PHE B N 1
ATOM 3205 C CA . PHE B 1 221 ? 23.700 53.860 68.632 1.00 13.72 200 PHE B CA 1
ATOM 3206 C C . PHE B 1 221 ? 24.704 54.941 69.082 1.00 15.91 200 PHE B C 1
ATOM 3207 O O . PHE B 1 221 ? 25.890 54.787 68.822 1.00 16.30 200 PHE B O 1
ATOM 3215 N N . GLY B 1 222 ? 24.255 55.997 69.765 1.00 15.73 201 GLY B N 1
ATOM 3216 C CA . GLY B 1 222 ? 25.184 57.032 70.287 1.00 17.02 201 GLY B CA 1
ATOM 3217 C C . GLY B 1 222 ? 25.834 57.849 69.165 1.00 18.24 201 GLY B C 1
ATOM 3218 O O . GLY B 1 222 ? 25.221 58.059 68.112 1.00 18.00 201 GLY B O 1
ATOM 3219 N N . ASP B 1 223 ? 27.057 58.360 69.409 1.00 19.38 202 ASP B N 1
ATOM 3220 C CA . ASP B 1 223 ? 27.763 59.198 68.433 1.00 19.64 202 ASP B CA 1
ATOM 3221 C C . ASP B 1 223 ? 27.953 58.512 67.092 1.00 19.69 202 ASP B C 1
ATOM 3222 O O . ASP B 1 223 ? 27.836 59.148 66.042 1.00 20.05 202 ASP B O 1
ATOM 3227 N N . GLU B 1 224 ? 28.207 57.205 67.085 1.00 19.09 203 GLU B N 1
ATOM 3228 C CA . GLU B 1 224 ? 28.275 56.520 65.799 1.00 19.56 203 GLU B CA 1
ATOM 3229 C C . GLU B 1 224 ? 26.931 56.523 65.064 1.00 18.50 203 GLU B C 1
ATOM 3230 O O . GLU B 1 224 ? 26.882 56.614 63.851 1.00 18.02 203 GLU B O 1
ATOM 3236 N N . GLY B 1 225 ? 25.828 56.444 65.798 1.00 16.76 204 GLY B N 1
ATOM 3237 C CA . GLY B 1 225 ? 24.540 56.541 65.174 1.00 15.84 204 GLY B CA 1
ATOM 3238 C C . GLY B 1 225 ? 24.342 57.839 64.422 1.00 15.68 204 GLY B C 1
ATOM 3239 O O . GLY B 1 225 ? 23.675 57.845 63.402 1.00 15.74 204 GLY B O 1
ATOM 3240 N N . ALA B 1 226 ? 24.878 58.937 64.966 1.00 16.02 205 ALA B N 1
ATOM 3241 C CA . ALA B 1 226 ? 24.829 60.249 64.330 1.00 16.07 205 ALA B CA 1
ATOM 3242 C C . ALA B 1 226 ? 25.545 60.292 62.981 1.00 15.86 205 ALA B C 1
ATOM 3243 O O . ALA B 1 226 ? 25.298 61.201 62.171 1.00 18.34 205 ALA B O 1
ATOM 3245 N N . LYS B 1 227 ? 26.389 59.296 62.706 1.00 15.14 206 LYS B N 1
ATOM 3246 C CA . LYS B 1 227 ? 27.087 59.214 61.419 1.00 13.61 206 LYS B CA 1
ATOM 3247 C C . LYS B 1 227 ? 26.389 58.327 60.378 1.00 13.46 206 LYS B C 1
ATOM 3248 O O . LYS B 1 227 ? 26.855 58.245 59.248 1.00 13.74 206 LYS B O 1
ATOM 3254 N N . ILE B 1 228 ? 25.304 57.659 60.750 1.00 13.60 207 ILE B N 1
ATOM 3255 C CA . ILE B 1 228 ? 24.551 56.836 59.805 1.00 13.16 207 ILE B CA 1
ATOM 3256 C C . ILE B 1 228 ? 23.888 57.743 58.753 1.00 11.67 207 ILE B C 1
ATOM 3257 O O . ILE B 1 228 ? 23.227 58.726 59.110 1.00 11.77 207 ILE B O 1
ATOM 3262 N N . ARG B 1 229 ? 24.174 57.466 57.480 1.00 11.57 208 ARG B N 1
ATOM 3263 C CA A ARG B 1 229 ? 23.626 58.272 56.407 0.50 11.55 208 ARG B CA 1
ATOM 3264 C CA B ARG B 1 229 ? 23.607 58.261 56.389 0.50 11.26 208 ARG B CA 1
ATOM 3265 C C . ARG B 1 229 ? 22.114 58.012 56.246 1.00 10.35 208 ARG B C 1
ATOM 3266 O O . ARG B 1 229 ? 21.653 56.855 56.254 1.00 9.92 208 ARG B O 1
ATOM 3281 N N . LEU B 1 230 ? 21.368 59.094 56.100 1.00 10.92 209 LEU B N 1
ATOM 3282 C CA . LEU B 1 230 ? 19.930 59.095 55.923 1.00 10.15 209 LEU B CA 1
ATOM 3283 C C . LEU B 1 230 ? 19.567 59.648 54.556 1.00 11.16 209 LEU B C 1
ATOM 3284 O O . LEU B 1 230 ? 19.757 60.840 54.304 1.00 10.98 209 LEU B O 1
ATOM 3289 N N . LEU B 1 231 ? 19.035 58.786 53.685 1.00 10.61 210 LEU B N 1
ATOM 3290 C CA . LEU B 1 231 ? 18.695 59.174 52.330 1.00 10.43 210 LEU B CA 1
ATOM 3291 C C . LEU B 1 231 ? 17.219 59.422 52.215 1.00 10.92 210 LEU B C 1
ATOM 3292 O O . LEU B 1 231 ? 16.425 58.718 52.808 1.00 11.15 210 LEU B O 1
ATOM 3297 N N . TYR B 1 232 ? 16.852 60.460 51.478 1.00 9.12 211 TYR B N 1
ATOM 3298 C CA . TYR B 1 232 ? 15.457 60.632 51.122 1.00 10.03 211 TYR B CA 1
ATOM 3299 C C . TYR B 1 232 ? 15.111 59.795 49.909 1.00 11.11 211 TYR B C 1
ATOM 3300 O O . TYR B 1 232 ? 15.732 59.904 48.853 1.00 11.28 211 TYR B O 1
ATOM 3309 N N . GLY B 1 233 ? 14.069 58.975 50.033 1.00 11.37 212 GLY B N 1
ATOM 3310 C CA . GLY B 1 233 ? 13.739 57.998 48.977 1.00 13.26 212 GLY B CA 1
ATOM 3311 C C . GLY B 1 233 ? 12.368 58.109 48.369 1.00 14.85 212 GLY B C 1
ATOM 3312 O O . GLY B 1 233 ? 11.901 57.152 47.774 1.00 17.12 212 GLY B O 1
ATOM 3313 N N . GLY B 1 234 ? 11.703 59.235 48.579 1.00 14.72 213 GLY B N 1
ATOM 3314 C CA . GLY B 1 234 ? 10.515 59.654 47.774 1.00 16.26 213 GLY B CA 1
ATOM 3315 C C . GLY B 1 234 ? 10.875 60.114 46.376 1.00 18.34 213 GLY B C 1
ATOM 3316 O O . GLY B 1 234 ? 11.977 59.794 45.888 1.00 18.74 213 GLY B O 1
ATOM 3317 N N . SER B 1 235 ? 10.000 60.906 45.737 1.00 17.24 214 SER B N 1
ATOM 3318 C CA A SER B 1 235 ? 10.215 61.305 44.327 0.50 17.79 214 SER B CA 1
ATOM 3319 C CA B SER B 1 235 ? 10.226 61.273 44.325 0.50 17.75 214 SER B CA 1
ATOM 3320 C C . SER B 1 235 ? 11.349 62.315 44.282 1.00 17.52 214 SER B C 1
ATOM 3321 O O . SER B 1 235 ? 11.214 63.431 44.825 1.00 18.43 214 SER B O 1
ATOM 3326 N N . VAL B 1 236 ? 12.479 61.899 43.721 1.00 16.51 215 VAL B N 1
ATOM 3327 C CA . VAL B 1 236 ? 13.664 62.742 43.582 1.00 15.82 215 VAL B CA 1
ATOM 3328 C C . VAL B 1 236 ? 13.973 62.819 42.112 1.00 15.15 215 VAL B C 1
ATOM 3329 O O . VAL B 1 236 ? 14.256 61.800 41.454 1.00 15.04 215 VAL B O 1
ATOM 3333 N N . LYS B 1 237 ? 13.845 64.047 41.619 1.00 15.32 216 LYS B N 1
ATOM 3334 C CA A LYS B 1 237 ? 14.058 64.377 40.220 0.50 15.85 216 LYS B CA 1
ATOM 3335 C CA B LYS B 1 237 ? 14.072 64.362 40.221 0.50 15.52 216 LYS B CA 1
ATOM 3336 C C . LYS B 1 237 ? 15.022 65.549 40.085 1.00 15.87 216 LYS B C 1
ATOM 3337 O O . LYS B 1 237 ? 15.256 66.292 41.024 1.00 15.69 216 LYS B O 1
ATOM 3348 N N . PRO B 1 238 ? 15.586 65.739 38.892 1.00 15.72 217 PRO B N 1
ATOM 3349 C CA . PRO B 1 238 ? 16.400 66.933 38.708 1.00 16.40 217 PRO B CA 1
ATOM 3350 C C . PRO B 1 238 ? 15.683 68.215 39.130 1.00 15.86 217 PRO B C 1
ATOM 3351 O O . PRO B 1 238 ? 16.311 69.135 39.685 1.00 16.84 217 PRO B O 1
ATOM 3355 N N . SER B 1 239 ? 14.370 68.272 38.914 1.00 17.10 218 SER B N 1
ATOM 3356 C CA . SER B 1 239 ? 13.577 69.474 39.266 1.00 17.26 218 SER B CA 1
ATOM 3357 C C . SER B 1 239 ? 13.430 69.795 40.770 1.00 17.53 218 SER B C 1
ATOM 3358 O O . SER B 1 239 ? 13.043 70.911 41.110 1.00 17.72 218 SER B O 1
ATOM 3361 N N . ASN B 1 240 ? 13.697 68.849 41.663 1.00 16.58 219 ASN B N 1
ATOM 3362 C CA . ASN B 1 240 ? 13.543 69.115 43.114 1.00 15.85 219 ASN B CA 1
ATOM 3363 C C . ASN B 1 240 ? 14.789 68.724 43.957 1.00 15.44 219 ASN B C 1
ATOM 3364 O O . ASN B 1 240 ? 14.785 68.844 45.190 1.00 16.06 219 ASN B O 1
ATOM 3369 N N . ALA B 1 241 ? 15.869 68.341 43.282 1.00 15.58 220 ALA B N 1
ATOM 3370 C CA . ALA B 1 241 ? 17.071 67.815 43.933 1.00 14.05 220 ALA B CA 1
ATOM 3371 C C . ALA B 1 241 ? 17.792 68.828 44.783 1.00 13.45 220 ALA B C 1
ATOM 3372 O O . ALA B 1 241 ? 18.267 68.504 45.885 1.00 12.95 220 ALA B O 1
ATOM 3374 N N . PHE B 1 242 ? 17.840 70.074 44.307 1.00 11.83 221 PHE B N 1
ATOM 3375 C CA . PHE B 1 242 ? 18.503 71.134 45.069 1.00 12.66 221 PHE B CA 1
ATOM 3376 C C . PHE B 1 242 ? 17.816 71.352 46.432 1.00 12.62 221 PHE B C 1
ATOM 3377 O O . PHE B 1 242 ? 18.443 71.382 47.503 1.00 12.19 221 PHE B O 1
ATOM 3385 N N . GLU B 1 243 ? 16.500 71.462 46.394 1.00 12.70 222 GLU B N 1
ATOM 3386 C CA . GLU B 1 243 ? 15.760 71.718 47.594 1.00 12.63 222 GLU B CA 1
ATOM 3387 C C . GLU B 1 243 ? 15.843 70.531 48.566 1.00 12.30 222 GLU B C 1
ATOM 3388 O O . GLU B 1 243 ? 16.083 70.721 49.752 1.00 11.38 222 GLU B O 1
ATOM 3394 N N . LEU B 1 244 ? 15.693 69.319 48.040 1.00 12.19 223 LEU B N 1
ATOM 3395 C CA . LEU B 1 244 ? 15.652 68.147 48.925 1.00 12.17 223 LEU B CA 1
ATOM 3396 C C . LEU B 1 244 ? 17.043 67.855 49.520 1.00 11.26 223 LEU B C 1
ATOM 3397 O O . LEU B 1 244 ? 17.185 67.587 50.697 1.00 10.47 223 LEU B O 1
ATOM 3402 N N . LEU B 1 245 ? 18.071 67.912 48.680 1.00 11.86 224 LEU B N 1
ATOM 3403 C CA . LEU B 1 245 ? 19.413 67.532 49.141 1.00 12.18 224 LEU B CA 1
ATOM 3404 C C . LEU B 1 245 ? 20.051 68.633 49.989 1.00 13.37 224 LEU B C 1
ATOM 3405 O O . LEU B 1 245 ? 21.051 68.361 50.661 1.00 15.68 224 LEU B O 1
ATOM 3410 N N . SER B 1 246 ? 19.473 69.842 49.972 1.00 12.67 225 SER B N 1
ATOM 3411 C CA . SER B 1 246 ? 19.878 70.946 50.842 1.00 13.85 225 SER B CA 1
ATOM 3412 C C . SER B 1 246 ? 19.265 70.840 52.232 1.00 13.30 225 SER B C 1
ATOM 3413 O O . SER B 1 246 ? 19.612 71.638 53.118 1.00 14.19 225 SER B O 1
ATOM 3416 N N . THR B 1 247 ? 18.347 69.893 52.434 1.00 12.36 226 THR B N 1
ATOM 3417 C CA . THR B 1 247 ? 17.568 69.837 53.654 1.00 12.64 226 THR B CA 1
ATOM 3418 C C . THR B 1 247 ? 18.425 69.247 54.795 1.00 12.75 226 THR B C 1
ATOM 3419 O O . THR B 1 247 ? 19.232 68.316 54.566 1.00 11.36 226 THR B O 1
ATOM 3423 N N . ALA B 1 248 ? 18.254 69.779 56.012 1.00 13.30 227 ALA B N 1
ATOM 3424 C CA . ALA B 1 248 ? 18.988 69.294 57.190 1.00 12.09 227 ALA B CA 1
ATOM 3425 C C . ALA B 1 248 ? 18.732 67.791 57.390 1.00 11.98 227 ALA B C 1
ATOM 3426 O O . ALA B 1 248 ? 17.599 67.350 57.289 1.00 12.87 227 ALA B O 1
ATOM 3428 N N . HIS B 1 249 ? 19.801 67.044 57.638 1.00 12.39 228 HIS B N 1
ATOM 3429 C CA . HIS B 1 249 ? 19.750 65.610 57.938 1.00 12.24 228 HIS B CA 1
ATOM 3430 C C . HIS B 1 249 ? 19.310 64.736 56.766 1.00 12.46 228 HIS B C 1
ATOM 3431 O O . HIS B 1 249 ? 19.029 63.548 56.944 1.00 12.01 228 HIS B O 1
ATOM 3438 N N . VAL B 1 250 ? 19.314 65.320 55.557 1.00 11.41 229 VAL B N 1
ATOM 3439 C CA . VAL B 1 250 ? 19.241 64.545 54.317 1.00 10.92 229 VAL B CA 1
ATOM 3440 C C . VAL B 1 250 ? 20.685 64.400 53.794 1.00 11.04 229 VAL B C 1
ATOM 3441 O O . VAL B 1 250 ? 21.333 65.391 53.412 1.00 11.95 229 VAL B O 1
ATOM 3445 N N . ASN B 1 251 ? 21.182 63.153 53.760 1.00 9.75 230 ASN B N 1
ATOM 3446 C CA . ASN B 1 251 ? 22.566 62.893 53.430 1.00 9.74 230 ASN B CA 1
ATOM 3447 C C . ASN B 1 251 ? 22.674 62.270 52.040 1.00 10.08 230 ASN B C 1
ATOM 3448 O O . ASN B 1 251 ? 23.720 61.763 51.686 1.00 12.43 230 ASN B O 1
ATOM 3453 N N . GLY B 1 252 ? 21.599 62.339 51.242 1.00 10.15 231 GLY B N 1
ATOM 3454 C CA . GLY B 1 252 ? 21.603 61.804 49.888 1.00 9.64 231 GLY B CA 1
ATOM 3455 C C . GLY B 1 252 ? 20.207 61.391 49.520 1.00 9.36 231 GLY B C 1
ATOM 3456 O O . GLY B 1 252 ? 19.223 61.805 50.150 1.00 10.17 231 GLY B O 1
ATOM 3457 N N . ALA B 1 253 ? 20.109 60.475 48.563 1.00 9.87 232 ALA B N 1
ATOM 3458 C CA . ALA B 1 253 ? 18.806 60.122 48.012 1.00 9.60 232 ALA B CA 1
ATOM 3459 C C . ALA B 1 253 ? 18.826 58.682 47.536 1.00 10.29 232 ALA B C 1
ATOM 3460 O O . ALA B 1 253 ? 19.883 58.133 47.195 1.00 11.33 232 ALA B O 1
ATOM 3462 N N . LEU B 1 254 ? 17.648 58.066 47.542 1.00 9.80 233 LEU B N 1
ATOM 3463 C CA . LEU B 1 254 ? 17.383 56.789 46.876 1.00 10.06 233 LEU B CA 1
ATOM 3464 C C . LEU B 1 254 ? 16.413 57.076 45.725 1.00 10.62 233 LEU B C 1
ATOM 3465 O O . LEU B 1 254 ? 15.217 57.394 45.919 1.00 13.12 233 LEU B O 1
ATOM 3470 N N . ILE B 1 255 ? 16.969 57.022 44.520 1.00 9.31 234 ILE B N 1
ATOM 3471 C CA . ILE B 1 255 ? 16.344 57.566 43.296 1.00 10.53 234 ILE B CA 1
ATOM 3472 C C . ILE B 1 255 ? 15.863 56.393 42.454 1.00 10.57 234 ILE B C 1
ATOM 3473 O O . ILE B 1 255 ? 16.629 55.444 42.238 1.00 11.56 234 ILE B O 1
ATOM 3478 N N . GLY B 1 256 ? 14.586 56.429 42.059 1.00 11.11 235 GLY B N 1
ATOM 3479 C CA . GLY B 1 256 ? 13.993 55.358 41.284 1.00 11.25 235 GLY B CA 1
ATOM 3480 C C . GLY B 1 256 ? 14.072 55.693 39.817 1.00 11.70 235 GLY B C 1
ATOM 3481 O O . GLY B 1 256 ? 15.098 55.469 39.169 1.00 11.76 235 GLY B O 1
ATOM 3482 N N . GLY B 1 257 ? 12.990 56.203 39.251 1.00 11.87 236 GLY B N 1
ATOM 3483 C CA . GLY B 1 257 ? 12.976 56.429 37.768 1.00 12.41 236 GLY B CA 1
ATOM 3484 C C . GLY B 1 257 ? 14.061 57.361 37.253 1.00 12.01 236 GLY B C 1
ATOM 3485 O O . GLY B 1 257 ? 14.565 57.173 36.131 1.00 12.47 236 GLY B O 1
ATOM 3486 N N . ALA B 1 258 ? 14.458 58.349 38.061 1.00 12.27 237 ALA B N 1
ATOM 3487 C CA . ALA B 1 258 ? 15.509 59.269 37.595 1.00 11.89 237 ALA B CA 1
ATOM 3488 C C . ALA B 1 258 ? 16.916 58.653 37.676 1.00 12.63 237 ALA B C 1
ATOM 3489 O O . ALA B 1 258 ? 17.900 59.346 37.426 1.00 13.02 237 ALA B O 1
ATOM 3491 N N . SER B 1 259 ? 17.024 57.359 37.995 1.00 11.05 238 SER B N 1
ATOM 3492 C CA . SER B 1 259 ? 18.311 56.675 37.986 1.00 11.28 238 SER B CA 1
ATOM 3493 C C . SER B 1 259 ? 18.482 55.832 36.713 1.00 10.80 238 SER B C 1
ATOM 3494 O O . SER B 1 259 ? 19.557 55.331 36.468 1.00 11.69 238 SER B O 1
ATOM 3497 N N . LEU B 1 260 ? 17.428 55.709 35.914 1.00 9.60 239 LEU B N 1
ATOM 3498 C CA . LEU B 1 260 ? 17.459 54.843 34.728 1.00 10.59 239 LEU B CA 1
ATOM 3499 C C . LEU B 1 260 ? 18.246 55.452 33.601 1.00 12.04 239 LEU B C 1
ATOM 3500 O O . LEU B 1 260 ? 18.777 54.695 32.808 1.00 11.22 239 LEU B O 1
ATOM 3505 N N . LYS B 1 261 ? 18.312 56.778 33.510 1.00 12.53 240 LYS B N 1
ATOM 3506 C CA . LYS B 1 261 ? 19.146 57.420 32.485 1.00 13.76 240 LYS B CA 1
ATOM 3507 C C . LYS B 1 261 ? 20.245 58.275 33.115 1.00 13.32 240 LYS B C 1
ATOM 3508 O O . LYS B 1 261 ? 20.007 59.012 34.070 1.00 11.95 240 LYS B O 1
ATOM 3514 N N . ALA B 1 262 ? 21.450 58.192 32.557 1.00 13.11 241 ALA B N 1
ATOM 3515 C CA . ALA B 1 262 ? 22.598 58.927 33.054 1.00 13.18 241 ALA B CA 1
ATOM 3516 C C . ALA B 1 262 ? 22.306 60.416 33.118 1.00 13.51 241 ALA B C 1
ATOM 3517 O O . ALA B 1 262 ? 22.659 61.068 34.087 1.00 14.30 241 ALA B O 1
ATOM 3519 N N . ILE B 1 263 ? 21.662 60.972 32.091 1.00 14.29 242 ILE B N 1
ATOM 3520 C CA . ILE B 1 263 ? 21.399 62.446 32.081 1.00 15.03 242 ILE B CA 1
ATOM 3521 C C . ILE B 1 263 ? 20.650 62.870 33.339 1.00 14.10 242 ILE B C 1
ATOM 3522 O O . ILE B 1 263 ? 20.986 63.893 33.933 1.00 15.77 242 ILE B O 1
ATOM 3527 N N . ASP B 1 264 ? 19.656 62.085 33.757 1.00 14.12 243 ASP B N 1
ATOM 3528 C CA . ASP B 1 264 ? 18.865 62.440 34.954 1.00 13.98 243 ASP B CA 1
ATOM 3529 C C . ASP B 1 264 ? 19.677 62.236 36.224 1.00 13.69 243 ASP B C 1
ATOM 3530 O O . ASP B 1 264 ? 19.739 63.091 37.097 1.00 12.78 243 ASP B O 1
ATOM 3535 N N . PHE B 1 265 ? 20.272 61.065 36.340 1.00 12.13 244 PHE B N 1
ATOM 3536 C CA . PHE B 1 265 ? 21.011 60.729 37.535 1.00 11.63 244 PHE B CA 1
ATOM 3537 C C . PHE B 1 265 ? 22.143 61.704 37.795 1.00 11.30 244 PHE B C 1
ATOM 3538 O O . PHE B 1 265 ? 22.311 62.190 38.924 1.00 11.53 244 PHE B O 1
ATOM 3546 N N . LEU B 1 266 ? 22.904 62.006 36.741 1.00 11.24 245 LEU B N 1
ATOM 3547 C CA . LEU B 1 266 ? 24.055 62.878 36.885 1.00 11.04 245 LEU B CA 1
ATOM 3548 C C . LEU B 1 266 ? 23.643 64.323 37.138 1.00 11.75 245 LEU B C 1
ATOM 3549 O O . LEU B 1 266 ? 24.347 65.037 37.829 1.00 12.80 245 LEU B O 1
ATOM 3554 N N . THR B 1 267 ? 22.502 64.742 36.613 1.00 12.43 246 THR B N 1
ATOM 3555 C CA . THR B 1 267 ? 22.010 66.100 36.879 1.00 12.72 246 THR B CA 1
ATOM 3556 C C . THR B 1 267 ? 21.670 66.235 38.370 1.00 12.98 246 THR B C 1
ATOM 3557 O O . THR B 1 267 ? 21.957 67.253 38.979 1.00 14.22 246 THR B O 1
ATOM 3561 N N . ILE B 1 268 ? 21.113 65.169 38.966 1.00 13.81 247 ILE B N 1
ATOM 3562 C CA . ILE B 1 268 ? 20.849 65.191 40.384 1.00 12.77 247 ILE B CA 1
ATOM 3563 C C . ILE B 1 268 ? 22.161 65.243 41.160 1.00 13.53 247 ILE B C 1
ATOM 3564 O O . ILE B 1 268 ? 22.275 65.985 42.116 1.00 13.46 247 ILE B O 1
ATOM 3569 N N . CYS B 1 269 ? 23.122 64.410 40.799 1.00 12.78 248 CYS B N 1
ATOM 3570 C CA . CYS B 1 269 ? 24.420 64.404 41.461 1.00 14.83 248 CYS B CA 1
ATOM 3571 C C . CYS B 1 269 ? 25.134 65.768 41.394 1.00 15.21 248 CYS B C 1
ATOM 3572 O O . CYS B 1 269 ? 25.858 66.129 42.321 1.00 16.47 248 CYS B O 1
ATOM 3575 N N . ASP B 1 270 ? 24.903 66.513 40.321 1.00 16.25 249 ASP B N 1
ATOM 3576 C CA . ASP B 1 270 ? 25.528 67.820 40.114 1.00 17.32 249 ASP B CA 1
ATOM 3577 C C . ASP B 1 270 ? 25.059 68.883 41.102 1.00 17.77 249 ASP B C 1
ATOM 3578 O O . ASP B 1 270 ? 25.669 69.964 41.190 1.00 16.99 249 ASP B O 1
ATOM 3583 N N . VAL B 1 271 ? 23.965 68.640 41.829 1.00 17.94 250 VAL B N 1
ATOM 3584 C CA . VAL B 1 271 ? 23.548 69.580 42.867 1.00 19.06 250 VAL B CA 1
ATOM 3585 C C . VAL B 1 271 ? 24.653 69.870 43.872 1.00 19.95 250 VAL B C 1
ATOM 3586 O O . VAL B 1 271 ? 24.740 70.997 44.374 1.00 20.15 250 VAL B O 1
ATOM 3590 N N . TYR B 1 272 ? 25.500 68.882 44.162 1.00 20.54 251 TYR B N 1
ATOM 3591 C CA . TYR B 1 272 ? 26.507 69.059 45.199 1.00 23.01 251 TYR B CA 1
ATOM 3592 C C . TYR B 1 272 ? 27.570 70.110 44.819 1.00 25.53 251 TYR B C 1
ATOM 3593 O O . TYR B 1 272 ? 28.169 70.736 45.705 1.00 26.53 251 TYR B O 1
ATOM 3602 N N . ARG B 1 273 ? 27.745 70.342 43.514 1.00 27.84 252 ARG B N 1
ATOM 3603 C CA . ARG B 1 273 ? 28.530 71.489 43.005 1.00 29.19 252 ARG B CA 1
ATOM 3604 C C . ARG B 1 273 ? 28.000 72.848 43.470 1.00 30.31 252 ARG B C 1
ATOM 3605 O O . ARG B 1 273 ? 28.757 73.833 43.497 1.00 30.81 252 ARG B O 1
ATOM 3607 N N . LYS B 1 274 ? 26.704 72.912 43.793 1.00 31.42 253 LYS B N 1
ATOM 3608 C CA . LYS B 1 274 ? 26.079 74.091 44.392 1.00 31.69 253 LYS B CA 1
ATOM 3609 C C . LYS B 1 274 ? 25.603 73.749 45.813 1.00 32.69 253 LYS B C 1
ATOM 3610 O O . LYS B 1 274 ? 25.161 74.629 46.565 1.00 34.05 253 LYS B O 1
#

Sequence (474 aa):
IRPFIAGNWKMNGTGESLGELRAIAAGISRLFEALICVPATLLSSRAFDILGGENILLGGQNCHFDDDYGPYTGDISAFMLKKKEAGASHVIIGHSERRTVYQESDAIVRAKVQAAWRAGLVALICVGETLEERKSNKVLDVLTRQLEGSLPDGATAENIIIAYEPVWTSADVAEEVHAFIHHHKKMHSRFGDEGAKIRRLLYGGSVKPSNAFELLSSTAHVNGALIGGASLKAIDFLTICDVYRKIRPFIAGNWKMNGTGEESLGELRAIAAGISFEALICVPATLLSSRAFDILGGENILLLGGQNCHFDDDYGPYTGDISAFMLKEAGASHVIIGHSERRTVYQESDAIVRAKVQAAWRAGLVALICVGETLEERKSNKVLDVLTRQLEGSLPDGATAENIIIAYEPVWAATSADVAEVHAFIHHKMHSRFGDEGAKIRRLLYGGSSVKKPSNAFELLSTAHVNGALIGGASLKAIDFLTICDVYRK

Foldseek 3Di:
DQFEAEEEQDPDDDPVLLVQLVLLQVLVLDRHAYEYADELNCLLVNCVVDVPTRYAYEHEFAFLDQDDDDPPGHFLLSNVVSRHQAYEFADPVCCPPVVCDLQRLQSRLVRNVVNNHAYAYEAEDALVCVVVVNGLVRCVVSVVSNHDPPDFLVRYAYEYEHNHDLVVLLVVLVSCLVVQCVPPNPRSNNHAYAYEYADWLVCLLSNCPHPNHRYYYHYPLVSGSVTSSSSVCSVVD/DQFEAEEEQDPDDDPVLLVQLVLLQVLVCSAYEYADELRCLLVNCVVPVPGRHAYEHEFAFLDQDDDDPPGHFLLSNVVSGHQAYEFDPPVCCPPVVCDLQRLQSRLVRNVVNNHAYEYEAEDALVCVVVVNGLVRCVVSVVSNHDPPDFLVRYAYEYEHNNDDDLVRVLVVLVSCLVVLCVRPNPRSNNHAYAYEYADWLVCLLVNCPHPNHRYYYHYPLVSGSVTSSSSVCSVVD

Secondary structure (DSSP, 8-state):
---EEEEE--B---GGGHHHHHHHHHHH---SEEEEE--TTTHHHHHHHHTTSSSEEEES---SSSSBS-TT---HHHHHHHT-SEEEES-HHHHHHT---HHHHHHHHHHHHHTTPEEEEEE---HHHHHTT-HHHHHHHHHHHHSPTT--TTTEEEEE-----HHHHHHHHHHHHHHHHHHHHHHHTTS-EEE-S---TTTHHHHHTSTT--EEEESGGGSSHHHHHHHHGGGG-/---EEEEE--B---GGGHHHHHHHHHHH--EEEEE--TTTHHHHHHHHTTSSSEEEES---SSSSBS-TT---HHHHHHHT-SEEEES-HHHHHHTT--HHHHHHHHHHHHHTTPEEEEEE---HHHHHTT-HHHHHHHHHHHHSPTT--TTTEEEEE--TT---HHHHHHHHHHHHHHHHHHHHHHHTTS-EEE-S---TTTHHHHHTSTT--EEEESGGGSSHHHHHHHHGGGG-

Nearest PDB structures (foldseek):
  3kxq-assembly1_B  TM=1.004E+00  e=7.462E-53  Bartonella henselae
  1b9b-assembly1_B  TM=9.345E-01  e=4.307E-26  Thermotoga maritima
  1i45-assembly1_A  TM=9.308E-01  e=5.497E-26  Saccharomyces cerevisiae
  1ypi-assembly1_A  TM=9.300E-01  e=2.855E-25  Saccharomyces cerevisiae
  7rgc-assembly1_B-3  TM=9.102E-01  e=7.242E-24  candidate division SR1 bacterium RAAC1_SR1_1

Radius of gyration: 23.79 Å; Cα contacts (8 Å, |Δi|>4): 1114; chains: 2; bounding box: 47×73×49 Å

CATH classification: 3.20.20.70

Organism: Bartonella henselae (strain ATCC 49882 / DSM 28221 / CCUG 30454 / Houston 1) (NCBI:txid283166)

B-factor: mean 16.31, std 8.06, range [5.18, 50.5]

Solvent-accessi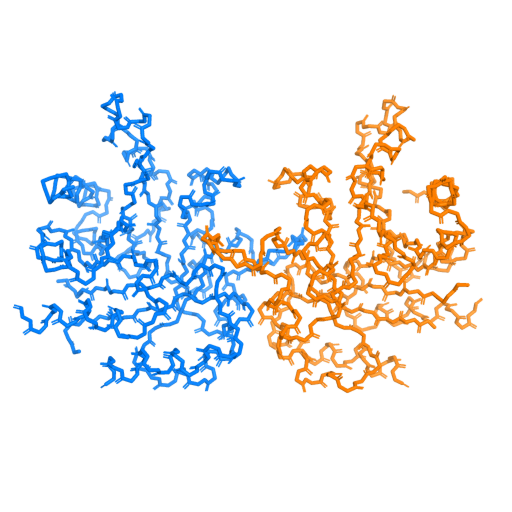ble surface area: 18236 Å² total; per-residue (Å²): 116,128,26,0,0,0,0,2,5,37,0,31,12,29,19,142,28,34,54,53,0,131,42,0,6,68,47,26,94,121,59,27,40,3,0,0,0,0,2,16,4,0,0,6,38,0,91,115,53,4,36,93,47,96,9,41,9,0,1,10,19,0,10,99,45,50,146,5,78,51,1,26,10,22,1,0,78,4,2,96,75,3,17,2,37,11,0,0,1,1,10,16,40,9,31,69,104,30,136,9,52,21,76,77,0,67,32,11,0,74,0,0,55,121,9,50,4,26,0,0,0,0,1,9,0,52,115,74,50,62,83,85,142,24,14,85,109,9,0,62,128,15,4,100,20,0,0,0,113,51,8,49,10,128,32,0,0,1,0,3,12,20,62,100,110,42,61,38,3,37,124,5,0,45,41,0,40,113,61,4,85,76,69,38,28,113,50,0,28,127,1,30,2,0,18,15,17,98,11,36,54,115,47,0,114,103,16,11,72,19,70,73,10,25,0,0,8,0,21,57,16,0,54,112,8,136,47,0,37,60,0,4,92,24,54,100,106,113,148,34,0,0,0,0,2,5,38,0,32,11,30,18,161,28,34,53,52,0,131,42,0,7,66,45,38,96,74,42,3,0,0,0,1,2,17,4,0,0,10,44,0,93,112,56,6,38,89,46,100,9,43,9,0,1,8,18,0,9,96,47,48,147,7,76,51,1,27,10,22,1,0,76,5,2,98,64,3,16,3,36,12,0,0,1,1,8,19,41,9,32,70,100,29,132,8,54,20,73,76,0,68,32,11,0,75,1,0,53,119,9,49,4,26,0,0,0,0,2,9,0,52,116,73,48,54,85,66,139,99,20,75,93,8,0,61,126,14,4,100,21,0,0,2,112,52,9,50,8,120,32,0,0,1,0,3,12,9,54,42,84,58,82,30,74,36,0,34,107,1,0,45,39,0,39,112,57,3,85,76,68,40,28,107,82,0,29,110,1,30,1,0,7,15,15,76,7,105,53,100,41,0,122,96,10,13,74,19,70,74,11,23,0,0,6,0,19,56,14,0,55,117,9,130,47,0,37,60,0,3,96,25,70,102,104